Protein AF-0000000085070454 (afdb_homodimer)

pLDDT: mean 81.14, std 19.79, range [32.0, 98.88]

InterPro domains:
  IPR002641 Patatin-like phospholipase domain [PF01734] (12-169)
  IPR002641 Patatin-like phospholipase domain [PS51635] (12-172)
  IPR016035 Acyl transferase/acyl hydrolase/lysophospholipase [SSF52151] (8-316)
  IPR050301 Neuropathy target esterase [PTHR14226] (10-316)

Radius of gyration: 25.44 Å; Cα contacts (8 Å, |Δi|>4): 1443; chains: 2; bounding box: 74×76×53 Å

Sequence (650 aa):
MSTNKKSVRIGLALGSGAAKGWAHIGVLNGLAKMGIYPDKIAGCSIGALVGAAYANDHLEELESWVRSFSSWDVLGLMDLSWGRGGLIGGERVFDVLQQRIGDLQIEDLKKPFAAVATDLYSGQEIWFKEGDLRHAVRASCSMPGILPPVKVGERWLVDGAVVNPVPVSVSRAMGVDLVIAVDLHGLRRGRMQVLPVNMKSNKPTPEEVHEAEKHKDKGFTDLLARGRGYITGLTDKFSLGGKSNAPHNPNPGMLAVMHQSMEILEGRHKRARLMGDPPDICIVPDIGNIGTMEFHRAEEAIAAGEAAVEKVAHLIEAALIQHEVMSTNKKSVRIGLALGSGAAKGWAHIGVLNGLAKMGIYPDKIAGCSIGALVGAAYANDHLEELESWVRSFSSWDVLGLMDLSWGRGGLIGGERVFDVLQQRIGDLQIEDLKKPFAAVATDLYSGQEIWFKEGDLRHAVRASCSMPGILPPVKVGERWLVDGAVVNPVPVSVSRAMGVDLVIAVDLHGLRRGRMQVLPVNMKSNKPTPEEVHEAEKHKDKGFTDLLARGRGYITGLTDKFSLGGKSNAPHNPNPGMLAVMHQSMEILEGRHKRARLMGDPPDICIVPDIGNIGTMEFHRAEEAIAAGEAAVEKVAHLIEAALIQHEV

Solvent-accessible surface area (backbone atoms only — not comparable to full-atom values): 31618 Å² total; per-residue (Å²): 129,83,76,77,70,63,79,75,41,31,13,30,10,26,15,29,44,51,30,45,26,38,16,54,59,12,31,52,52,33,34,44,76,72,70,45,74,67,51,32,34,15,10,6,18,36,13,16,49,54,39,50,30,47,29,56,75,37,42,68,59,50,49,56,53,43,60,63,37,41,64,61,50,48,46,50,38,44,51,69,20,34,46,92,64,54,33,30,18,57,55,49,64,50,44,51,48,32,70,71,66,45,98,38,42,32,72,70,38,82,25,57,44,35,27,26,20,16,32,58,85,59,52,24,34,34,35,28,51,35,34,29,36,64,52,33,34,50,22,6,46,8,37,66,74,51,28,56,66,34,70,53,91,93,39,46,22,22,21,4,43,60,68,40,29,55,26,37,66,57,20,51,72,69,70,43,77,39,39,39,28,37,38,53,72,47,77,57,81,76,57,61,46,82,59,68,39,82,42,70,26,60,73,69,47,74,65,50,51,52,50,51,59,62,34,42,44,74,24,50,36,64,69,42,28,74,50,63,68,55,32,48,49,47,44,38,48,64,43,46,64,38,64,94,60,32,14,76,35,50,44,54,12,41,55,23,46,34,51,42,47,41,50,44,23,38,52,54,37,43,51,55,47,41,69,74,51,58,54,79,37,76,39,50,33,79,46,83,86,55,30,57,69,44,50,42,50,25,61,62,24,21,51,25,10,27,51,27,37,63,75,42,42,68,58,52,51,51,55,51,55,62,56,61,101,128,83,75,77,69,64,78,74,40,32,13,31,9,26,15,29,45,52,31,43,27,40,15,54,58,13,32,54,50,33,34,44,77,71,72,46,74,68,51,32,34,16,10,6,18,36,13,17,49,54,40,50,30,47,30,55,75,37,43,68,60,51,49,57,54,43,58,63,37,42,64,63,52,47,45,50,38,42,51,69,20,33,47,92,66,56,31,29,21,58,55,51,63,51,45,51,48,31,70,70,66,45,98,38,43,31,73,70,37,80,25,58,44,32,27,26,21,17,32,59,86,60,53,23,35,33,36,29,51,32,34,29,36,63,55,34,34,49,22,7,46,8,36,66,75,51,29,58,66,33,72,52,92,92,39,45,21,21,20,4,42,59,66,39,28,56,26,38,67,58,20,50,72,69,71,43,77,39,39,40,28,35,39,55,72,47,77,59,79,76,57,62,46,80,59,66,39,82,41,70,26,58,72,68,48,73,66,51,50,51,50,50,57,60,35,39,43,73,22,51,39,64,70,42,30,73,51,63,69,56,31,49,50,46,44,39,50,63,44,46,64,39,63,96,60,33,15,74,36,50,43,53,13,41,55,24,47,35,50,43,47,41,48,45,24,38,52,53,37,42,50,55,48,42,70,75,49,58,53,78,37,77,39,50,34,81,43,85,84,54,32,54,70,46,49,42,50,25,61,62,24,20,51,25,10,27,52,27,36,62,75,42,42,69,58,52,53,52,54,52,54,62,55,61,100

Foldseek 3Di:
DPPPLPAFAEEEWQFDFALLSLLVLLQQVLCVVVVHDHQEYEYFASRLVCRQCSLQVNSVVVLVVLLPDDLVNLLVCQQVPCADPHAGNVVVVLVVVCVVVPFDWQCRGNGFYWYWKAFPPPRDIDIDRTDGSSLRNCLQNQAPPRHAFDDDPNTTIHHRLLRARGPQVVRVVVPGRFYETEDADPPPVPPPPVDDDDDDDDDDDPVRVVVVVVLQQLHQLCLAPVDPVSSCSVCCSQQVSDDPPDDGRPRSNVSNVVVNVSVVVSVVNNVVVCVVPPGQHYFYFPDVPGGNSNNNCSVVSSNSSSVSCVVCVVSVVVSSVVSSD/DPPPLPAFAEEEWQFDFALLSLLVLLQQVLCVVVVHDHQEYEYFASRLVCRQCSQQVNSVVVLVVLLPDDLVNLLVCQQVPCADVHFGNVVVVLVVVCVVVPFDWQCRGNGFYWYWKAFPVPRDIDIDRTDGSSLRNCLQNQAPPHHAWDDDPNTTIHHRLLRARGPQVVRVVVPGRFYETEDAPPPPVPPCPVDDDDDDDDDDDPVRVVVVVVLQQLHLLCLAPVDPVSSCSVVCSQQVSDDPPDDGRPRSNVSNVVVNVSVVVSVVNNVVVCVVPPGQHYFYFPDVPGGNSNNNCSVVSSNSSSVSCVVCVVSVVVSSVVSSD

Secondary structure (DSSP, 8-state):
-----PPPPEEEEEPP-GGGGGHHHHHHHHHHHTT---SEEEEETHHHHHHHHHHTT-HHHHHHHHHT--HHHHHHHHHTT-STT---STHHHHHHHHHHH-S-BGGGSSS-EEEEEEETTT--EEEEEEEBHHHHHHHHT--TTTS--EEETTEEEEEGGGT-SS-HHHHHHTT-SEEEEE-TT---TTT---S-EEEEE-PPPHHHHHHHHHHHHHTTGGGT-S-HHHHHHHHHHHHHTS-TTS-----HHHHHHHHHHHHHHHHHHHHHHHHHS--SEEE----TTS-TT-TT-HHHHHHHHHHHHHHTHHHHHHHHHHHH-/------PPPEEEEEPP-GGGGGHHHHHHHHHHHTT---SEEEEETHHHHHHHHHHTT-HHHHHHHHHT--HHHHHHHHHGGGSTT---STHHHHHHHHHHH-S-BGGGSSS-EEEEEEETTT--EEEEEEEBHHHHHHHHT--TTTS--EEETTEEEEEGGGT-SS-HHHHHHTT-SEEEEE-TT---TTT---S-EEEEE-PPPHHHHHHHHHHHHHTTGGGT-S-HHHHHHHHHHHHHTS-TTS-----HHHHHHHHHHHHHHHHHHHHHHHHHS--SEEE----TTS-TT-TT-HHHHHHHHHHHHHHTHHHHHHHHHHHH-

Organism: Shewanella halifaxensis (strain HAW-EB4) (NCBI:txid458817)

Structure (mmCIF, N/CA/C/O backbone):
data_AF-0000000085070454-model_v1
#
loop_
_entity.id
_entity.type
_entity.pdbx_description
1 polymer Patatin
#
loop_
_atom_site.group_PDB
_atom_site.id
_atom_site.type_symbol
_atom_site.label_atom_id
_atom_site.label_alt_id
_atom_site.label_comp_id
_atom_site.label_asym_id
_atom_site.label_entity_id
_atom_site.label_seq_id
_atom_site.pdbx_PDB_ins_code
_atom_site.Cartn_x
_atom_site.Cartn_y
_atom_site.Cartn_z
_atom_site.occupancy
_atom_site.B_iso_or_equiv
_atom_site.auth_seq_id
_atom_site.auth_comp_id
_atom_site.auth_asym_id
_atom_site.auth_atom_id
_atom_site.pdbx_PDB_model_num
ATOM 1 N N . MET A 1 1 ? 34.188 42.969 9.93 1 32.97 1 MET A N 1
ATOM 2 C CA . MET A 1 1 ? 33.375 42.312 8.906 1 32.97 1 MET A CA 1
ATOM 3 C C . MET A 1 1 ? 32.281 41.469 9.547 1 32.97 1 MET A C 1
ATOM 5 O O . MET A 1 1 ? 32.531 40.531 10.297 1 32.97 1 MET A O 1
ATOM 9 N N . SER A 1 2 ? 31.219 42.062 10.086 1 37.66 2 SER A N 1
ATOM 10 C CA . SER A 1 2 ? 30.047 41.469 10.75 1 37.66 2 SER A CA 1
ATOM 11 C C . SER A 1 2 ? 29.531 40.25 10 1 37.66 2 SER A C 1
ATOM 13 O O . SER A 1 2 ? 29.125 40.344 8.844 1 37.66 2 SER A O 1
ATOM 15 N N . THR A 1 3 ? 30.281 39.156 9.992 1 44.69 3 THR A N 1
ATOM 16 C CA . THR A 1 3 ? 29.953 37.875 9.328 1 44.69 3 THR A CA 1
ATOM 17 C C . THR A 1 3 ? 28.453 37.625 9.367 1 44.69 3 THR A C 1
ATOM 19 O O . THR A 1 3 ? 27.844 37.594 10.438 1 44.69 3 THR A O 1
ATOM 22 N N . ASN A 1 4 ? 27.625 38.219 8.594 1 46.53 4 ASN A N 1
ATOM 23 C CA . ASN A 1 4 ? 26.188 38.062 8.344 1 46.53 4 ASN A CA 1
ATOM 24 C C . ASN A 1 4 ? 25.719 36.625 8.539 1 46.53 4 ASN A C 1
ATOM 26 O O . ASN A 1 4 ? 25.875 35.812 7.656 1 46.53 4 ASN A O 1
ATOM 30 N N . LYS A 1 5 ? 25.781 36.094 9.688 1 52.47 5 LYS A N 1
ATOM 31 C CA . LYS A 1 5 ? 25.391 34.75 10.078 1 52.47 5 LYS A CA 1
ATOM 32 C C . LYS A 1 5 ? 23.984 34.438 9.562 1 52.47 5 LYS A C 1
ATOM 34 O O . LYS A 1 5 ? 23 35 10.031 1 52.47 5 LYS A O 1
ATOM 39 N N . LYS A 1 6 ? 23.891 33.938 8.297 1 61.84 6 LYS A N 1
ATOM 40 C CA . LYS A 1 6 ? 22.609 33.625 7.688 1 61.84 6 LYS A CA 1
ATOM 41 C C . LYS A 1 6 ? 21.844 32.594 8.523 1 61.84 6 LYS A C 1
ATOM 43 O O . LYS A 1 6 ? 22.406 31.578 8.922 1 61.84 6 LYS A O 1
ATOM 48 N N . SER A 1 7 ? 20.656 32.969 9.094 1 84.88 7 SER A N 1
ATOM 49 C CA . SER A 1 7 ? 19.812 32.094 9.898 1 84.88 7 SER A CA 1
ATOM 50 C C . SER A 1 7 ? 19.422 30.844 9.141 1 84.88 7 SER A C 1
ATOM 52 O O . SER A 1 7 ? 19.156 30.891 7.934 1 84.88 7 SER A O 1
ATOM 54 N N . VAL A 1 8 ? 19.719 29.672 9.656 1 93.31 8 VAL A N 1
ATOM 55 C CA . VAL A 1 8 ? 19.406 28.359 9.094 1 93.31 8 VAL A CA 1
ATOM 56 C C . VAL A 1 8 ? 17.906 28.266 8.82 1 93.31 8 VAL A C 1
ATOM 58 O O . VAL A 1 8 ? 17.078 28.516 9.703 1 93.31 8 VAL A O 1
ATOM 61 N N . ARG A 1 9 ? 17.516 28.047 7.531 1 96.62 9 ARG A N 1
ATOM 62 C CA . ARG A 1 9 ? 16.109 27.828 7.195 1 96.62 9 ARG A CA 1
ATOM 63 C C . ARG A 1 9 ? 15.711 26.391 7.469 1 96.62 9 ARG A C 1
ATOM 65 O O . ARG A 1 9 ? 16.266 25.453 6.891 1 96.62 9 ARG A O 1
ATOM 72 N N . ILE A 1 10 ? 14.75 26.234 8.32 1 97.88 10 ILE A N 1
ATOM 73 C CA . ILE A 1 10 ? 14.344 24.906 8.766 1 97.88 10 ILE A CA 1
ATOM 74 C C . ILE A 1 10 ? 13.016 24.531 8.117 1 97.88 10 ILE A C 1
ATOM 76 O O . ILE A 1 10 ? 12.039 25.266 8.203 1 97.88 10 ILE A O 1
ATOM 80 N N . GLY A 1 11 ? 13.031 23.406 7.352 1 98.62 11 GLY A N 1
ATOM 81 C CA . GLY A 1 11 ? 11.797 22.797 6.871 1 98.62 11 GLY A CA 1
ATOM 82 C C . GLY A 1 11 ? 11.289 21.688 7.773 1 98.62 11 GLY A C 1
ATOM 83 O O . GLY A 1 11 ? 12.07 20.906 8.305 1 98.62 11 GLY A O 1
ATOM 84 N N . LEU A 1 12 ? 10.023 21.672 7.965 1 98.81 12 LEU A N 1
ATOM 85 C CA . LEU A 1 12 ? 9.383 20.625 8.758 1 98.81 12 LEU A CA 1
ATOM 86 C C . LEU A 1 12 ? 8.477 19.766 7.895 1 98.81 12 LEU A C 1
ATOM 88 O O . LEU A 1 12 ? 7.586 20.281 7.207 1 98.81 12 LEU A O 1
ATOM 92 N N . ALA A 1 13 ? 8.75 18.484 7.824 1 98.88 13 ALA A N 1
ATOM 93 C CA . ALA A 1 13 ? 7.926 17.516 7.121 1 98.88 13 ALA A CA 1
ATOM 94 C C . ALA A 1 13 ? 7.07 16.703 8.102 1 98.88 13 ALA A C 1
ATOM 96 O O . ALA A 1 13 ? 7.586 15.859 8.828 1 98.88 13 ALA A O 1
ATOM 97 N N . LEU A 1 14 ? 5.801 16.969 8.086 1 98.75 14 LEU A N 1
ATOM 98 C CA . LEU A 1 14 ? 4.875 16.328 9.008 1 98.75 14 LEU A CA 1
ATOM 99 C C . LEU A 1 14 ? 4.176 15.148 8.344 1 98.75 14 LEU A C 1
ATOM 101 O O . LEU A 1 14 ? 3.4 15.328 7.402 1 98.75 14 LEU A O 1
ATOM 105 N N . GLY A 1 15 ? 4.379 14 8.883 1 98.31 15 GLY A N 1
ATOM 106 C CA . GLY A 1 15 ? 3.934 12.766 8.258 1 98.31 15 GLY A CA 1
ATOM 107 C C . GLY A 1 15 ? 2.473 12.453 8.523 1 98.31 15 GLY A C 1
ATOM 108 O O . GLY A 1 15 ? 1.851 13.07 9.391 1 98.31 15 GLY A O 1
ATOM 109 N N . SER A 1 16 ? 1.968 11.469 7.75 1 97.19 16 SER A N 1
ATOM 110 C CA . SER A 1 16 ? 0.616 10.945 7.91 1 97.19 16 SER A CA 1
ATOM 111 C C . SER A 1 16 ? 0.527 10 9.102 1 97.19 16 SER A C 1
ATOM 113 O O . SER A 1 16 ? 1.544 9.477 9.562 1 97.19 16 SER A O 1
ATOM 115 N N . GLY A 1 17 ? -0.753 9.898 9.625 1 93.12 17 GLY A N 1
ATOM 116 C CA . GLY A 1 17 ? -0.827 8.992 10.758 1 93.12 17 GLY A CA 1
ATOM 117 C C . GLY A 1 17 ? -2.164 9.031 11.469 1 93.12 17 GLY A C 1
ATOM 118 O O . GLY A 1 17 ? -2.299 8.516 12.578 1 93.12 17 GLY A O 1
ATOM 119 N N . ALA A 1 18 ? -3.164 9.625 10.891 1 89.44 18 ALA A N 1
ATOM 120 C CA . ALA A 1 18 ? -4.504 9.711 11.461 1 89.44 18 ALA A CA 1
ATOM 121 C C . ALA A 1 18 ? -4.453 10.227 12.898 1 89.44 18 ALA A C 1
ATOM 123 O O . ALA A 1 18 ? -3.854 11.273 13.164 1 89.44 18 ALA A O 1
ATOM 124 N N . ALA A 1 19 ? -5.062 9.492 13.859 1 86.62 19 ALA A N 1
ATOM 125 C CA . ALA A 1 19 ? -5.172 9.953 15.242 1 86.62 19 ALA A CA 1
ATOM 126 C C . ALA A 1 19 ? -3.791 10.164 15.859 1 86.62 19 ALA A C 1
ATOM 128 O O . ALA A 1 19 ? -3.617 11.016 16.734 1 86.62 19 ALA A O 1
ATOM 129 N N . LYS A 1 20 ? -2.82 9.406 15.445 1 93.06 20 LYS A N 1
ATOM 130 C CA . LYS A 1 20 ? -1.461 9.555 15.953 1 93.06 20 LYS A CA 1
ATOM 131 C C . LYS A 1 20 ? -0.904 10.938 15.641 1 93.06 20 LYS A C 1
ATOM 133 O O . LYS A 1 20 ? 0.074 11.375 16.25 1 93.06 20 LYS A O 1
ATOM 138 N N . GLY A 1 21 ? -1.536 11.617 14.727 1 94.75 21 GLY A N 1
ATOM 139 C CA . GLY A 1 21 ? -1.048 12.883 14.188 1 94.75 21 GLY A CA 1
ATOM 140 C C . GLY A 1 21 ? -1.101 14.016 15.195 1 94.75 21 GLY A C 1
ATOM 141 O O . GLY A 1 21 ? -0.454 15.047 15 1 94.75 21 GLY A O 1
ATOM 142 N N . TRP A 1 22 ? -1.862 13.875 16.281 1 94.12 22 TRP A N 1
ATOM 143 C CA . TRP A 1 22 ? -1.855 14.906 17.312 1 94.12 22 TRP A CA 1
ATOM 144 C C . TRP A 1 22 ? -0.47 15.047 17.922 1 94.12 22 TRP A C 1
ATOM 146 O O . TRP A 1 22 ? -0.162 16.078 18.547 1 94.12 22 TRP A O 1
ATOM 156 N N . ALA A 1 23 ? 0.38 14.047 17.75 1 98 23 ALA A N 1
ATOM 157 C CA . ALA A 1 23 ? 1.762 14.117 18.219 1 98 23 ALA A CA 1
ATOM 158 C C . ALA A 1 23 ? 2.512 15.258 17.531 1 98 23 ALA A C 1
ATOM 160 O O . ALA A 1 23 ? 3.49 15.781 18.078 1 98 23 ALA A O 1
ATOM 161 N N . HIS A 1 24 ? 2.07 15.602 16.328 1 98.38 24 HIS A N 1
ATOM 162 C CA . HIS A 1 24 ? 2.689 16.734 15.641 1 98.38 24 HIS A CA 1
ATOM 163 C C . HIS A 1 24 ? 2.607 18 16.484 1 98.38 24 HIS A C 1
ATOM 165 O O . HIS A 1 24 ? 3.535 18.812 16.469 1 98.38 24 HIS A O 1
ATOM 171 N N . ILE A 1 25 ? 1.477 18.234 17.188 1 97.5 25 ILE A N 1
ATOM 172 C CA . ILE A 1 25 ? 1.323 19.375 18.078 1 97.5 25 ILE A CA 1
ATOM 173 C C . ILE A 1 25 ? 2.404 19.344 19.156 1 97.5 25 ILE A C 1
ATOM 175 O O . ILE A 1 25 ? 3.061 20.359 19.406 1 97.5 25 ILE A O 1
ATOM 179 N N . GLY A 1 26 ? 2.615 18.172 19.719 1 98.75 26 GLY A N 1
ATOM 180 C CA . GLY A 1 26 ? 3.654 18 20.719 1 98.75 26 GLY A CA 1
ATOM 181 C C . GLY A 1 26 ? 5.051 18.266 20.188 1 98.75 26 GLY A C 1
ATOM 182 O O . GLY A 1 26 ? 5.875 18.891 20.859 1 98.75 26 GLY A O 1
ATOM 183 N N . VAL A 1 27 ? 5.316 17.797 19.016 1 98.88 27 VAL A N 1
ATOM 184 C CA . VAL A 1 27 ? 6.617 18.016 18.391 1 98.88 27 VAL A CA 1
ATOM 185 C C . VAL A 1 27 ? 6.848 19.516 18.203 1 98.88 27 VAL A C 1
ATOM 187 O O . VAL A 1 27 ? 7.918 20.031 18.531 1 98.88 27 VAL A O 1
ATOM 190 N N . LEU A 1 28 ? 5.883 20.188 17.688 1 98.75 28 LEU A N 1
ATOM 191 C CA . LEU A 1 28 ? 6 21.625 17.453 1 98.75 28 LEU A CA 1
ATOM 192 C C . LEU A 1 28 ? 6.176 22.375 18.766 1 98.75 28 LEU A C 1
ATOM 194 O O . LEU A 1 28 ? 6.98 23.312 18.859 1 98.75 28 LEU A O 1
ATOM 198 N N . ASN A 1 29 ? 5.445 21.984 19.797 1 98.44 29 ASN A N 1
ATOM 199 C CA . ASN A 1 29 ? 5.625 22.547 21.125 1 98.44 29 ASN A CA 1
ATOM 200 C C . ASN A 1 29 ? 7.039 22.312 21.656 1 98.44 29 ASN A C 1
ATOM 202 O O . ASN A 1 29 ? 7.656 23.234 22.219 1 98.44 29 ASN A O 1
ATOM 206 N N . GLY A 1 30 ? 7.488 21.078 21.531 1 98.56 30 GLY A N 1
ATOM 207 C CA . GLY A 1 30 ? 8.836 20.75 21.953 1 98.56 30 GLY A CA 1
ATOM 208 C C . GLY A 1 30 ? 9.906 21.547 21.234 1 98.56 30 GLY A C 1
ATOM 209 O O . GLY A 1 30 ? 10.852 22.031 21.859 1 98.56 30 GLY A O 1
ATOM 210 N N . LEU A 1 31 ? 9.805 21.672 19.953 1 98.5 31 LEU A N 1
ATOM 211 C CA . LEU A 1 31 ? 10.742 22.484 19.188 1 98.5 31 LEU A CA 1
ATOM 212 C C . LEU A 1 31 ? 10.703 23.938 19.656 1 98.5 31 LEU A C 1
ATOM 214 O O . LEU A 1 31 ? 11.75 24.562 19.812 1 98.5 31 LEU A O 1
ATOM 218 N N . ALA A 1 32 ? 9.531 24.453 19.906 1 98.06 32 ALA A N 1
ATOM 219 C CA . ALA A 1 32 ? 9.383 25.828 20.375 1 98.06 32 ALA A CA 1
ATOM 220 C C . ALA A 1 32 ? 10.102 26.031 21.703 1 98.06 32 ALA A C 1
ATOM 222 O O . ALA A 1 32 ? 10.703 27.078 21.938 1 98.06 32 ALA A O 1
ATOM 223 N N . LYS A 1 33 ? 9.992 25.078 22.562 1 97.31 33 LYS A N 1
ATOM 224 C CA . LYS A 1 33 ? 10.664 25.156 23.859 1 97.31 33 LYS A CA 1
ATOM 225 C C . LYS A 1 33 ? 12.172 25.266 23.688 1 97.31 33 LYS A C 1
ATOM 227 O O . LYS A 1 33 ? 12.859 25.844 24.531 1 97.31 33 LYS A O 1
ATOM 232 N N . MET A 1 34 ? 12.625 24.734 22.594 1 96.5 34 MET A N 1
ATOM 233 C CA . MET A 1 34 ? 14.055 24.797 22.297 1 96.5 34 MET A CA 1
ATOM 234 C C . MET A 1 34 ? 14.391 26.078 21.531 1 96.5 34 MET A C 1
ATOM 236 O O . MET A 1 34 ? 15.547 26.297 21.156 1 96.5 34 MET A O 1
ATOM 240 N N . GLY A 1 35 ? 13.414 26.875 21.266 1 96.12 35 GLY A N 1
ATOM 241 C CA . GLY A 1 35 ? 13.625 28.078 20.484 1 96.12 35 GLY A CA 1
ATOM 242 C C . GLY A 1 35 ? 13.711 27.844 19 1 96.12 35 GLY A C 1
ATOM 243 O O . GLY A 1 35 ? 14.266 28.656 18.266 1 96.12 35 GLY A O 1
ATOM 244 N N . ILE A 1 36 ? 13.258 26.734 18.562 1 96.88 36 ILE A N 1
ATOM 245 C CA . ILE A 1 36 ? 13.312 26.375 17.141 1 96.88 36 ILE A CA 1
ATOM 246 C C . ILE A 1 36 ? 11.93 26.547 16.516 1 96.88 36 ILE A C 1
ATOM 248 O O . ILE A 1 36 ? 10.961 25.922 16.969 1 96.88 36 ILE A O 1
ATOM 252 N N . TYR A 1 37 ? 11.859 27.344 15.484 1 97.44 37 TYR A N 1
ATOM 253 C CA . TYR A 1 37 ? 10.609 27.594 14.773 1 97.44 37 TYR A CA 1
ATOM 254 C C . TYR A 1 37 ? 10.766 27.328 13.281 1 97.44 37 TYR A C 1
ATOM 256 O O . TYR A 1 37 ? 11.305 28.156 12.547 1 97.44 37 TYR A O 1
ATOM 264 N N . PRO A 1 38 ? 10.297 26.172 12.836 1 97.88 38 PRO A N 1
ATOM 265 C CA . PRO A 1 38 ? 10.422 25.828 11.414 1 97.88 38 PRO A CA 1
ATOM 266 C C . PRO A 1 38 ? 9.906 26.938 10.492 1 97.88 38 PRO A C 1
ATOM 268 O O . PRO A 1 38 ? 8.891 27.562 10.789 1 97.88 38 PRO A O 1
ATOM 271 N N . ASP A 1 39 ? 10.547 27.125 9.383 1 98 39 ASP A N 1
ATOM 272 C CA . ASP A 1 39 ? 10.266 28.234 8.469 1 98 39 ASP A CA 1
ATOM 273 C C . ASP A 1 39 ? 9.25 27.828 7.41 1 98 39 ASP A C 1
ATOM 275 O O . ASP A 1 39 ? 8.469 28.656 6.938 1 98 39 ASP A O 1
ATOM 279 N N . LYS A 1 40 ? 9.344 26.641 6.957 1 98.56 40 LYS A N 1
ATOM 280 C CA . LYS A 1 40 ? 8.469 26.109 5.914 1 98.56 40 LYS A CA 1
ATOM 281 C C . LYS A 1 40 ? 7.922 24.734 6.312 1 98.56 40 LYS A C 1
ATOM 283 O O . LYS A 1 40 ? 8.609 23.953 6.965 1 98.56 40 LYS A O 1
ATOM 288 N N . ILE A 1 41 ? 6.66 24.484 5.953 1 98.69 41 ILE A N 1
ATOM 289 C CA . ILE A 1 41 ? 5.996 23.266 6.414 1 98.69 41 ILE A CA 1
ATOM 290 C C . ILE A 1 41 ? 5.488 22.469 5.215 1 98.69 41 ILE A C 1
ATOM 292 O O . ILE A 1 41 ? 4.84 23.016 4.324 1 98.69 41 ILE A O 1
ATOM 296 N N . ALA A 1 42 ? 5.84 21.25 5.094 1 98.75 42 ALA A N 1
ATOM 297 C CA . ALA A 1 42 ? 5.223 20.25 4.219 1 98.75 42 ALA A CA 1
ATOM 298 C C . ALA A 1 42 ? 4.449 19.219 5.023 1 98.75 42 ALA A C 1
ATOM 300 O O . ALA A 1 42 ? 4.988 18.609 5.953 1 98.75 42 ALA A O 1
ATOM 301 N N . GLY A 1 43 ? 3.193 19.062 4.719 1 98.5 43 GLY A N 1
ATOM 302 C CA . GLY A 1 43 ? 2.369 18.141 5.496 1 98.5 43 GLY A CA 1
ATOM 303 C C . GLY A 1 43 ? 1.629 17.141 4.641 1 98.5 43 GLY A C 1
ATOM 304 O O . GLY A 1 43 ? 1.243 17.438 3.51 1 98.5 43 GLY A O 1
ATOM 305 N N . CYS A 1 44 ? 1.409 15.992 5.16 1 98.19 44 CYS A N 1
ATOM 306 C CA . CYS A 1 44 ? 0.617 14.93 4.539 1 98.19 44 CYS A CA 1
ATOM 307 C C . CYS A 1 44 ? -0.464 14.43 5.488 1 98.19 44 CYS A C 1
ATOM 309 O O . CYS A 1 44 ? -0.168 14.031 6.613 1 98.19 44 CYS A O 1
ATOM 311 N N . SER A 1 45 ? -1.752 14.375 5.012 1 95.88 45 SER A N 1
ATOM 312 C CA . SER A 1 45 ? -2.873 13.914 5.824 1 95.88 45 SER A CA 1
ATOM 313 C C . SER A 1 45 ? -2.99 14.727 7.113 1 95.88 45 SER A C 1
ATOM 315 O O . SER A 1 45 ? -3.039 15.953 7.078 1 95.88 45 SER A O 1
ATOM 317 N N . ILE A 1 46 ? -2.975 14.156 8.25 1 93.5 46 ILE A N 1
ATOM 318 C CA . ILE A 1 46 ? -3.057 14.844 9.531 1 93.5 46 ILE A CA 1
ATOM 319 C C . ILE A 1 46 ? -1.888 15.82 9.664 1 93.5 46 ILE A C 1
ATOM 321 O O . ILE A 1 46 ? -2.012 16.859 10.312 1 93.5 46 ILE A O 1
ATOM 325 N N . GLY A 1 47 ? -0.783 15.461 9.07 1 96.69 47 GLY A N 1
ATOM 326 C CA . GLY A 1 47 ? 0.335 16.391 9.039 1 96.69 47 GLY A CA 1
ATOM 327 C C . GLY A 1 47 ? 0.02 17.672 8.297 1 96.69 47 GLY A C 1
ATOM 328 O O . GLY A 1 47 ? 0.49 18.75 8.672 1 96.69 47 GLY A O 1
ATOM 329 N N . ALA A 1 48 ? -0.72 17.516 7.223 1 96.19 48 ALA A N 1
ATOM 330 C CA . ALA A 1 48 ? -1.16 18.703 6.5 1 96.19 48 ALA A CA 1
ATOM 331 C C . ALA A 1 48 ? -2.1 19.547 7.359 1 96.19 48 ALA A C 1
ATOM 333 O O . ALA A 1 48 ? -2.01 20.781 7.363 1 96.19 48 ALA A O 1
ATOM 334 N N . LEU A 1 49 ? -2.963 18.906 8.078 1 91.69 49 LEU A N 1
ATOM 335 C CA . LEU A 1 49 ? -3.908 19.625 8.938 1 91.69 49 LEU A CA 1
ATOM 336 C C . LEU A 1 49 ? -3.176 20.391 10.031 1 91.69 49 LEU A C 1
ATOM 338 O O . LEU A 1 49 ? -3.354 21.594 10.172 1 91.69 49 LEU A O 1
ATOM 342 N N . VAL A 1 50 ? -2.33 19.734 10.789 1 94.19 50 VAL A N 1
ATOM 343 C CA . VAL A 1 50 ? -1.586 20.359 11.875 1 94.19 50 VAL A CA 1
ATOM 344 C C . VAL A 1 50 ? -0.608 21.391 11.312 1 94.19 50 VAL A C 1
ATOM 346 O O . VAL A 1 50 ? -0.456 22.484 11.867 1 94.19 50 VAL A O 1
ATOM 349 N N . GLY A 1 51 ? 0.018 21 10.219 1 96.38 51 GLY A N 1
ATOM 350 C CA . GLY A 1 51 ? 0.937 21.906 9.562 1 96.38 51 GLY A CA 1
ATOM 351 C C . GLY A 1 51 ? 0.276 23.203 9.125 1 96.38 51 GLY A C 1
ATOM 352 O O . GLY A 1 51 ? 0.863 24.281 9.25 1 96.38 51 GLY A O 1
ATOM 353 N N . ALA A 1 52 ? -0.917 23.094 8.602 1 93.5 52 ALA A N 1
ATOM 354 C CA . ALA A 1 52 ? -1.664 24.281 8.188 1 93.5 52 ALA A CA 1
ATOM 355 C C . ALA A 1 52 ? -1.971 25.188 9.383 1 93.5 52 ALA A C 1
ATOM 357 O O . ALA A 1 52 ? -1.854 26.406 9.297 1 93.5 52 ALA A O 1
ATOM 358 N N . ALA A 1 53 ? -2.375 24.594 10.453 1 91.25 53 ALA A N 1
ATOM 359 C CA . ALA A 1 53 ? -2.646 25.359 11.672 1 91.25 53 ALA A CA 1
ATOM 360 C C . ALA A 1 53 ? -1.395 26.094 12.156 1 91.25 53 ALA A C 1
ATOM 362 O O . ALA A 1 53 ? -1.451 27.266 12.508 1 91.25 53 ALA A O 1
ATOM 363 N N . TYR A 1 54 ? -0.272 25.422 12.18 1 95.12 54 TYR A N 1
ATOM 364 C CA . TYR A 1 54 ? 0.994 26.016 12.586 1 95.12 54 TYR A CA 1
ATOM 365 C C . TYR A 1 54 ? 1.383 27.156 11.656 1 95.12 54 TYR A C 1
ATOM 367 O O . TYR A 1 54 ? 1.807 28.219 12.109 1 95.12 54 TYR A O 1
ATOM 375 N N . ALA A 1 55 ? 1.251 26.875 10.352 1 95.38 55 ALA A N 1
ATOM 376 C CA . ALA A 1 55 ? 1.674 27.844 9.352 1 95.38 55 ALA A CA 1
ATOM 377 C C . ALA A 1 55 ? 0.859 29.125 9.461 1 95.38 55 ALA A C 1
ATOM 379 O O . ALA A 1 55 ? 1.273 30.172 8.961 1 95.38 55 ALA A O 1
ATOM 380 N N . ASN A 1 56 ? -0.258 29.062 10.102 1 92 56 ASN A N 1
ATOM 381 C CA . ASN A 1 56 ? -1.111 30.234 10.266 1 92 56 ASN A CA 1
ATOM 382 C C . ASN A 1 56 ? -1.181 30.688 11.719 1 92 56 ASN A C 1
ATOM 384 O O . ASN A 1 56 ? -2.117 31.375 12.109 1 92 56 ASN A O 1
ATOM 388 N N . ASP A 1 57 ? -0.359 30.234 12.594 1 92.06 57 ASP A N 1
ATOM 389 C CA . ASP A 1 57 ? -0.23 30.609 13.992 1 92.06 57 ASP A CA 1
ATOM 390 C C . ASP A 1 57 ? -1.491 30.266 14.781 1 92.06 57 ASP A C 1
ATOM 392 O O . ASP A 1 57 ? -1.958 31.047 15.602 1 92.06 57 ASP A O 1
ATOM 396 N N . HIS A 1 58 ? -2.094 29.141 14.469 1 89.25 58 HIS A N 1
ATOM 397 C CA . HIS A 1 58 ? -3.295 28.703 15.164 1 89.25 58 HIS A CA 1
ATOM 398 C C . HIS A 1 58 ? -3.082 27.344 15.82 1 89.25 58 HIS A C 1
ATOM 400 O O . HIS A 1 58 ? -4.031 26.578 15.984 1 89.25 58 HIS A O 1
ATOM 406 N N . LEU A 1 59 ? -1.868 27.031 16.078 1 93.19 59 LEU A N 1
ATOM 407 C CA . LEU A 1 59 ? -1.563 25.734 16.672 1 93.19 59 LEU A CA 1
ATOM 408 C C . LEU A 1 59 ? -2.184 25.609 18.047 1 93.19 59 LEU A C 1
ATOM 410 O O . LEU A 1 59 ? -2.73 24.562 18.406 1 93.19 59 LEU A O 1
ATOM 414 N N . GLU A 1 60 ? -2.098 26.672 18.828 1 92.94 60 GLU A N 1
ATOM 415 C CA . GLU A 1 60 ? -2.623 26.672 20.203 1 92.94 60 GLU A CA 1
ATOM 416 C C . GLU A 1 60 ? -4.129 26.422 20.203 1 92.94 60 GLU A C 1
ATOM 418 O O . GLU A 1 60 ? -4.641 25.703 21.062 1 92.94 60 GLU A O 1
ATOM 423 N N . GLU A 1 61 ? -4.801 27.047 19.344 1 87.44 61 GLU A N 1
ATOM 424 C CA . GLU A 1 61 ? -6.242 26.859 19.234 1 87.44 61 GLU A CA 1
ATOM 425 C C . GLU A 1 61 ? -6.586 25.422 18.859 1 87.44 61 GLU A C 1
ATOM 427 O O . GLU A 1 61 ? -7.52 24.844 19.406 1 87.44 61 GLU A O 1
ATOM 432 N N . LEU A 1 62 ? -5.852 24.922 17.859 1 87.94 62 LEU A N 1
ATOM 433 C CA . LEU A 1 62 ? -6.066 23.531 17.469 1 87.94 62 LEU A CA 1
ATOM 434 C C . LEU A 1 62 ? -5.828 22.594 18.656 1 87.94 62 LEU A C 1
ATOM 436 O O . LEU A 1 62 ? -6.609 21.672 18.891 1 87.94 62 LEU A O 1
ATOM 440 N N . GLU A 1 63 ? -4.781 22.844 19.359 1 92 63 GLU A N 1
ATOM 441 C CA . GLU A 1 63 ? -4.453 22.016 20.516 1 92 63 GLU A CA 1
ATOM 442 C C . GLU A 1 63 ? -5.59 22.016 21.531 1 92 63 GLU A C 1
ATOM 444 O O . GLU A 1 63 ? -5.992 20.953 22.031 1 92 63 GLU A O 1
ATOM 449 N N . SER A 1 64 ? -6.027 23.172 21.906 1 88.62 64 SER A N 1
ATOM 450 C CA . SER A 1 64 ? -7.117 23.297 22.859 1 88.62 64 SER A CA 1
ATOM 451 C C . SER A 1 64 ? -8.352 22.531 22.391 1 88.62 64 SER A C 1
ATOM 453 O O . SER A 1 64 ? -9.008 21.844 23.188 1 88.62 64 SER A O 1
ATOM 455 N N . TRP A 1 65 ? -8.633 22.641 21.156 1 82.25 65 TRP A N 1
ATOM 456 C CA . TRP A 1 65 ? -9.797 22 20.562 1 82.25 65 TRP A CA 1
ATOM 457 C C . TRP A 1 65 ? -9.68 20.484 20.641 1 82.25 65 TRP A C 1
ATOM 459 O O . TRP A 1 65 ? -10.617 19.797 21.062 1 82.25 65 TRP A O 1
ATOM 469 N N . VAL A 1 66 ? -8.547 19.938 20.219 1 85.69 66 VAL A N 1
ATOM 470 C CA . VAL A 1 66 ? -8.406 18.5 20.125 1 85.69 66 VAL A CA 1
ATOM 471 C C . VAL A 1 66 ? -8.359 17.906 21.531 1 85.69 66 VAL A C 1
ATOM 473 O O . VAL A 1 66 ? -8.789 16.766 21.75 1 85.69 66 VAL A O 1
ATOM 476 N N . ARG A 1 67 ? -7.816 18.578 22.438 1 88.12 67 ARG A N 1
ATOM 477 C CA . ARG A 1 67 ? -7.762 18.109 23.812 1 88.12 67 ARG A CA 1
ATOM 478 C C . ARG A 1 67 ? -9.156 18.016 24.422 1 88.12 67 ARG A C 1
ATOM 480 O O . ARG A 1 67 ? -9.359 17.328 25.422 1 88.12 67 ARG A O 1
ATOM 487 N N . SER A 1 68 ? -10.047 18.734 23.828 1 78.38 68 SER A N 1
ATOM 488 C CA . SER A 1 68 ? -11.406 18.766 24.359 1 78.38 68 SER A CA 1
ATOM 489 C C . SER A 1 68 ? -12.227 17.594 23.844 1 78.38 68 SER A C 1
ATOM 491 O O . SER A 1 68 ? -13.344 17.344 24.312 1 78.38 68 SER A O 1
ATOM 493 N N . PHE A 1 69 ? -11.672 16.859 22.844 1 74.56 69 PHE A N 1
ATOM 494 C CA . PHE A 1 69 ? -12.422 15.781 22.219 1 74.56 69 PHE A CA 1
ATOM 495 C C . PHE A 1 69 ? -12.656 14.648 23.219 1 74.56 69 PHE A C 1
ATOM 497 O O . PHE A 1 69 ? -11.727 14.219 23.906 1 74.56 69 PHE A O 1
ATOM 504 N N . SER A 1 70 ? -13.969 14.305 23.422 1 64.88 70 SER A N 1
ATOM 505 C CA . SER A 1 70 ? -14.305 13.016 24.016 1 64.88 70 SER A CA 1
ATOM 506 C C . SER A 1 70 ? -14.461 11.938 22.953 1 64.88 70 SER A C 1
ATOM 508 O O . SER A 1 70 ? -14.516 12.242 21.75 1 64.88 70 SER A O 1
ATOM 510 N N . SER A 1 71 ? -14.383 10.648 23.359 1 61.75 71 SER A N 1
ATOM 511 C CA . SER A 1 71 ? -14.656 9.547 22.438 1 61.75 71 SER A CA 1
ATOM 512 C C . SER A 1 71 ? -15.969 9.766 21.688 1 61.75 71 SER A C 1
ATOM 514 O O . SER A 1 71 ? -16.078 9.453 20.5 1 61.75 71 SER A O 1
ATOM 516 N N . TRP A 1 72 ? -16.781 10.344 22.312 1 54.09 72 TRP A N 1
ATOM 517 C CA . TRP A 1 72 ? -18.109 10.586 21.75 1 54.09 72 TRP A CA 1
ATOM 518 C C . TRP A 1 72 ? -18.062 11.672 20.672 1 54.09 72 TRP A C 1
ATOM 520 O O . TRP A 1 72 ? -18.781 11.602 19.672 1 54.09 72 TRP A O 1
ATOM 530 N N . ASP A 1 73 ? -17.281 12.594 20.891 1 58.5 73 ASP A N 1
ATOM 531 C CA . ASP A 1 73 ? -17.125 13.672 19.922 1 58.5 73 ASP A CA 1
ATOM 532 C C . ASP A 1 73 ? -16.531 13.156 18.609 1 58.5 73 ASP A C 1
ATOM 534 O O . ASP A 1 73 ? -17 13.531 17.531 1 58.5 73 ASP A O 1
ATOM 538 N N . VAL A 1 74 ? -15.695 12.273 18.828 1 58.59 74 VAL A N 1
ATOM 539 C CA . VAL A 1 74 ? -15.023 11.703 17.656 1 58.59 74 VAL A CA 1
ATOM 540 C C . VAL A 1 74 ? -16 10.867 16.844 1 58.59 74 VAL A C 1
ATOM 542 O O . VAL A 1 74 ? -16.062 10.977 15.625 1 58.59 74 VAL A O 1
ATOM 545 N N . LEU A 1 75 ? -16.688 10.07 17.578 1 55.19 75 LEU A N 1
ATOM 546 C CA . LEU A 1 75 ? -17.703 9.25 16.922 1 55.19 75 LEU A CA 1
ATOM 547 C C . LEU A 1 75 ? -18.719 10.125 16.188 1 55.19 75 LEU A C 1
ATOM 549 O O . LEU A 1 75 ? -19.203 9.766 15.117 1 55.19 75 LEU A O 1
ATOM 553 N N . GLY A 1 76 ? -19.078 11.094 16.891 1 53.19 76 GLY A N 1
ATOM 554 C CA . GLY A 1 76 ? -20 12.031 16.281 1 53.19 76 GLY A CA 1
ATOM 555 C C . GLY A 1 76 ? -19.453 12.664 15.008 1 53.19 76 GLY A C 1
ATOM 556 O O . GLY A 1 76 ? -20.188 12.875 14.047 1 53.19 76 GLY A O 1
ATOM 557 N N . LEU A 1 77 ? -18.234 12.945 15.102 1 53.16 77 LEU A N 1
ATOM 558 C CA . LEU A 1 77 ? -17.578 13.555 13.945 1 53.16 77 LEU A CA 1
ATOM 559 C C . LEU A 1 77 ? -17.469 12.555 12.797 1 53.16 77 LEU A C 1
ATOM 561 O O . LEU A 1 77 ? -17.547 12.938 11.625 1 53.16 77 LEU A O 1
ATOM 565 N N . MET A 1 78 ? -17.328 11.25 13.203 1 51.56 78 MET A N 1
ATOM 566 C CA . MET A 1 78 ? -17.25 10.203 12.195 1 51.56 78 MET A CA 1
ATOM 567 C C . MET A 1 78 ? -18.641 9.828 11.695 1 51.56 78 MET A C 1
ATOM 569 O O . MET A 1 78 ? -18.812 9.422 10.539 1 51.56 78 MET A O 1
ATOM 573 N N . ASP A 1 79 ? -19.75 9.609 12.664 1 45.03 79 ASP A N 1
ATOM 574 C CA . ASP A 1 79 ? -21.141 9.219 12.391 1 45.03 79 ASP A CA 1
ATOM 575 C C . ASP A 1 79 ? -21.75 10.094 11.305 1 45.03 79 ASP A C 1
ATOM 577 O O . ASP A 1 79 ? -22.547 9.625 10.492 1 45.03 79 ASP A O 1
ATOM 581 N N . LEU A 1 80 ? -21.766 11.336 11.578 1 41 80 LEU A N 1
ATOM 582 C CA . LEU A 1 80 ? -22.703 12.125 10.781 1 41 80 LEU A CA 1
ATOM 583 C C . LEU A 1 80 ? -22.531 11.82 9.289 1 41 80 LEU A C 1
ATOM 585 O O . LEU A 1 80 ? -23.406 12.148 8.484 1 41 80 LEU A O 1
ATOM 589 N N . SER A 1 81 ? -21.453 11.406 8.852 1 39.22 81 SER A N 1
ATOM 590 C CA . SER A 1 81 ? -21.25 11.367 7.406 1 39.22 81 SER A CA 1
ATOM 591 C C . SER A 1 81 ? -21.719 10.039 6.812 1 39.22 81 SER A C 1
ATOM 593 O O . SER A 1 81 ? -21.75 9.875 5.594 1 39.22 81 SER A O 1
ATOM 595 N N . TRP A 1 82 ? -21.703 8.992 7.602 1 38 82 TRP A N 1
ATOM 596 C CA . TRP A 1 82 ? -21.984 7.727 6.938 1 38 82 TRP A CA 1
ATOM 597 C C . TRP A 1 82 ? -23.438 7.676 6.48 1 38 82 TRP A C 1
ATOM 599 O O . TRP A 1 82 ? -23.984 6.602 6.199 1 38 82 TRP A O 1
ATOM 609 N N . GLY A 1 83 ? -24.234 8.586 6.676 1 36.03 83 GLY A N 1
ATOM 610 C CA . GLY A 1 83 ? -25.469 8.445 5.938 1 36.03 83 GLY A CA 1
ATOM 611 C C . GLY A 1 83 ? -25.281 7.902 4.535 1 36.03 83 GLY A C 1
ATOM 612 O O . GLY A 1 83 ? -24.203 7.418 4.195 1 36.03 83 GLY A O 1
ATOM 613 N N . ARG A 1 84 ? -26.172 8.242 3.525 1 37.41 84 ARG A N 1
ATOM 614 C CA . ARG A 1 84 ? -26.312 7.551 2.246 1 37.41 84 ARG A CA 1
ATOM 615 C C . ARG A 1 84 ? -24.953 7.25 1.629 1 37.41 84 ARG A C 1
ATOM 617 O O . ARG A 1 84 ? -24.734 6.172 1.064 1 37.41 84 ARG A O 1
ATOM 624 N N . GLY A 1 85 ? -24.234 7.984 0.951 1 35.31 85 GLY A N 1
ATOM 625 C CA . GLY A 1 85 ? -23.125 7.73 0.048 1 35.31 85 GLY A CA 1
ATOM 626 C C . GLY A 1 85 ? -21.812 7.492 0.771 1 35.31 85 GLY A C 1
ATOM 627 O O . GLY A 1 85 ? -20.734 7.52 0.154 1 35.31 85 GLY A O 1
ATOM 628 N N . GLY A 1 86 ? -21.922 6.777 2.102 1 36.19 86 GLY A N 1
ATOM 629 C CA . GLY A 1 86 ? -20.797 6.242 2.865 1 36.19 86 GLY A CA 1
ATOM 630 C C . GLY A 1 86 ? -19.828 7.309 3.324 1 36.19 86 GLY A C 1
ATOM 631 O O . GLY A 1 86 ? -18.75 6.996 3.816 1 36.19 86 GLY A O 1
ATOM 632 N N . LEU A 1 87 ? -19.734 8.312 2.527 1 35.25 87 LEU A N 1
ATOM 633 C CA . LEU A 1 87 ? -18.641 9.258 2.75 1 35.25 87 LEU A CA 1
ATOM 634 C C . LEU A 1 87 ? -18.625 9.742 4.195 1 35.25 87 LEU A C 1
ATOM 636 O O . LEU A 1 87 ? -19.672 10.125 4.734 1 35.25 87 LEU A O 1
ATOM 640 N N . ILE A 1 88 ? -17.984 9.18 5.117 1 38.97 88 ILE A N 1
ATOM 641 C CA . ILE A 1 88 ? -17.672 9.609 6.477 1 38.97 88 ILE A CA 1
ATOM 642 C C . ILE A 1 88 ? -17.781 11.133 6.574 1 38.97 88 ILE A C 1
ATOM 644 O O . ILE A 1 88 ? -17.312 11.852 5.691 1 38.97 88 ILE A O 1
ATOM 648 N N . GLY A 1 89 ? -18.625 11.711 7.492 1 41.88 89 GLY A N 1
ATOM 649 C CA . GLY A 1 89 ? -18.719 12.992 8.18 1 41.88 89 GLY A CA 1
ATOM 650 C C . GLY A 1 89 ? -17.375 13.633 8.43 1 41.88 89 GLY A C 1
ATOM 651 O O . GLY A 1 89 ? -17.266 14.609 9.172 1 41.88 89 GLY A O 1
ATOM 652 N N . GLY A 1 90 ? -16.266 13.039 8.039 1 49.91 90 GLY A N 1
ATOM 653 C CA . GLY A 1 90 ? -14.969 13.68 8.133 1 49.91 90 GLY A CA 1
ATOM 654 C C . GLY A 1 90 ? -14.992 15.141 7.719 1 49.91 90 GLY A C 1
ATOM 655 O O . GLY A 1 90 ? -14.102 15.914 8.086 1 49.91 90 GLY A O 1
ATOM 656 N N . GLU A 1 91 ? -16.062 15.5 7.156 1 55.84 91 GLU A N 1
ATOM 657 C CA . GLU A 1 91 ? -16.094 16.875 6.664 1 55.84 91 GLU A CA 1
ATOM 658 C C . GLU A 1 91 ? -16.188 17.875 7.816 1 55.84 91 GLU A C 1
ATOM 660 O O . GLU A 1 91 ? -15.75 19.016 7.688 1 55.84 91 GLU A O 1
ATOM 665 N N . ARG A 1 92 ? -16.719 17.375 8.922 1 59.78 92 ARG A N 1
ATOM 666 C CA . ARG A 1 92 ? -16.922 18.312 10.016 1 59.78 92 ARG A CA 1
ATOM 667 C C . ARG A 1 92 ? -15.594 18.781 10.602 1 59.78 92 ARG A C 1
ATOM 669 O O . ARG A 1 92 ? -15.461 19.922 11.039 1 59.78 92 ARG A O 1
ATOM 676 N N . VAL A 1 93 ? -14.648 17.766 10.617 1 61.59 93 VAL A N 1
ATOM 677 C CA . VAL A 1 93 ? -13.328 18.156 11.102 1 61.59 93 VAL A CA 1
ATOM 678 C C . VAL A 1 93 ? -12.773 19.281 10.242 1 61.59 93 VAL A C 1
ATOM 680 O O . VAL A 1 93 ? -12.164 20.219 10.766 1 61.59 93 VAL A O 1
ATOM 683 N N . PHE A 1 94 ? -13.102 19.172 9.008 1 63.12 94 PHE A N 1
ATOM 684 C CA . PHE A 1 94 ? -12.586 20.172 8.086 1 63.12 94 PHE A CA 1
ATOM 685 C C . PHE A 1 94 ? -13.43 21.438 8.141 1 63.12 94 PHE A C 1
ATOM 687 O O . PHE A 1 94 ? -12.93 22.531 7.875 1 63.12 94 PHE A O 1
ATOM 694 N N . ASP A 1 95 ? -14.648 21.266 8.555 1 65.19 95 ASP A N 1
ATOM 695 C CA . ASP A 1 95 ? -15.492 22.438 8.773 1 65.19 95 ASP A CA 1
ATOM 696 C C . ASP A 1 95 ? -15.016 23.234 9.984 1 65.19 95 ASP A C 1
ATOM 698 O O . ASP A 1 95 ? -15.039 24.469 9.969 1 65.19 95 ASP A O 1
ATOM 702 N N . VAL A 1 96 ? -14.633 22.516 10.922 1 61.88 96 VAL A N 1
ATOM 703 C CA . VAL A 1 96 ? -14.133 23.188 12.117 1 61.88 96 VAL A CA 1
ATOM 704 C C . VAL A 1 96 ? -12.852 23.938 11.789 1 61.88 96 VAL A C 1
ATOM 706 O O . VAL A 1 96 ? -12.664 25.078 12.227 1 61.88 96 VAL A O 1
ATOM 709 N N . LEU A 1 97 ? -12.016 23.281 11.023 1 63.75 97 LEU A N 1
ATOM 710 C CA . LEU A 1 97 ? -10.82 23.969 10.57 1 63.75 97 LEU A CA 1
ATOM 711 C C . LEU A 1 97 ? -11.18 25.25 9.82 1 63.75 97 LEU A C 1
ATOM 713 O O . LEU A 1 97 ? -10.578 26.297 10.039 1 63.75 97 LEU A O 1
ATOM 717 N N . GLN A 1 98 ? -12.117 25.047 8.953 1 66.12 98 GLN A N 1
ATOM 718 C CA . GLN A 1 98 ? -12.547 26.188 8.148 1 66.12 98 GLN A CA 1
ATOM 719 C C . GLN A 1 98 ? -13.125 27.297 9.023 1 66.12 98 GLN A C 1
ATOM 721 O O . GLN A 1 98 ? -12.875 28.484 8.773 1 66.12 98 GLN A O 1
ATOM 726 N N . GLN A 1 99 ? -13.906 26.922 9.859 1 64.62 99 GLN A N 1
ATOM 727 C CA . GLN A 1 99 ? -14.531 27.906 10.734 1 64.62 99 GLN A CA 1
ATOM 728 C C . GLN A 1 99 ? -13.484 28.641 11.57 1 64.62 99 GLN A C 1
ATOM 730 O O . GLN A 1 99 ? -13.633 29.828 11.852 1 64.62 99 GLN A O 1
ATOM 735 N N . ARG A 1 100 ? -12.5 27.938 11.797 1 62.34 100 ARG A N 1
ATOM 736 C CA . ARG A 1 100 ? -11.492 28.5 12.688 1 62.34 100 ARG A CA 1
ATOM 737 C C . ARG A 1 100 ? -10.438 29.266 11.906 1 62.34 100 ARG A C 1
ATOM 739 O O . ARG A 1 100 ? -9.906 30.266 12.391 1 62.34 100 ARG A O 1
ATOM 746 N N . ILE A 1 101 ? -10.188 28.797 10.805 1 62.19 101 ILE A N 1
ATOM 747 C CA . ILE A 1 101 ? -9.086 29.406 10.07 1 62.19 101 ILE A CA 1
ATOM 748 C C . ILE A 1 101 ? -9.641 30.281 8.945 1 62.19 101 ILE A C 1
ATOM 750 O O . ILE A 1 101 ? -8.945 31.156 8.43 1 62.19 101 ILE A O 1
ATOM 754 N N . GLY A 1 102 ? -11.008 30.312 8.688 1 61.69 102 GLY A N 1
ATOM 755 C CA . GLY A 1 102 ? -11.625 31.047 7.59 1 61.69 102 GLY A CA 1
ATOM 756 C C . GLY A 1 102 ? -11.281 30.484 6.227 1 61.69 102 GLY A C 1
ATOM 757 O O . GLY A 1 102 ? -10.789 29.359 6.129 1 61.69 102 GLY A O 1
ATOM 758 N N . ASP A 1 103 ? -11.836 31.203 5.156 1 76.31 103 ASP A N 1
ATOM 759 C CA . ASP A 1 103 ? -11.5 30.875 3.77 1 76.31 103 ASP A CA 1
ATOM 760 C C . ASP A 1 103 ? -10.102 31.375 3.41 1 76.31 103 ASP A C 1
ATOM 762 O O . ASP A 1 103 ? -9.938 32.5 2.957 1 76.31 103 ASP A O 1
ATOM 766 N N . LEU A 1 104 ? -9.117 30.562 3.656 1 86.56 104 LEU A N 1
ATOM 767 C CA . LEU A 1 104 ? -7.73 30.984 3.48 1 86.56 104 LEU A CA 1
ATOM 768 C C . LEU A 1 104 ? -7.113 30.312 2.256 1 86.56 104 LEU A C 1
ATOM 770 O O 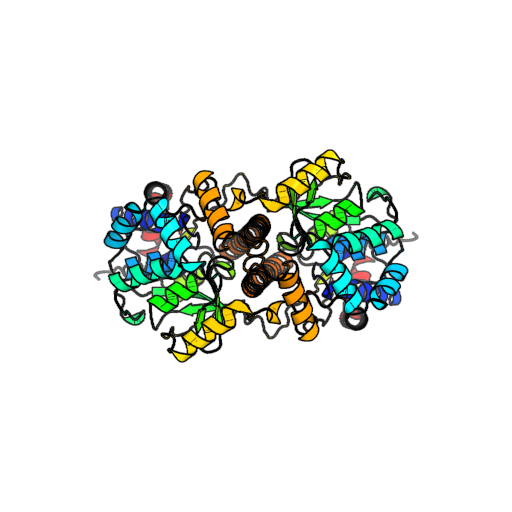. LEU A 1 104 ? -7.453 29.188 1.927 1 86.56 104 LEU A O 1
ATOM 774 N N . GLN A 1 105 ? -6.359 31.172 1.627 1 93.88 105 GLN A N 1
ATOM 775 C CA . GLN A 1 105 ? -5.488 30.641 0.584 1 93.88 105 GLN A CA 1
ATOM 776 C C . GLN A 1 105 ? -4.133 30.234 1.155 1 93.88 105 GLN A C 1
ATOM 778 O O . GLN A 1 105 ? -3.629 30.859 2.084 1 93.88 105 GLN A O 1
ATOM 783 N N . ILE A 1 106 ? -3.562 29.188 0.603 1 95.81 106 ILE A N 1
ATOM 784 C CA . ILE A 1 106 ? -2.293 28.656 1.09 1 95.81 106 ILE A CA 1
ATOM 785 C C . ILE A 1 106 ? -1.227 29.75 1.035 1 95.81 106 ILE A C 1
ATOM 787 O O . ILE A 1 106 ? -0.455 29.922 1.982 1 95.81 106 ILE A O 1
ATOM 791 N N . GLU A 1 107 ? -1.208 30.516 -0.092 1 95.19 107 GLU A N 1
ATOM 792 C CA . GLU A 1 107 ? -0.188 31.547 -0.291 1 95.19 107 GLU A CA 1
ATOM 793 C C . GLU A 1 107 ? -0.362 32.688 0.695 1 95.19 107 GLU A C 1
ATOM 795 O O . GLU A 1 107 ? 0.524 33.531 0.834 1 95.19 107 GLU A O 1
ATOM 800 N N . ASP A 1 108 ? -1.526 32.781 1.411 1 93.44 108 ASP A N 1
ATOM 801 C CA . ASP A 1 108 ? -1.797 33.844 2.373 1 93.44 108 ASP A CA 1
ATOM 802 C C . ASP A 1 108 ? -1.374 33.406 3.781 1 93.44 108 ASP A C 1
ATOM 804 O O . ASP A 1 108 ? -1.427 34.219 4.711 1 93.44 108 ASP A O 1
ATOM 808 N N . LEU A 1 109 ? -0.905 32.25 3.994 1 94.62 109 LEU A N 1
ATOM 809 C CA . LEU A 1 109 ? -0.447 31.781 5.301 1 94.62 109 LEU A CA 1
ATOM 810 C C . LEU A 1 109 ? 0.796 32.562 5.742 1 94.62 109 LEU A C 1
ATOM 812 O O . LEU A 1 109 ? 1.515 33.125 4.906 1 94.62 109 LEU A O 1
ATOM 816 N N . LYS A 1 110 ? 1.054 32.594 7.02 1 95.5 110 LYS A N 1
ATOM 817 C CA . LYS A 1 110 ? 2.178 33.344 7.582 1 95.5 110 LYS A CA 1
ATOM 818 C C . LYS A 1 110 ? 3.504 32.656 7.25 1 95.5 110 LYS A C 1
ATOM 820 O O . LYS A 1 110 ? 4.547 33.312 7.184 1 95.5 110 LYS A O 1
ATOM 825 N N . LYS A 1 111 ? 3.455 31.375 7.07 1 97.31 111 LYS A N 1
ATOM 826 C CA . LYS A 1 111 ? 4.613 30.594 6.652 1 97.31 111 LYS A CA 1
ATOM 827 C C . LYS A 1 111 ? 4.309 29.781 5.391 1 97.31 111 LYS A C 1
ATOM 829 O O . LYS A 1 111 ? 3.184 29.312 5.203 1 97.31 111 LYS A O 1
ATOM 834 N N . PRO A 1 112 ? 5.348 29.594 4.52 1 98.19 112 PRO A N 1
ATOM 835 C CA . PRO A 1 112 ? 5.129 28.734 3.357 1 98.19 112 PRO A CA 1
ATOM 836 C C . PRO A 1 112 ? 4.688 27.328 3.746 1 98.19 112 PRO A C 1
ATOM 838 O O . PRO A 1 112 ? 5.207 26.75 4.707 1 98.19 112 PRO A O 1
ATOM 841 N N . PHE A 1 113 ? 3.711 26.891 3.012 1 97.69 113 PHE A N 1
ATOM 842 C CA . PHE A 1 113 ? 3.064 25.625 3.346 1 97.69 113 PHE A CA 1
ATOM 843 C C . PHE A 1 113 ? 2.773 24.812 2.088 1 97.69 113 PHE A C 1
ATOM 845 O O . PHE A 1 113 ? 2.451 25.391 1.04 1 97.69 113 PHE A O 1
ATOM 852 N N . ALA A 1 114 ? 2.975 23.484 2.172 1 98.5 114 ALA A N 1
ATOM 853 C CA . ALA A 1 114 ? 2.6 22.562 1.105 1 98.5 114 ALA A CA 1
ATOM 854 C C . ALA A 1 114 ? 1.854 21.359 1.667 1 98.5 114 ALA A C 1
ATOM 856 O O . ALA A 1 114 ? 2.244 20.797 2.697 1 98.5 114 ALA A O 1
ATOM 857 N N . ALA A 1 115 ? 0.77 20.953 1.053 1 97.94 115 ALA A N 1
ATOM 858 C CA . ALA A 1 115 ? 0.025 19.75 1.374 1 97.94 115 ALA A CA 1
ATOM 859 C C . ALA A 1 115 ? 0.184 18.703 0.275 1 97.94 115 ALA A C 1
ATOM 861 O O . ALA A 1 115 ? 0.172 19.031 -0.913 1 97.94 115 ALA A O 1
ATOM 862 N N . VAL A 1 116 ? 0.321 17.469 0.634 1 98.5 116 VAL A N 1
ATOM 863 C CA . VAL A 1 116 ? 0.561 16.391 -0.321 1 98.5 116 VAL A CA 1
ATOM 864 C C . VAL A 1 116 ? -0.703 15.539 -0.475 1 98.5 116 VAL A C 1
ATOM 866 O O . VAL A 1 116 ? -1.362 15.211 0.515 1 98.5 116 VAL A O 1
ATOM 869 N N . ALA A 1 117 ? -1.086 15.234 -1.64 1 98.06 117 ALA A N 1
ATOM 870 C CA . ALA A 1 117 ? -2.184 14.328 -1.976 1 98.06 117 ALA A CA 1
ATOM 871 C C . ALA A 1 117 ? -1.771 13.352 -3.074 1 98.06 117 ALA A C 1
ATOM 873 O O . ALA A 1 117 ? -0.625 13.367 -3.527 1 98.06 117 ALA A O 1
ATOM 874 N N . THR A 1 118 ? -2.672 12.406 -3.373 1 97.56 118 THR A N 1
ATOM 875 C CA . THR A 1 118 ? -2.4 11.391 -4.387 1 97.56 118 THR A CA 1
ATOM 876 C C . THR A 1 118 ? -3.48 11.398 -5.465 1 97.56 118 THR A C 1
ATOM 878 O O . THR A 1 118 ? -4.676 11.391 -5.156 1 97.56 118 THR A O 1
ATOM 881 N N . ASP A 1 119 ? -3.055 11.492 -6.688 1 96.12 119 ASP A N 1
ATOM 882 C CA . ASP A 1 119 ? -3.998 11.266 -7.777 1 96.12 119 ASP A CA 1
ATOM 883 C C . ASP A 1 119 ? -4.426 9.797 -7.832 1 96.12 119 ASP A C 1
ATOM 885 O O . ASP A 1 119 ? -3.588 8.906 -7.98 1 96.12 119 ASP A O 1
ATOM 889 N N . LEU A 1 120 ? -5.703 9.531 -7.77 1 93 120 LEU A N 1
ATOM 890 C CA . LEU A 1 120 ? -6.242 8.18 -7.613 1 93 120 LEU A CA 1
ATOM 891 C C . LEU A 1 120 ? -6.02 7.355 -8.875 1 93 120 LEU A C 1
ATOM 893 O O . LEU A 1 120 ? -5.824 6.141 -8.805 1 93 120 LEU A O 1
ATOM 897 N N . TYR A 1 121 ? -6.035 7.895 -10.023 1 89.62 121 TYR A N 1
ATOM 898 C CA . TYR A 1 121 ? -5.973 7.148 -11.273 1 89.62 121 TYR A CA 1
ATOM 899 C C . TYR A 1 121 ? -4.531 6.98 -11.742 1 89.62 121 TYR A C 1
ATOM 901 O O . TYR A 1 121 ? -4.105 5.875 -12.078 1 89.62 121 TYR A O 1
ATOM 909 N N . SER A 1 122 ? -3.762 8.031 -11.68 1 89.25 122 SER A N 1
ATOM 910 C CA . SER A 1 122 ? -2.395 7.973 -12.188 1 89.25 122 SER A CA 1
ATOM 911 C C . SER A 1 122 ? -1.418 7.539 -11.102 1 89.25 122 SER A C 1
ATOM 913 O O . SER A 1 122 ? -0.306 7.098 -11.398 1 89.25 122 SER A O 1
ATOM 915 N N . GLY A 1 123 ? -1.787 7.762 -9.867 1 93.06 123 GLY A N 1
ATOM 916 C CA . GLY A 1 123 ? -0.861 7.5 -8.781 1 93.06 123 GLY A CA 1
ATOM 917 C C . GLY A 1 123 ? 0.173 8.594 -8.594 1 93.06 123 GLY A C 1
ATOM 918 O O . GLY A 1 123 ? 1.139 8.422 -7.852 1 93.06 123 GLY A O 1
ATOM 919 N N . GLN A 1 124 ? -0.033 9.688 -9.195 1 94.81 124 GLN A N 1
ATOM 920 C CA . GLN A 1 124 ? 0.927 10.789 -9.109 1 94.81 124 GLN A CA 1
ATOM 921 C C . GLN A 1 124 ? 0.831 11.5 -7.766 1 94.81 124 GLN A C 1
ATOM 923 O O . GLN A 1 124 ? -0.26 11.648 -7.211 1 94.81 124 GLN A O 1
ATOM 928 N N . GLU A 1 125 ? 1.984 11.891 -7.309 1 96.5 125 GLU A N 1
ATOM 929 C CA . GLU A 1 125 ? 2.062 12.734 -6.121 1 96.5 125 GLU A CA 1
ATOM 930 C C . GLU A 1 125 ? 1.693 14.18 -6.445 1 96.5 125 GLU A C 1
ATOM 932 O O . GLU A 1 125 ? 2.252 14.781 -7.367 1 96.5 125 GLU A O 1
ATOM 937 N N . ILE A 1 126 ? 0.763 14.742 -5.684 1 97.44 126 ILE A N 1
ATOM 938 C CA . ILE A 1 126 ? 0.276 16.109 -5.91 1 97.44 126 ILE A CA 1
ATOM 939 C C . ILE A 1 126 ? 0.702 17 -4.75 1 97.44 126 ILE A C 1
ATOM 941 O O . ILE A 1 126 ? 0.506 16.656 -3.582 1 97.44 126 ILE A O 1
ATOM 945 N N . TRP A 1 127 ? 1.329 18.109 -5.098 1 97.81 127 TRP A N 1
ATOM 946 C CA . TRP A 1 127 ? 1.713 19.125 -4.117 1 97.81 127 TRP A CA 1
ATOM 947 C C . TRP A 1 127 ? 0.83 20.359 -4.234 1 97.81 127 TRP A C 1
ATOM 949 O O . TRP A 1 127 ? 0.791 21 -5.285 1 97.81 127 TRP A O 1
ATOM 959 N N . PHE A 1 128 ? 0.123 20.672 -3.186 1 97.44 128 PHE A N 1
ATOM 960 C CA . PHE A 1 128 ? -0.605 21.938 -3.115 1 97.44 128 PHE A CA 1
ATOM 961 C C . PHE A 1 128 ? 0.224 23 -2.408 1 97.44 128 PHE A C 1
ATOM 963 O O . PHE A 1 128 ? 0.433 22.938 -1.196 1 97.44 128 PHE A O 1
ATOM 970 N N . LYS A 1 129 ? 0.671 24.016 -3.133 1 96.88 129 LYS A N 1
ATOM 971 C CA . LYS A 1 129 ? 1.401 25.125 -2.543 1 96.88 129 LYS A CA 1
ATOM 972 C C . LYS A 1 129 ? 0.615 26.438 -2.676 1 96.88 129 LYS A C 1
ATOM 974 O O . LYS A 1 129 ? 0.999 27.453 -2.105 1 96.88 129 LYS A O 1
ATOM 979 N N . GLU A 1 130 ? -0.446 26.344 -3.42 1 96.62 130 GLU A N 1
ATOM 980 C CA . GLU A 1 130 ? -1.327 27.484 -3.633 1 96.62 130 GLU A CA 1
ATOM 981 C C . GLU A 1 130 ? -2.787 27.047 -3.725 1 96.62 130 GLU A C 1
ATOM 983 O O . GLU A 1 130 ? -3.074 25.875 -3.971 1 96.62 130 GLU A O 1
ATOM 988 N N . GLY A 1 131 ? -3.631 28.062 -3.473 1 94.81 131 GLY A N 1
ATOM 989 C CA . GLY A 1 131 ? -5.055 27.812 -3.613 1 94.81 131 GLY A CA 1
ATOM 990 C C . GLY A 1 131 ? -5.766 27.656 -2.283 1 94.81 131 GLY A C 1
ATOM 991 O O . GLY A 1 131 ? -5.277 28.109 -1.251 1 94.81 131 GLY A O 1
ATOM 992 N N . ASP A 1 132 ? -6.996 27.094 -2.398 1 92.06 132 ASP A N 1
ATOM 993 C CA . ASP A 1 132 ? -7.855 26.984 -1.225 1 92.06 132 ASP A CA 1
ATOM 994 C C . ASP A 1 132 ? -7.266 26.016 -0.198 1 92.06 132 ASP A C 1
ATOM 996 O O . ASP A 1 132 ? -7.07 24.828 -0.489 1 92.06 132 ASP A O 1
ATOM 1000 N N . LEU A 1 133 ? -7.004 26.547 0.981 1 92 133 LEU A N 1
ATOM 1001 C CA . LEU A 1 133 ? -6.348 25.781 2.031 1 92 133 LEU A CA 1
ATOM 1002 C C . LEU A 1 133 ? -7.211 24.594 2.467 1 92 133 LEU A C 1
ATOM 1004 O O . LEU A 1 133 ? -6.727 23.469 2.555 1 92 133 LEU A O 1
ATOM 1008 N N . ARG A 1 134 ? -8.469 24.844 2.729 1 87.56 134 ARG A N 1
ATOM 1009 C CA . ARG A 1 134 ? -9.383 23.828 3.232 1 87.56 134 ARG A CA 1
ATOM 1010 C C . ARG A 1 134 ? -9.469 22.656 2.271 1 87.56 134 ARG A C 1
ATOM 1012 O O . ARG A 1 134 ? -9.398 21.5 2.691 1 87.56 134 ARG A O 1
ATOM 1019 N N . HIS A 1 135 ? -9.57 22.953 1.026 1 88.69 135 HIS A N 1
ATOM 1020 C CA . HIS A 1 135 ? -9.734 21.906 0.024 1 88.69 135 HIS A CA 1
ATOM 1021 C C . HIS A 1 135 ? -8.445 21.125 -0.156 1 88.69 135 HIS A C 1
ATOM 1023 O O . HIS A 1 135 ? -8.484 19.906 -0.371 1 88.69 135 HIS A O 1
ATOM 1029 N N . ALA A 1 136 ? -7.328 21.812 -0.098 1 93.25 136 ALA A N 1
ATOM 1030 C CA . ALA A 1 136 ? -6.035 21.141 -0.184 1 93.25 136 ALA A CA 1
ATOM 1031 C C . ALA A 1 136 ? -5.844 20.156 0.972 1 93.25 136 ALA A C 1
ATOM 1033 O O . ALA A 1 136 ? -5.461 19 0.762 1 93.25 136 ALA A O 1
ATOM 1034 N N . VAL A 1 137 ? -6.133 20.625 2.156 1 92.69 137 VAL A N 1
ATOM 1035 C CA . VAL A 1 137 ? -5.969 19.781 3.344 1 92.69 137 VAL A CA 1
ATOM 1036 C C . VAL A 1 137 ? -6.973 18.641 3.311 1 92.69 137 VAL A C 1
ATOM 1038 O O . VAL A 1 137 ? -6.633 17.5 3.652 1 92.69 137 VAL A O 1
ATOM 1041 N N . ARG A 1 138 ? -8.203 18.922 2.873 1 89 138 ARG A N 1
ATOM 1042 C CA . ARG A 1 138 ? -9.219 17.875 2.742 1 89 138 ARG A CA 1
ATOM 1043 C C . ARG A 1 138 ? -8.766 16.797 1.767 1 89 138 ARG A C 1
ATOM 1045 O O . ARG A 1 138 ? -8.969 15.602 2.02 1 89 138 ARG A O 1
ATOM 1052 N N . ALA A 1 139 ? -8.203 17.188 0.655 1 92.12 139 ALA A N 1
ATOM 1053 C CA . ALA A 1 139 ? -7.695 16.234 -0.325 1 92.12 139 ALA A CA 1
ATOM 1054 C C . ALA A 1 139 ? -6.559 15.406 0.261 1 92.12 139 ALA A C 1
ATOM 1056 O O . ALA A 1 139 ? -6.543 14.18 0.114 1 92.12 139 ALA A O 1
ATOM 1057 N N . SER A 1 140 ? -5.691 16.078 0.958 1 95.75 140 SER A N 1
ATOM 1058 C CA . SER A 1 140 ? -4.547 15.414 1.577 1 95.75 140 SER A CA 1
ATOM 1059 C C . SER A 1 140 ? -4.988 14.398 2.625 1 95.75 140 SER A C 1
ATOM 1061 O O . SER A 1 140 ? -4.305 13.398 2.852 1 95.75 140 SER A O 1
ATOM 1063 N N . CYS A 1 141 ? -6.16 14.594 3.191 1 92.38 141 CYS A N 1
ATOM 1064 C CA . CYS A 1 141 ? -6.637 13.773 4.293 1 92.38 141 CYS A CA 1
ATOM 1065 C C . CYS A 1 141 ? -7.664 12.75 3.811 1 92.38 141 CYS A C 1
ATOM 1067 O O . CYS A 1 141 ? -8.32 12.094 4.621 1 92.38 141 CYS A O 1
ATOM 1069 N N . SER A 1 142 ? -7.863 12.641 2.549 1 90.88 142 SER A N 1
ATOM 1070 C CA . SER A 1 142 ? -8.875 11.734 2.018 1 90.88 142 SER A CA 1
ATOM 1071 C C . SER A 1 142 ? -8.406 10.281 2.088 1 90.88 142 SER A C 1
ATOM 1073 O O . SER A 1 142 ? -8.156 9.656 1.057 1 90.88 142 SER A O 1
ATOM 1075 N N . MET A 1 143 ? -8.414 9.781 3.281 1 89.81 143 MET A N 1
ATOM 1076 C CA . MET A 1 143 ? -7.977 8.406 3.512 1 89.81 143 MET A CA 1
ATOM 1077 C C . MET A 1 143 ? -8.906 7.414 2.816 1 89.81 143 MET A C 1
ATOM 1079 O O . MET A 1 143 ? -10.109 7.391 3.084 1 89.81 143 MET A O 1
ATOM 1083 N N . PRO A 1 144 ? -8.344 6.594 1.928 1 90.75 144 PRO A N 1
ATOM 1084 C CA . PRO A 1 144 ? -9.195 5.594 1.269 1 90.75 144 PRO A CA 1
ATOM 1085 C C . PRO A 1 144 ? -9.938 4.707 2.262 1 90.75 144 PRO A C 1
ATOM 1087 O O . PRO A 1 144 ? -9.352 4.238 3.238 1 90.75 144 PRO A O 1
ATOM 1090 N N . GLY A 1 145 ? -11.234 4.484 2.014 1 79.62 145 GLY A N 1
ATOM 1091 C CA . GLY A 1 145 ? -12.047 3.65 2.883 1 79.62 145 GLY A CA 1
ATOM 1092 C C . GLY A 1 145 ? -12.68 4.418 4.027 1 79.62 145 GLY A C 1
ATOM 1093 O O . GLY A 1 145 ? -13.609 3.93 4.672 1 79.62 145 GLY A O 1
ATOM 1094 N N . ILE A 1 146 ? -12.195 5.57 4.289 1 78.38 146 ILE A N 1
ATOM 1095 C CA . ILE A 1 146 ? -12.711 6.359 5.402 1 78.38 146 ILE A CA 1
ATOM 1096 C C . ILE A 1 146 ? -13.383 7.621 4.871 1 78.38 146 ILE A C 1
ATOM 1098 O O . ILE A 1 146 ? -14.516 7.938 5.246 1 78.38 146 ILE A O 1
ATOM 1102 N N . LEU A 1 147 ? -12.672 8.328 3.998 1 80.31 147 LEU A N 1
ATOM 1103 C CA . LEU A 1 147 ? -13.211 9.523 3.365 1 80.31 147 LEU A CA 1
ATOM 1104 C C . LEU A 1 147 ? -13.25 9.375 1.85 1 80.31 147 LEU A C 1
ATOM 1106 O O . LEU A 1 147 ? -12.352 8.766 1.262 1 80.31 147 LEU A O 1
ATOM 1110 N N . PRO A 1 148 ? -14.281 9.969 1.238 1 80.88 148 PRO A N 1
ATOM 1111 C CA . PRO A 1 148 ? -14.344 9.883 -0.223 1 80.88 148 PRO A CA 1
ATOM 1112 C C . PRO A 1 148 ? -13.242 10.695 -0.905 1 80.88 148 PRO A C 1
ATOM 1114 O O . PRO A 1 148 ? -12.75 11.68 -0.344 1 80.88 148 PRO A O 1
ATOM 1117 N N . PRO A 1 149 ? -12.914 10.289 -2.125 1 88.94 149 PRO A N 1
ATOM 1118 C CA . PRO A 1 149 ? -11.969 11.102 -2.906 1 88.94 149 PRO A CA 1
ATOM 1119 C C . PRO A 1 149 ? -12.477 12.516 -3.162 1 88.94 149 PRO A C 1
ATOM 1121 O O . PRO A 1 149 ? -13.688 12.75 -3.156 1 88.94 149 PRO A O 1
ATOM 1124 N N . VAL A 1 150 ? -11.57 13.406 -3.324 1 86.31 150 VAL A N 1
ATOM 1125 C CA . VAL A 1 150 ? -11.883 14.797 -3.621 1 86.31 150 VAL A CA 1
ATOM 1126 C C . VAL A 1 150 ? -11.57 15.102 -5.086 1 86.31 150 VAL A C 1
ATOM 1128 O O . VAL A 1 150 ? -10.5 14.734 -5.586 1 86.31 150 VAL A O 1
ATOM 1131 N N . LYS A 1 151 ? -12.562 15.703 -5.672 1 86.88 151 LYS A N 1
ATOM 1132 C CA . LYS A 1 151 ? -12.336 16.094 -7.059 1 86.88 151 LYS A CA 1
ATOM 1133 C C . LYS A 1 151 ? -11.664 17.469 -7.133 1 86.88 151 LYS A C 1
ATOM 1135 O O . LYS A 1 151 ? -12.117 18.422 -6.504 1 86.88 151 LYS A O 1
ATOM 1140 N N . VAL A 1 152 ? -10.578 17.578 -7.797 1 87.5 152 VAL A N 1
ATOM 1141 C CA . VAL A 1 152 ? -9.891 18.828 -8.102 1 87.5 152 VAL A CA 1
ATOM 1142 C C . VAL A 1 152 ? -9.586 18.891 -9.602 1 87.5 152 VAL A C 1
ATOM 1144 O O . VAL A 1 152 ? -8.711 18.188 -10.102 1 87.5 152 VAL A O 1
ATOM 1147 N N . GLY A 1 153 ? -10.289 19.844 -10.297 1 84.25 153 GLY A N 1
ATOM 1148 C CA . GLY A 1 153 ? -10.219 19.797 -11.742 1 84.25 153 GLY A CA 1
ATOM 1149 C C . GLY A 1 153 ? -10.711 18.484 -12.32 1 84.25 153 GLY A C 1
ATOM 1150 O O . GLY A 1 153 ? -11.836 18.062 -12.031 1 84.25 153 GLY A O 1
ATOM 1151 N N . GLU A 1 154 ? -9.844 17.828 -13 1 85.69 154 GLU A N 1
ATOM 1152 C CA . GLU A 1 154 ? -10.227 16.562 -13.617 1 85.69 154 GLU A CA 1
ATOM 1153 C C . GLU A 1 154 ? -9.664 15.375 -12.844 1 85.69 154 GLU A C 1
ATOM 1155 O O . GLU A 1 154 ? -9.805 14.219 -13.266 1 85.69 154 GLU A O 1
ATOM 1160 N N . ARG A 1 155 ? -9.125 15.727 -11.766 1 89.75 155 ARG A N 1
ATOM 1161 C CA . ARG A 1 155 ? -8.469 14.672 -11 1 89.75 155 ARG A CA 1
ATOM 1162 C C . ARG A 1 155 ? -9.289 14.289 -9.773 1 89.75 155 ARG A C 1
ATOM 1164 O O . ARG A 1 155 ? -9.984 15.133 -9.203 1 89.75 155 ARG A O 1
ATOM 1171 N N . TRP A 1 156 ? -9.227 13.055 -9.492 1 91.06 156 TRP A N 1
ATOM 1172 C CA . TRP A 1 156 ? -9.719 12.539 -8.219 1 91.06 156 TRP A CA 1
ATOM 1173 C C . TRP A 1 156 ? -8.562 12.242 -7.273 1 91.06 156 TRP A C 1
ATOM 1175 O O . TRP A 1 156 ? -7.684 11.438 -7.59 1 91.06 156 TRP A O 1
ATOM 1185 N N . LEU A 1 157 ? -8.625 12.93 -6.137 1 93.88 157 LEU A N 1
ATOM 1186 C CA . LEU A 1 157 ? -7.484 12.852 -5.23 1 93.88 157 LEU A CA 1
ATOM 1187 C C . LEU A 1 157 ? -7.855 12.109 -3.951 1 93.88 157 LEU A C 1
ATOM 1189 O O . LEU A 1 157 ? -8.992 12.203 -3.482 1 93.88 157 LEU A O 1
ATOM 1193 N N . VAL A 1 158 ? -6.891 11.336 -3.447 1 95.25 158 VAL A N 1
ATOM 1194 C CA . VAL A 1 158 ? -6.996 10.68 -2.145 1 95.25 158 VAL A CA 1
ATOM 1195 C C . VAL A 1 158 ? -5.809 11.078 -1.271 1 95.25 158 VAL A C 1
ATOM 1197 O O . VAL A 1 158 ? -5.008 11.938 -1.651 1 95.25 158 VAL A O 1
ATOM 1200 N N . ASP A 1 159 ? -5.723 10.508 -0.11 1 96.56 159 ASP A N 1
ATOM 1201 C CA . ASP A 1 159 ? -4.73 10.812 0.916 1 96.56 159 ASP A CA 1
ATOM 1202 C C . ASP A 1 159 ? -3.312 10.727 0.352 1 96.56 159 ASP A C 1
ATOM 1204 O O . ASP A 1 159 ? -2.984 9.781 -0.369 1 96.56 159 ASP A O 1
ATOM 1208 N N . GLY A 1 160 ? -2.457 11.664 0.729 1 97.88 160 GLY A N 1
ATOM 1209 C CA . GLY A 1 160 ? -1.081 11.711 0.263 1 97.88 160 GLY A CA 1
ATOM 1210 C C . GLY A 1 160 ? -0.251 10.531 0.748 1 97.88 160 GLY A C 1
ATOM 1211 O O . GLY A 1 160 ? 0.806 10.242 0.186 1 97.88 160 GLY A O 1
ATOM 1212 N N . ALA A 1 161 ? -0.683 9.867 1.814 1 97.31 161 ALA A N 1
ATOM 1213 C CA . ALA A 1 161 ? 0.066 8.766 2.42 1 97.31 161 ALA A CA 1
ATOM 1214 C C . ALA A 1 161 ? 0.266 7.629 1.428 1 97.31 161 ALA A C 1
ATOM 1216 O O . ALA A 1 161 ? 1.175 6.809 1.588 1 97.31 161 ALA A O 1
ATOM 1217 N N . VAL A 1 162 ? -0.527 7.609 0.399 1 96.62 162 VAL A N 1
ATOM 1218 C CA . VAL A 1 162 ? -0.46 6.559 -0.61 1 96.62 162 VAL A CA 1
ATOM 1219 C C . VAL A 1 162 ? 0.818 6.711 -1.432 1 96.62 162 VAL A C 1
ATOM 1221 O O . VAL A 1 162 ? 1.342 5.73 -1.965 1 96.62 162 VAL A O 1
ATOM 1224 N N . VAL A 1 163 ? 1.398 7.938 -1.464 1 96.31 163 VAL A N 1
ATOM 1225 C CA . VAL A 1 163 ? 2.561 8.133 -2.326 1 96.31 163 VAL A CA 1
ATOM 1226 C C . VAL A 1 163 ? 3.719 8.703 -1.511 1 96.31 163 VAL A C 1
ATOM 1228 O O . VAL A 1 163 ? 4.887 8.469 -1.836 1 96.31 163 VAL A O 1
ATOM 1231 N N . ASN A 1 164 ? 3.383 9.516 -0.554 1 96.69 164 ASN A N 1
ATOM 1232 C CA . ASN A 1 164 ? 4.422 10.188 0.219 1 96.69 164 ASN A CA 1
ATOM 1233 C C . ASN A 1 164 ? 3.975 10.438 1.655 1 96.69 164 ASN A C 1
ATOM 1235 O O . ASN A 1 164 ? 3.676 11.578 2.023 1 96.69 164 ASN A O 1
ATOM 1239 N N . PRO A 1 165 ? 4.109 9.406 2.504 1 97 165 PRO A N 1
ATOM 1240 C CA . PRO A 1 165 ? 3.555 9.5 3.855 1 97 165 PRO A CA 1
ATOM 1241 C C . PRO A 1 165 ? 4.316 10.484 4.738 1 97 165 PRO A C 1
ATOM 1243 O O . PRO A 1 165 ? 3.744 11.047 5.68 1 97 165 PRO A O 1
ATOM 1246 N N . VAL A 1 166 ? 5.605 10.648 4.539 1 98.06 166 VAL A N 1
ATOM 1247 C CA . VAL A 1 166 ? 6.438 11.656 5.191 1 98.06 166 VAL A CA 1
ATOM 1248 C C . VAL A 1 166 ? 7.113 12.531 4.141 1 98.06 166 VAL A C 1
ATOM 1250 O O . VAL A 1 166 ? 8.117 12.133 3.541 1 98.06 166 VAL A O 1
ATOM 1253 N N . PRO A 1 167 ? 6.613 13.727 3.934 1 98.12 167 PRO A N 1
ATOM 1254 C CA . PRO A 1 167 ? 6.969 14.5 2.74 1 98.12 167 PRO A CA 1
ATOM 1255 C C . PRO A 1 167 ? 8.305 15.227 2.887 1 98.12 167 PRO A C 1
ATOM 1257 O O . PRO A 1 167 ? 8.367 16.453 2.697 1 98.12 167 PRO A O 1
ATOM 1260 N N . VAL A 1 168 ? 9.383 14.516 3.064 1 98.25 168 VAL A N 1
ATOM 1261 C CA . VAL A 1 168 ? 10.734 15.047 3.188 1 98.25 168 VAL A CA 1
ATOM 1262 C C . VAL A 1 168 ? 11.148 15.719 1.879 1 98.25 168 VAL A C 1
ATOM 1264 O O . VAL A 1 168 ? 11.664 16.844 1.884 1 98.25 168 VAL A O 1
ATOM 1267 N N . SER A 1 169 ? 10.867 15.055 0.779 1 96.56 169 SER A N 1
ATOM 1268 C CA . SER A 1 169 ? 11.242 15.57 -0.532 1 96.56 169 SER A CA 1
ATOM 1269 C C . SER A 1 169 ? 10.539 16.891 -0.825 1 96.56 169 SER A C 1
ATOM 1271 O O . SER A 1 169 ? 11.125 17.797 -1.435 1 96.56 169 SER A O 1
ATOM 1273 N N . VAL A 1 170 ? 9.312 17 -0.399 1 97.25 170 VAL A N 1
ATOM 1274 C CA . VAL A 1 170 ? 8.555 18.234 -0.596 1 97.25 170 VAL A CA 1
ATOM 1275 C C . VAL A 1 170 ? 9.18 19.359 0.222 1 97.25 170 VAL A C 1
ATOM 1277 O O . VAL A 1 170 ? 9.367 20.469 -0.28 1 97.25 170 VAL A O 1
ATOM 1280 N N . SER A 1 171 ? 9.492 19.062 1.463 1 97.81 171 SER A N 1
ATOM 1281 C CA . SER A 1 171 ? 10.133 20.062 2.324 1 97.81 171 SER A CA 1
ATOM 1282 C C . SER A 1 171 ? 11.461 20.516 1.732 1 97.81 171 SER A C 1
ATOM 1284 O O . SER A 1 171 ? 11.742 21.719 1.698 1 97.81 171 SER A O 1
ATOM 1286 N N . ARG A 1 172 ? 12.211 19.594 1.273 1 97 172 ARG A N 1
ATOM 1287 C CA . ARG A 1 172 ? 13.484 19.938 0.654 1 97 172 ARG A CA 1
ATOM 1288 C C . ARG A 1 172 ? 13.289 20.797 -0.582 1 97 172 ARG A C 1
ATOM 1290 O O . ARG A 1 172 ? 14.031 21.75 -0.803 1 97 172 ARG A O 1
ATOM 1297 N N . ALA A 1 173 ? 12.383 20.453 -1.35 1 96 173 ALA A N 1
ATOM 1298 C CA . ALA A 1 173 ? 12.102 21.188 -2.586 1 96 173 ALA A CA 1
ATOM 1299 C C . ALA A 1 173 ? 11.648 22.609 -2.295 1 96 173 ALA A C 1
ATOM 1301 O O . ALA A 1 173 ? 11.688 23.469 -3.178 1 96 173 ALA A O 1
ATOM 1302 N N . MET A 1 174 ? 11.266 22.875 -1.048 1 96.75 174 MET A N 1
ATOM 1303 C CA . MET A 1 174 ? 10.82 24.219 -0.669 1 96.75 174 MET A CA 1
ATOM 1304 C C . MET A 1 174 ? 12.016 25.125 -0.378 1 96.75 174 MET A C 1
ATOM 1306 O O . MET A 1 174 ? 11.836 26.297 -0.07 1 96.75 174 MET A O 1
ATOM 1310 N N . GLY A 1 175 ? 13.211 24.609 -0.469 1 95.81 175 GLY A N 1
ATOM 1311 C CA . GLY A 1 175 ? 14.406 25.438 -0.39 1 95.81 175 GLY A CA 1
ATOM 1312 C C . GLY A 1 175 ? 14.836 25.719 1.035 1 95.81 175 GLY A C 1
ATOM 1313 O O . GLY A 1 175 ? 15.07 26.875 1.394 1 95.81 175 GLY A O 1
ATOM 1314 N N . VAL A 1 176 ? 15.008 24.703 1.811 1 96.94 176 VAL A N 1
ATOM 1315 C CA . VAL A 1 176 ? 15.453 24.859 3.189 1 96.94 176 VAL A CA 1
ATOM 1316 C C . VAL A 1 176 ? 16.859 24.297 3.348 1 96.94 176 VAL A C 1
ATOM 1318 O O . VAL A 1 176 ? 17.344 23.562 2.479 1 96.94 176 VAL A O 1
ATOM 1321 N N . ASP A 1 177 ? 17.516 24.672 4.449 1 96.25 177 ASP A N 1
ATOM 1322 C CA . ASP A 1 177 ? 18.875 24.203 4.734 1 96.25 177 ASP A CA 1
ATOM 1323 C C . ASP A 1 177 ? 18.844 22.906 5.531 1 96.25 177 ASP A C 1
ATOM 1325 O O . ASP A 1 177 ? 19.781 22.094 5.434 1 96.25 177 ASP A O 1
ATOM 1329 N N . LEU A 1 178 ? 17.844 22.766 6.316 1 97 178 LEU A N 1
ATOM 1330 C CA . LEU A 1 178 ? 17.688 21.641 7.223 1 97 178 LEU A CA 1
ATOM 1331 C C . LEU A 1 178 ? 16.25 21.125 7.23 1 97 178 LEU A C 1
ATOM 1333 O O . LEU A 1 178 ? 15.312 21.906 7.371 1 97 178 LEU A O 1
ATOM 1337 N N . VAL A 1 179 ? 16.141 19.797 6.977 1 98.25 179 VAL A N 1
ATOM 1338 C CA . VAL A 1 179 ? 14.797 19.219 7.008 1 98.25 179 VAL A CA 1
ATOM 1339 C C . VAL A 1 179 ? 14.633 18.375 8.273 1 98.25 179 VAL A C 1
ATOM 1341 O O . VAL A 1 179 ? 15.391 17.422 8.5 1 98.25 179 VAL A O 1
ATOM 1344 N N . ILE A 1 180 ? 13.695 18.734 9.109 1 98.62 180 ILE A N 1
ATOM 1345 C CA . ILE A 1 180 ? 13.25 17.906 10.227 1 98.62 180 ILE A CA 1
ATOM 1346 C C . ILE A 1 180 ? 11.961 17.188 9.859 1 98.62 180 ILE A C 1
ATOM 1348 O O . ILE A 1 180 ? 10.984 17.812 9.461 1 98.62 180 ILE A O 1
ATOM 1352 N N . ALA A 1 181 ? 11.984 15.859 9.953 1 98.69 181 ALA A N 1
ATOM 1353 C CA . ALA A 1 181 ? 10.797 15.07 9.633 1 98.69 181 ALA A CA 1
ATOM 1354 C C . ALA A 1 181 ? 10.203 14.453 10.898 1 98.69 181 ALA A C 1
ATOM 1356 O O . ALA A 1 181 ? 10.93 14.125 11.836 1 98.69 181 ALA A O 1
ATOM 1357 N N . VAL A 1 182 ? 8.906 14.352 10.93 1 98.69 182 VAL A N 1
ATOM 1358 C CA . VAL A 1 182 ? 8.195 13.648 11.992 1 98.69 182 VAL A CA 1
ATOM 1359 C C . VAL A 1 182 ? 7.488 12.422 11.422 1 98.69 182 VAL A C 1
ATOM 1361 O O . VAL A 1 182 ? 6.574 12.547 10.602 1 98.69 182 VAL A O 1
ATOM 1364 N N . ASP A 1 183 ? 7.91 11.297 11.805 1 97.19 183 ASP A N 1
ATOM 1365 C CA . ASP A 1 183 ? 7.336 10.016 11.391 1 97.19 183 ASP A CA 1
ATOM 1366 C C . ASP A 1 183 ? 6.496 9.406 12.508 1 97.19 183 ASP A C 1
ATOM 1368 O O . ASP A 1 183 ? 7.031 9.008 13.547 1 97.19 183 ASP A O 1
ATOM 1372 N N . LEU A 1 184 ? 5.25 9.227 12.258 1 96.44 184 LEU A N 1
ATOM 1373 C CA . LEU A 1 184 ? 4.328 8.789 13.305 1 96.44 184 LEU A CA 1
ATOM 1374 C C . LEU A 1 184 ? 4.293 7.266 13.391 1 96.44 184 LEU A C 1
ATOM 1376 O O . LEU A 1 184 ? 3.611 6.707 14.258 1 96.44 184 LEU A O 1
ATOM 1380 N N . HIS A 1 185 ? 4.926 6.594 12.445 1 87.19 185 HIS A N 1
ATOM 1381 C CA . HIS A 1 185 ? 4.93 5.133 12.406 1 87.19 185 HIS A CA 1
ATOM 1382 C C . HIS A 1 185 ? 6.348 4.586 12.531 1 87.19 185 HIS A C 1
ATOM 1384 O O . HIS A 1 185 ? 6.68 3.57 11.914 1 87.19 185 HIS A O 1
ATOM 1390 N N . GLY A 1 186 ? 7.121 5.238 13.328 1 70 186 GLY A N 1
ATOM 1391 C CA . GLY A 1 186 ? 8.508 4.82 13.461 1 70 186 GLY A CA 1
ATOM 1392 C C . GLY A 1 186 ? 8.672 3.32 13.625 1 70 186 GLY A C 1
ATOM 1393 O O . GLY A 1 186 ? 7.699 2.615 13.906 1 70 186 GLY A O 1
ATOM 1394 N N . LEU A 1 187 ? 9.75 2.871 13.07 1 55.75 187 LEU A N 1
ATOM 1395 C CA . LEU A 1 187 ? 10.117 1.46 13.109 1 55.75 187 LEU A CA 1
ATOM 1396 C C . LEU A 1 187 ? 10.055 0.919 14.531 1 55.75 187 LEU A C 1
ATOM 1398 O O . LEU A 1 187 ? 10.711 1.455 15.43 1 55.75 187 LEU A O 1
ATOM 1402 N N . ARG A 1 188 ? 8.875 0.667 15.117 1 46.69 188 ARG A N 1
ATOM 1403 C CA . ARG A 1 188 ? 9.172 -0.118 16.312 1 46.69 188 ARG A CA 1
ATOM 1404 C C . ARG A 1 188 ? 10.242 -1.165 16.031 1 46.69 188 ARG A C 1
ATOM 1406 O O . ARG A 1 188 ? 10.141 -1.923 15.062 1 46.69 188 ARG A O 1
ATOM 1413 N N . ARG A 1 189 ? 11.453 -0.897 16.312 1 40.88 189 ARG A N 1
ATOM 1414 C CA . ARG A 1 189 ? 12.547 -1.85 16.188 1 40.88 189 ARG A CA 1
ATOM 1415 C C . ARG A 1 189 ? 12.031 -3.285 16.172 1 40.88 189 ARG A C 1
ATOM 1417 O O . ARG A 1 189 ? 12.594 -4.141 15.484 1 40.88 189 ARG A O 1
ATOM 1424 N N . GLY A 1 190 ? 11.203 -3.607 17.094 1 39.25 190 GLY A N 1
ATOM 1425 C CA . GLY A 1 190 ? 10.984 -5.012 17.391 1 39.25 190 GLY A CA 1
ATOM 1426 C C . GLY A 1 190 ? 10.133 -5.723 16.359 1 39.25 190 GLY A C 1
ATOM 1427 O O . GLY A 1 190 ? 10.109 -6.953 16.312 1 39.25 190 GLY A O 1
ATOM 1428 N N . ARG A 1 191 ? 9.039 -5.16 15.977 1 42.72 191 ARG A N 1
ATOM 1429 C CA . ARG A 1 191 ? 8 -6.004 15.398 1 42.72 191 ARG A CA 1
ATOM 1430 C C . ARG A 1 191 ? 8.266 -6.254 13.914 1 42.72 191 ARG A C 1
ATOM 1432 O O . ARG A 1 191 ? 7.734 -7.207 13.336 1 42.72 191 ARG A O 1
ATOM 1439 N N . MET A 1 192 ? 8.453 -5.16 13.094 1 47.88 192 MET A N 1
ATOM 1440 C CA . MET A 1 192 ? 8.477 -5.582 11.695 1 47.88 192 MET A CA 1
ATOM 1441 C C . MET A 1 192 ? 9.602 -6.586 11.453 1 47.88 192 MET A C 1
ATOM 1443 O O . MET A 1 192 ? 10.781 -6.219 11.445 1 47.88 192 MET A O 1
ATOM 1447 N N . GLN A 1 193 ? 9.5 -7.605 12.047 1 48.72 193 GLN A N 1
ATOM 1448 C CA . GLN A 1 193 ? 10.383 -8.703 11.68 1 48.72 193 GLN A CA 1
ATOM 1449 C C . GLN A 1 193 ? 10.445 -8.875 10.164 1 48.72 193 GLN A C 1
ATOM 1451 O O . GLN A 1 193 ? 9.469 -9.281 9.539 1 48.72 193 GLN A O 1
ATOM 1456 N N . VAL A 1 194 ? 11.352 -8.062 9.523 1 62.97 194 VAL A N 1
ATOM 1457 C CA . VAL A 1 194 ? 11.602 -7.883 8.094 1 62.97 194 VAL A CA 1
ATOM 1458 C C . VAL A 1 194 ? 12.062 -9.203 7.477 1 62.97 194 VAL A C 1
ATOM 1460 O O . VAL A 1 194 ? 12.008 -9.367 6.258 1 62.97 194 VAL A O 1
ATOM 1463 N N . LEU A 1 195 ? 12.289 -10.188 8.391 1 76.38 195 LEU A N 1
ATOM 1464 C CA . LEU A 1 195 ? 12.82 -11.375 7.727 1 76.38 195 LEU A CA 1
ATOM 1465 C C . LEU A 1 195 ? 11.695 -12.312 7.32 1 76.38 195 LEU A C 1
ATOM 1467 O O . LEU A 1 195 ? 10.75 -12.539 8.086 1 76.38 195 LEU A O 1
ATOM 1471 N N . PRO A 1 196 ? 11.703 -12.734 6.172 1 83.81 196 PRO A N 1
ATOM 1472 C CA . PRO A 1 196 ? 10.711 -13.734 5.758 1 83.81 196 PRO A CA 1
ATOM 1473 C C . PRO A 1 196 ? 10.711 -14.969 6.656 1 83.81 196 PRO A C 1
ATOM 1475 O O . PRO A 1 196 ? 11.727 -15.289 7.277 1 83.81 196 PRO A O 1
ATOM 1478 N N . VAL A 1 197 ? 9.602 -15.547 6.832 1 85.56 197 VAL A N 1
ATOM 1479 C CA . VAL A 1 197 ? 9.445 -16.734 7.664 1 85.56 197 VAL A CA 1
ATOM 1480 C C . VAL A 1 197 ? 9.031 -17.922 6.797 1 85.56 197 VAL A C 1
ATOM 1482 O O . VAL A 1 197 ? 8.094 -17.828 6.004 1 85.56 197 VAL A O 1
ATOM 1485 N N . ASN A 1 198 ? 9.789 -18.984 6.938 1 90.19 198 ASN A N 1
ATOM 1486 C CA . ASN A 1 198 ? 9.344 -20.25 6.344 1 90.19 198 ASN A CA 1
ATOM 1487 C C . ASN A 1 198 ? 8.258 -20.906 7.184 1 90.19 198 ASN A C 1
ATOM 1489 O O . ASN A 1 198 ? 8.406 -21.047 8.398 1 90.19 198 ASN A O 1
ATOM 1493 N N . MET A 1 199 ? 7.16 -21.234 6.543 1 89.56 199 MET A N 1
ATOM 1494 C CA . MET A 1 199 ? 6.07 -21.875 7.277 1 89.56 199 MET A CA 1
ATOM 1495 C C . MET A 1 199 ? 5.555 -23.094 6.523 1 89.56 199 MET A C 1
ATOM 1497 O O . MET A 1 199 ? 5.566 -23.125 5.293 1 89.56 199 MET A O 1
ATOM 1501 N N . LYS A 1 200 ? 5.199 -24.094 7.281 1 91.81 200 LYS A N 1
ATOM 1502 C CA . LYS A 1 200 ? 4.5 -25.234 6.703 1 91.81 200 LYS A CA 1
ATOM 1503 C C . LYS A 1 200 ? 2.998 -24.969 6.613 1 91.81 200 LYS A C 1
ATOM 1505 O O . LYS A 1 200 ? 2.377 -24.547 7.586 1 91.81 200 LYS A O 1
ATOM 1510 N N . SER A 1 201 ? 2.506 -25.172 5.445 1 90.69 201 SER A N 1
ATOM 1511 C CA . SER A 1 201 ? 1.07 -25 5.262 1 90.69 201 SER A CA 1
ATOM 1512 C C . SER A 1 201 ? 0.291 -26.219 5.715 1 90.69 201 SER A C 1
ATOM 1514 O O . SER A 1 201 ? 0.498 -27.328 5.195 1 90.69 201 SER A O 1
ATOM 1516 N N . ASN A 1 202 ? -0.515 -26.078 6.695 1 84.62 202 ASN A N 1
ATOM 1517 C CA . ASN A 1 202 ? -1.342 -27.188 7.156 1 84.62 202 ASN A CA 1
ATOM 1518 C C . ASN A 1 202 ? -2.812 -26.969 6.816 1 84.62 202 ASN A C 1
ATOM 1520 O O . ASN A 1 202 ? -3.309 -25.844 6.879 1 84.62 202 ASN A O 1
ATOM 1524 N N . LYS A 1 203 ? -3.412 -28.094 6.383 1 79.38 203 LYS A N 1
ATOM 1525 C CA . LYS A 1 203 ? -4.855 -28.016 6.18 1 79.38 203 LYS A CA 1
ATOM 1526 C C . LYS A 1 203 ? -5.57 -27.594 7.461 1 79.38 203 LYS A C 1
ATOM 1528 O O . LYS A 1 203 ? -5.234 -28.062 8.547 1 79.38 203 LYS A O 1
ATOM 1533 N N . PRO A 1 204 ? -6.453 -26.672 7.223 1 76.5 204 PRO A N 1
ATOM 1534 C CA . PRO A 1 204 ? -7.152 -26.25 8.438 1 76.5 204 PRO A CA 1
ATOM 1535 C C . PRO A 1 204 ? -8.016 -27.344 9.039 1 76.5 204 PRO A C 1
ATOM 1537 O O . PRO A 1 204 ? -8.617 -28.141 8.305 1 76.5 204 PRO A O 1
ATOM 1540 N N . THR A 1 205 ? -7.941 -27.484 10.336 1 79.62 205 THR A N 1
ATOM 1541 C CA . THR A 1 205 ? -8.844 -28.375 11.055 1 79.62 205 THR A CA 1
ATOM 1542 C C . THR A 1 205 ? -10.273 -27.859 11 1 79.62 205 THR A C 1
ATOM 1544 O O . THR A 1 205 ? -10.508 -26.672 10.727 1 79.62 205 THR A O 1
ATOM 1547 N N . PRO A 1 206 ? -11.211 -28.75 11.047 1 78.5 206 PRO A N 1
ATOM 1548 C CA . PRO A 1 206 ? -12.602 -28.297 11.078 1 78.5 206 PRO A CA 1
ATOM 1549 C C . PRO A 1 206 ? -12.836 -27.188 12.102 1 78.5 206 PRO A C 1
ATOM 1551 O O . PRO A 1 206 ? -13.633 -26.281 11.859 1 78.5 206 PRO A O 1
ATOM 1554 N N . GLU A 1 207 ? -12.18 -27.281 13.195 1 77.44 207 GLU A N 1
ATOM 1555 C CA . GLU A 1 207 ? -12.297 -26.25 14.219 1 77.44 207 GLU A CA 1
ATOM 1556 C C . GLU A 1 207 ? -11.766 -24.906 13.711 1 77.44 207 GLU A C 1
ATOM 1558 O O . GLU A 1 207 ? -12.367 -23.859 13.969 1 77.44 207 GLU A O 1
ATOM 1563 N N . GLU A 1 208 ? -10.664 -25 13.008 1 74.75 208 GLU A N 1
ATOM 1564 C CA . GLU A 1 208 ? -10.062 -23.781 12.477 1 74.75 208 GLU A CA 1
ATOM 1565 C C . GLU A 1 208 ? -10.953 -23.141 11.414 1 74.75 208 GLU A C 1
ATOM 1567 O O . GLU A 1 208 ? -11.031 -21.906 11.312 1 74.75 208 GLU A O 1
ATOM 1572 N N . VAL A 1 209 ? -11.555 -24 10.664 1 73.81 209 VAL A N 1
ATOM 1573 C CA . VAL A 1 209 ? -12.469 -23.516 9.633 1 73.81 209 VAL A CA 1
ATOM 1574 C C . VAL A 1 209 ? -13.641 -22.781 10.289 1 73.81 209 VAL A C 1
ATOM 1576 O O . VAL A 1 209 ? -14.055 -21.719 9.828 1 73.81 209 VAL A O 1
ATOM 1579 N N . HIS A 1 210 ? -14.109 -23.359 11.344 1 73.75 210 HIS A N 1
ATOM 1580 C CA . HIS A 1 210 ? -15.219 -22.75 12.062 1 73.75 210 HIS A CA 1
ATOM 1581 C C . HIS A 1 210 ? -14.812 -21.422 12.703 1 73.75 210 HIS A C 1
ATOM 1583 O O . HIS A 1 210 ? -15.57 -20.453 12.656 1 73.75 210 HIS A O 1
ATOM 1589 N N . GLU A 1 211 ? -13.641 -21.438 13.227 1 72.19 211 GLU A N 1
ATOM 1590 C CA . GLU A 1 211 ? -13.133 -20.203 13.828 1 72.19 211 GLU A CA 1
ATOM 1591 C C . GLU A 1 211 ? -12.945 -19.109 12.781 1 72.19 211 GLU A C 1
ATOM 1593 O O . GLU A 1 211 ? -13.25 -17.938 13.031 1 72.19 211 GLU A O 1
ATOM 1598 N N . ALA A 1 212 ? -12.453 -19.516 11.664 1 72.06 212 ALA A N 1
ATOM 1599 C CA . ALA A 1 212 ? -12.234 -18.562 10.586 1 72.06 212 ALA A CA 1
ATOM 1600 C C . ALA A 1 212 ? -13.555 -17.969 10.102 1 72.06 212 ALA A C 1
ATOM 1602 O O . ALA A 1 212 ? -13.633 -16.781 9.805 1 72.06 212 ALA A O 1
ATOM 1603 N N . GLU A 1 213 ? -14.531 -18.719 10.094 1 69.38 213 GLU A N 1
ATOM 1604 C CA . GLU A 1 213 ? -15.844 -18.266 9.664 1 69.38 213 GLU A CA 1
ATOM 1605 C C . GLU A 1 213 ? -16.438 -17.266 10.648 1 69.38 213 GLU A C 1
ATOM 1607 O O . GLU A 1 213 ? -17.047 -16.266 10.242 1 69.38 213 GLU A O 1
ATOM 1612 N N . LYS A 1 214 ? -16.219 -17.516 11.867 1 66.62 214 LYS A N 1
ATOM 1613 C CA . LYS A 1 214 ? -16.734 -16.625 12.898 1 66.62 214 LYS A CA 1
ATOM 1614 C C . LYS A 1 214 ? -15.992 -15.297 12.891 1 66.62 214 LYS A C 1
ATOM 1616 O O . LYS A 1 214 ? -16.578 -14.25 13.188 1 66.62 214 LYS A O 1
ATOM 1621 N N . HIS A 1 215 ? -14.773 -15.445 12.539 1 70.06 215 HIS A N 1
ATOM 1622 C CA . HIS A 1 215 ? -13.914 -14.258 12.594 1 70.06 215 HIS A CA 1
ATOM 1623 C C . HIS A 1 215 ? -14.156 -13.352 11.398 1 70.06 215 HIS A C 1
ATOM 1625 O O . HIS A 1 215 ? -13.883 -12.148 11.461 1 70.06 215 HIS A O 1
ATOM 1631 N N . LYS A 1 216 ? -14.68 -13.891 10.367 1 63.81 216 LYS A N 1
ATOM 1632 C CA . LYS A 1 216 ? -14.852 -13.148 9.125 1 63.81 216 LYS A CA 1
ATOM 1633 C C . LYS A 1 216 ? -15.812 -11.977 9.312 1 63.81 216 LYS A C 1
ATOM 1635 O O . LYS A 1 216 ? -15.68 -10.945 8.648 1 63.81 216 LYS A O 1
ATOM 1640 N N . ASP A 1 217 ? -16.875 -12.008 10.07 1 56.72 217 ASP A N 1
ATOM 1641 C CA . ASP A 1 217 ? -17.906 -10.984 10.188 1 56.72 217 ASP A CA 1
ATOM 1642 C C . ASP A 1 217 ? -17.422 -9.812 11.039 1 56.72 217 ASP A C 1
ATOM 1644 O O . ASP A 1 217 ? -17.5 -8.656 10.617 1 56.72 217 ASP A O 1
ATOM 1648 N N . LYS A 1 218 ? -17.156 -10.062 12.227 1 58.94 218 LYS A N 1
ATOM 1649 C CA . LYS A 1 218 ? -16.812 -8.992 13.156 1 58.94 218 LYS A CA 1
ATOM 1650 C C . LYS A 1 218 ? -15.344 -9.086 13.578 1 58.94 218 LYS A C 1
ATOM 1652 O O . LYS A 1 218 ? -14.867 -8.266 14.359 1 58.94 218 LYS A O 1
ATOM 1657 N N . GLY A 1 219 ? -14.805 -10.039 12.75 1 67.44 219 GLY A N 1
ATOM 1658 C CA . GLY A 1 219 ? -13.398 -10.242 13.078 1 67.44 219 GLY A CA 1
ATOM 1659 C C . GLY A 1 219 ? -12.484 -9.234 12.406 1 67.44 219 GLY A C 1
ATOM 1660 O O . GLY A 1 219 ? -12.922 -8.453 11.562 1 67.44 219 GLY A O 1
ATOM 1661 N N . PHE A 1 220 ? -11.484 -8.727 13.016 1 75.5 220 PHE A N 1
ATOM 1662 C CA . PHE A 1 220 ? -10.336 -7.953 12.555 1 75.5 220 PHE A CA 1
ATOM 1663 C C . PHE A 1 220 ? -10.539 -6.469 12.82 1 75.5 220 PHE A C 1
ATOM 1665 O O . PHE A 1 220 ? -9.688 -5.648 12.461 1 75.5 220 PHE A O 1
ATOM 1672 N N . THR A 1 221 ? -11.734 -6.098 13.367 1 72.31 221 THR A N 1
ATOM 1673 C CA . THR A 1 221 ? -11.953 -4.691 13.68 1 72.31 221 THR A CA 1
ATOM 1674 C C . THR A 1 221 ? -10.945 -4.203 14.719 1 72.31 221 THR A C 1
ATOM 1676 O O . THR A 1 221 ? -10.766 -3 14.898 1 72.31 221 THR A O 1
ATOM 1679 N N . ASP A 1 222 ? -10.344 -5.195 15.391 1 74.19 222 ASP A N 1
ATOM 1680 C CA . ASP A 1 222 ? -9.266 -4.867 16.312 1 74.19 222 ASP A CA 1
ATOM 1681 C C . ASP A 1 222 ? -8.094 -4.215 15.594 1 74.19 222 ASP A C 1
ATOM 1683 O O . ASP A 1 222 ? -7.25 -3.572 16.219 1 74.19 222 ASP A O 1
ATOM 1687 N N . LEU A 1 223 ? -8.117 -4.379 14.312 1 71.56 223 LEU A N 1
ATOM 1688 C CA . LEU A 1 223 ? -7.059 -3.791 13.5 1 71.56 223 LEU A CA 1
ATOM 1689 C C . LEU A 1 223 ? -7.242 -2.283 13.375 1 71.56 223 LEU A C 1
ATOM 1691 O O . LEU A 1 223 ? -6.289 -1.559 13.078 1 71.56 223 LEU A O 1
ATOM 1695 N N . LEU A 1 224 ? -8.438 -1.804 13.578 1 67.38 224 LEU A N 1
ATOM 1696 C CA . LEU A 1 224 ? -8.742 -0.388 13.406 1 67.38 224 LEU A CA 1
ATOM 1697 C C . LEU A 1 224 ? -8.703 0.339 14.75 1 67.38 224 LEU A C 1
ATOM 1699 O O . LEU A 1 224 ? -8.336 1.516 14.812 1 67.38 224 LEU A O 1
ATOM 1703 N N . ALA A 1 225 ? -9.242 -0.281 15.719 1 65.62 225 ALA A N 1
ATOM 1704 C CA . ALA A 1 225 ? -9.359 0.324 17.047 1 65.62 225 ALA A CA 1
ATOM 1705 C C . ALA A 1 225 ? -9.18 -0.72 18.141 1 65.62 225 ALA A C 1
ATOM 1707 O O . ALA A 1 225 ? -9.602 -1.87 17.984 1 65.62 225 ALA A O 1
ATOM 1708 N N . ARG A 1 226 ? -8.5 -0.371 19.062 1 59.62 226 ARG A N 1
ATOM 1709 C CA . ARG A 1 226 ? -8.281 -1.294 20.172 1 59.62 226 ARG A CA 1
ATOM 1710 C C . ARG A 1 226 ? -9.398 -1.182 21.203 1 59.62 226 ARG A C 1
ATOM 1712 O O . ARG A 1 226 ? -9.703 -2.15 21.906 1 59.62 226 ARG A O 1
ATOM 1719 N N . GLY A 1 227 ? -9.969 -0.113 21.359 1 51.88 227 GLY A N 1
ATOM 1720 C CA . GLY A 1 227 ? -10.977 0.031 22.406 1 51.88 227 GLY A CA 1
ATOM 1721 C C . GLY A 1 227 ? -12.32 -0.569 22.016 1 51.88 227 GLY A C 1
ATOM 1722 O O . GLY A 1 227 ? -12.852 -0.277 20.953 1 51.88 227 GLY A O 1
ATOM 1723 N N . ARG A 1 228 ? -12.797 -1.577 22.734 1 49.91 228 ARG A N 1
ATOM 1724 C CA . ARG A 1 228 ? -14.023 -2.33 22.484 1 49.91 228 ARG A CA 1
ATOM 1725 C C . ARG A 1 228 ? -15.195 -1.395 22.219 1 49.91 228 ARG A C 1
ATOM 1727 O O . ARG A 1 228 ? -16 -1.644 21.312 1 49.91 228 ARG A O 1
ATOM 1734 N N . GLY A 1 229 ? -15.32 -0.531 23.109 1 47.41 229 GLY A N 1
ATOM 1735 C CA . GLY A 1 229 ? -16.453 0.376 22.953 1 47.41 229 GLY A CA 1
ATOM 1736 C C . GLY A 1 229 ? -16.391 1.174 21.672 1 47.41 229 GLY A C 1
ATOM 1737 O O . GLY A 1 229 ? -17.406 1.35 21 1 47.41 229 GLY A O 1
ATOM 1738 N N . TYR A 1 230 ? -15.227 1.549 21.406 1 48.81 230 TYR A N 1
ATOM 1739 C CA . TYR A 1 230 ? -15.023 2.35 20.203 1 48.81 230 TYR A CA 1
ATOM 1740 C C . TYR A 1 230 ? -15.203 1.504 18.953 1 48.81 230 TYR A C 1
ATOM 1742 O O . TYR A 1 230 ? -15.781 1.962 17.953 1 48.81 230 TYR A O 1
ATOM 1750 N N . ILE A 1 231 ? -14.859 0.324 19.125 1 51.47 231 ILE A N 1
ATOM 1751 C CA . ILE A 1 231 ? -14.992 -0.612 18 1 51.47 231 ILE A CA 1
ATOM 1752 C C . ILE A 1 231 ? -16.469 -0.87 17.719 1 51.47 231 ILE A C 1
ATOM 1754 O O . ILE A 1 231 ? -16.891 -0.913 16.562 1 51.47 231 ILE A O 1
ATOM 1758 N N . THR A 1 232 ? -17.078 -1.123 18.844 1 50.03 232 THR A N 1
ATOM 1759 C CA . THR A 1 232 ? -18.516 -1.346 18.703 1 50.03 232 THR A CA 1
ATOM 1760 C C . THR A 1 232 ? -19.188 -0.137 18.047 1 50.03 232 THR A C 1
ATOM 1762 O O . THR A 1 232 ? -20.078 -0.29 17.203 1 50.03 232 THR A O 1
ATOM 1765 N N . GLY A 1 233 ? -18.781 0.939 18.547 1 50.34 233 GLY A N 1
ATOM 1766 C CA . GLY A 1 233 ? -19.344 2.152 17.969 1 50.34 233 GLY A CA 1
ATOM 1767 C C . GLY A 1 233 ? -18.984 2.336 16.5 1 50.34 233 GLY A C 1
ATOM 1768 O O . GLY A 1 233 ? -19.828 2.682 15.688 1 50.34 233 GLY A O 1
ATOM 1769 N N . LEU A 1 234 ? -17.812 1.996 16.219 1 52.03 234 LEU A N 1
ATOM 1770 C CA . LEU A 1 234 ? -17.344 2.098 14.852 1 52.03 234 LEU A CA 1
ATOM 1771 C C . LEU A 1 234 ? -18.031 1.065 13.961 1 52.03 234 LEU A C 1
ATOM 1773 O O . LEU A 1 234 ? -18.422 1.375 12.836 1 52.03 234 LEU A O 1
ATOM 1777 N N . THR A 1 235 ? -18.047 -0.145 14.586 1 52.59 235 THR A N 1
ATOM 1778 C CA . THR A 1 235 ? -18.703 -1.235 13.867 1 52.59 235 THR A CA 1
ATOM 1779 C C . THR A 1 235 ? -20.172 -0.912 13.609 1 52.59 235 THR A C 1
ATOM 1781 O O . THR A 1 235 ? -20.688 -1.201 12.531 1 52.59 235 THR A O 1
ATOM 1784 N N . ASP A 1 236 ? -20.766 -0.545 14.742 1 51.69 236 ASP A N 1
ATOM 1785 C CA . ASP A 1 236 ? -22.172 -0.194 14.609 1 51.69 236 ASP A CA 1
ATOM 1786 C C . ASP A 1 236 ? -22.375 0.91 13.578 1 51.69 236 ASP A C 1
ATOM 1788 O O . ASP A 1 236 ? -23.344 0.885 12.812 1 51.69 236 ASP A O 1
ATOM 1792 N N . LYS A 1 237 ? -21.547 1.718 13.727 1 48.03 237 LYS A N 1
ATOM 1793 C CA . LYS A 1 237 ? -21.672 2.869 12.844 1 48.03 237 LYS A CA 1
ATOM 1794 C C . LYS A 1 237 ? -21.344 2.49 11.398 1 48.03 237 LYS A C 1
ATOM 1796 O O . LYS A 1 237 ? -22 2.945 10.461 1 48.03 237 LYS A O 1
ATOM 1801 N N . PHE A 1 238 ? -20.266 1.778 11.422 1 48.56 238 PHE A N 1
ATOM 1802 C CA . PHE A 1 238 ? -19.984 1.242 10.094 1 48.56 238 PHE A CA 1
ATOM 1803 C C . PHE A 1 238 ? -21.109 0.33 9.625 1 48.56 238 PHE A C 1
ATOM 1805 O O . PHE A 1 238 ? -21.375 0.232 8.422 1 48.56 238 PHE A O 1
ATOM 1812 N N . SER A 1 239 ? -21.672 -0.363 10.688 1 42.62 239 SER A N 1
ATOM 1813 C CA . SER A 1 239 ? -22.812 -1.244 10.453 1 42.62 239 SER A CA 1
ATOM 1814 C C . SER A 1 239 ? -24.125 -0.456 10.375 1 42.62 239 SER A C 1
ATOM 1816 O O . SER A 1 239 ? -25.047 -0.861 9.68 1 42.62 239 SER A O 1
ATOM 1818 N N . LEU A 1 240 ? -24.406 0.46 11.406 1 38.25 240 LEU A N 1
ATOM 1819 C CA . LEU A 1 240 ? -25.688 1.104 11.695 1 38.25 240 LEU A CA 1
ATOM 1820 C C . LEU A 1 240 ? -26.094 2.037 10.562 1 38.25 240 LEU A C 1
ATOM 1822 O O . LEU A 1 240 ? -27.188 2.619 10.594 1 38.25 240 LEU A O 1
ATOM 1826 N N . GLY A 1 241 ? -25.359 2.645 9.758 1 35.44 241 GLY A N 1
ATOM 1827 C CA . GLY A 1 241 ? -26.25 3.383 8.875 1 35.44 241 GLY A CA 1
ATOM 1828 C C . GLY A 1 241 ? -27.469 2.586 8.445 1 35.44 241 GLY A C 1
ATOM 1829 O O . GLY A 1 241 ? -28.25 3.037 7.602 1 35.44 241 GLY A O 1
ATOM 1830 N N . GLY A 1 242 ? -27.547 1.273 8.414 1 32.84 242 GLY A N 1
ATOM 1831 C CA . GLY A 1 242 ? -28.75 0.601 7.98 1 32.84 242 GLY A CA 1
ATOM 1832 C C . GLY A 1 242 ? -29.828 0.551 9.062 1 32.84 242 GLY A C 1
ATOM 1833 O O . GLY A 1 242 ? -29.531 0.272 10.219 1 32.84 242 GLY A O 1
ATOM 1834 N N . LYS A 1 243 ? -30.922 1.333 9.07 1 32.94 243 LYS A N 1
ATOM 1835 C CA . LYS A 1 243 ? -32.219 0.894 9.617 1 32.94 243 LYS A CA 1
ATOM 1836 C C . LYS A 1 243 ? -32.344 -0.625 9.555 1 32.94 243 LYS A C 1
ATOM 1838 O O . LYS A 1 243 ? -31.703 -1.274 8.719 1 32.94 243 LYS A O 1
ATOM 1843 N N . SER A 1 244 ? -33.219 -1.313 10.5 1 32.53 244 SER A N 1
ATOM 1844 C CA . SER A 1 244 ? -33.656 -2.678 10.766 1 32.53 244 SER A CA 1
ATOM 1845 C C . SER A 1 244 ? -33.594 -3.537 9.508 1 32.53 244 SER A C 1
ATOM 1847 O O . SER A 1 244 ? -33.312 -4.73 9.578 1 32.53 244 SER A O 1
ATOM 1849 N N . ASN A 1 245 ? -34.438 -3.195 8.445 1 32 245 ASN A N 1
ATOM 1850 C CA . ASN A 1 245 ? -34.75 -4.035 7.297 1 32 245 ASN A CA 1
ATOM 1851 C C . ASN A 1 245 ? -33.594 -4.066 6.285 1 32 245 ASN A C 1
ATOM 1853 O O . ASN A 1 245 ? -33.812 -4.461 5.133 1 32 245 ASN A O 1
ATOM 1857 N N . ALA A 1 246 ? -32.719 -3.104 6.293 1 33.25 246 ALA A N 1
ATOM 1858 C CA . ALA A 1 246 ? -31.828 -2.898 5.145 1 33.25 246 ALA A CA 1
ATOM 1859 C C . ALA A 1 246 ? -30.719 -3.938 5.113 1 33.25 246 ALA A C 1
ATOM 1861 O O . ALA A 1 246 ? -30.234 -4.375 6.164 1 33.25 246 ALA A O 1
ATOM 1862 N N . PRO A 1 247 ? -30.359 -4.457 3.902 1 33.28 247 PRO A N 1
ATOM 1863 C CA . PRO A 1 247 ? -29.422 -5.52 3.52 1 33.28 247 PRO A CA 1
ATOM 1864 C C . PRO A 1 247 ? -28.031 -5.336 4.129 1 33.28 247 PRO A C 1
ATOM 1866 O O . PRO A 1 247 ? -27.672 -4.227 4.531 1 33.28 247 PRO A O 1
ATOM 1869 N N . HIS A 1 248 ? -27.156 -6.43 4.484 1 34.59 248 HIS A N 1
ATOM 1870 C CA . HIS A 1 248 ? -25.891 -6.73 5.16 1 34.59 248 HIS A CA 1
ATOM 1871 C C . HIS A 1 248 ? -24.797 -5.762 4.73 1 34.59 248 HIS A C 1
ATOM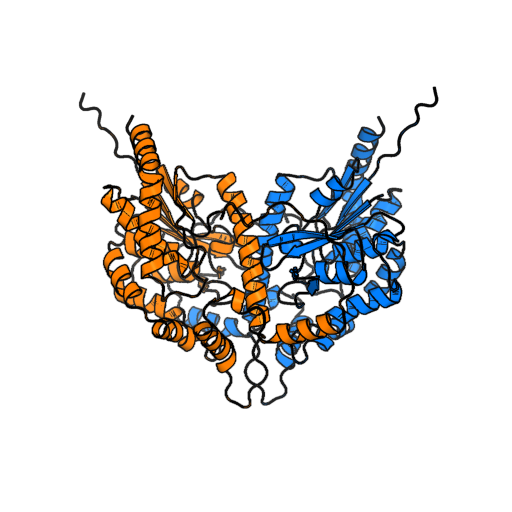 1873 O O . HIS A 1 248 ? -24.594 -5.531 3.535 1 34.59 248 HIS A O 1
ATOM 1879 N N . ASN A 1 249 ? -24.375 -4.676 5.383 1 42.12 249 ASN A N 1
ATOM 1880 C CA . ASN A 1 249 ? -23.297 -3.711 5.484 1 42.12 249 ASN A CA 1
ATOM 1881 C C . ASN A 1 249 ? -21.953 -4.348 5.148 1 42.12 249 ASN A C 1
ATOM 1883 O O . ASN A 1 249 ? -21.781 -5.562 5.285 1 42.12 249 ASN A O 1
ATOM 1887 N N . PRO A 1 250 ? -21.188 -3.625 4.234 1 47.91 250 PRO A N 1
ATOM 1888 C CA . PRO A 1 250 ? -19.875 -4.262 4.094 1 47.91 250 PRO A CA 1
ATOM 1889 C C . PRO A 1 250 ? -19.328 -4.781 5.422 1 47.91 250 PRO A C 1
ATOM 1891 O O . PRO A 1 250 ? -19.609 -4.215 6.477 1 47.91 250 PRO A O 1
ATOM 1894 N N . ASN A 1 251 ? -18.812 -6.051 5.383 1 60.31 251 ASN A N 1
ATOM 1895 C CA . ASN A 1 251 ? -18.25 -6.75 6.527 1 60.31 251 ASN A CA 1
ATOM 1896 C C . ASN A 1 251 ? -17.109 -5.953 7.16 1 60.31 251 ASN A C 1
ATOM 1898 O O . ASN A 1 251 ? -16.094 -5.68 6.508 1 60.31 251 ASN A O 1
ATOM 1902 N N . PRO A 1 252 ? -17.344 -5.078 8.188 1 65.44 252 PRO A N 1
ATOM 1903 C CA . PRO A 1 252 ? -16.312 -4.34 8.906 1 65.44 252 PRO A CA 1
ATOM 1904 C C . PRO A 1 252 ? -14.984 -5.09 8.953 1 65.44 252 PRO A C 1
ATOM 1906 O O . PRO A 1 252 ? -13.914 -4.469 8.945 1 65.44 252 PRO A O 1
ATOM 1909 N N . GLY A 1 253 ? -15.086 -6.281 8.922 1 75.25 253 GLY A N 1
ATOM 1910 C CA . GLY A 1 253 ? -13.875 -7.09 8.922 1 75.25 253 GLY A CA 1
ATOM 1911 C C . GLY A 1 253 ? -13.07 -6.957 7.645 1 75.25 253 GLY A C 1
ATOM 1912 O O . GLY A 1 253 ? -11.844 -6.84 7.688 1 75.25 253 GLY A O 1
ATOM 1913 N N . MET A 1 254 ? -13.766 -6.902 6.543 1 79.81 254 MET A N 1
ATOM 1914 C CA . MET A 1 254 ? -13.094 -6.777 5.25 1 79.81 254 MET A CA 1
ATOM 1915 C C . MET A 1 254 ? -12.406 -5.422 5.121 1 79.81 254 MET A C 1
ATOM 1917 O O . MET A 1 254 ? -11.273 -5.344 4.652 1 79.81 254 MET A O 1
ATOM 1921 N N . LEU A 1 255 ? -13.07 -4.398 5.551 1 80.5 255 LEU A N 1
ATOM 1922 C CA . LEU A 1 255 ? -12.492 -3.059 5.512 1 80.5 255 LEU A CA 1
ATOM 1923 C C . LEU A 1 255 ? -11.258 -2.975 6.402 1 80.5 255 LEU A C 1
ATOM 1925 O O . LEU A 1 255 ? -10.258 -2.35 6.031 1 80.5 255 LEU A O 1
ATOM 1929 N N . ALA A 1 256 ? -11.414 -3.574 7.531 1 84.19 256 ALA A N 1
ATOM 1930 C CA . ALA A 1 256 ? -10.281 -3.586 8.461 1 84.19 256 ALA A CA 1
ATOM 1931 C C . ALA A 1 256 ? -9.078 -4.301 7.852 1 84.19 256 ALA A C 1
ATOM 1933 O O . ALA A 1 256 ? -7.941 -3.846 7.996 1 84.19 256 ALA A O 1
ATOM 1934 N N . VAL A 1 257 ? -9.352 -5.398 7.191 1 88.75 257 VAL A N 1
ATOM 1935 C CA . VAL A 1 257 ? -8.297 -6.176 6.551 1 88.75 257 VAL A CA 1
ATOM 1936 C C . VAL A 1 257 ? -7.645 -5.348 5.445 1 88.75 257 VAL A C 1
ATOM 1938 O O . VAL A 1 257 ? -6.414 -5.312 5.328 1 88.75 257 VAL A O 1
ATOM 1941 N N . MET A 1 258 ? -8.422 -4.668 4.641 1 90.19 258 MET A N 1
ATOM 1942 C CA . MET A 1 258 ? -7.883 -3.826 3.576 1 90.19 258 MET A CA 1
ATOM 1943 C C . MET A 1 258 ? -7.059 -2.68 4.148 1 90.19 258 MET A C 1
ATOM 1945 O O . MET A 1 258 ? -5.977 -2.373 3.646 1 90.19 258 MET A O 1
ATOM 1949 N N . HIS A 1 259 ? -7.617 -2.074 5.168 1 88.5 259 HIS A N 1
ATOM 1950 C CA . HIS A 1 259 ? -6.898 -0.97 5.797 1 88.5 259 HIS A CA 1
ATOM 1951 C C . HIS A 1 259 ? -5.547 -1.425 6.332 1 88.5 259 HIS A C 1
ATOM 1953 O O . HIS A 1 259 ? -4.531 -0.759 6.113 1 88.5 259 HIS A O 1
ATOM 1959 N N . GLN A 1 260 ? -5.562 -2.508 7.043 1 91 260 GLN A N 1
ATOM 1960 C CA . GLN A 1 260 ? -4.32 -3.039 7.59 1 91 260 GLN A CA 1
ATOM 1961 C C . GLN A 1 260 ? -3.328 -3.375 6.477 1 91 260 GLN A C 1
ATOM 1963 O O . GLN A 1 260 ? -2.127 -3.139 6.617 1 91 260 GLN A O 1
ATOM 1968 N N . SER A 1 261 ? -3.77 -3.998 5.422 1 94.88 261 SER A N 1
ATOM 1969 C CA . SER A 1 261 ? -2.906 -4.301 4.285 1 94.88 261 SER A CA 1
ATOM 1970 C C . SER A 1 261 ? -2.314 -3.031 3.686 1 94.88 261 SER A C 1
ATOM 1972 O O . SER A 1 261 ? -1.134 -2.994 3.334 1 94.88 261 SER A O 1
ATOM 1974 N N . MET A 1 262 ? -3.1 -2.012 3.572 1 93.56 262 MET A N 1
ATOM 1975 C CA . MET A 1 262 ? -2.609 -0.726 3.084 1 93.56 262 MET A CA 1
ATOM 1976 C C . MET A 1 262 ? -1.547 -0.158 4.02 1 93.56 262 MET A C 1
ATOM 1978 O O . MET A 1 262 ? -0.553 0.411 3.564 1 93.56 262 MET A O 1
ATOM 1982 N N . GLU A 1 263 ? -1.809 -0.292 5.305 1 91.69 263 GLU A N 1
ATOM 1983 C CA . GLU A 1 263 ? -0.84 0.2 6.281 1 91.69 263 GLU A CA 1
ATOM 1984 C C . GLU A 1 263 ? 0.508 -0.497 6.121 1 91.69 263 GLU A C 1
ATOM 1986 O O . GLU A 1 263 ? 1.559 0.137 6.242 1 91.69 263 GLU A O 1
ATOM 1991 N N . ILE A 1 264 ? 0.488 -1.805 5.93 1 93.38 264 ILE A N 1
ATOM 1992 C CA . ILE A 1 264 ? 1.711 -2.57 5.711 1 93.38 264 ILE A CA 1
ATOM 1993 C C . ILE A 1 264 ? 2.441 -2.035 4.48 1 93.38 264 ILE A C 1
ATOM 1995 O O . ILE A 1 264 ? 3.641 -1.755 4.539 1 93.38 264 ILE A O 1
ATOM 1999 N N . LEU A 1 265 ? 1.737 -1.873 3.422 1 95.5 265 LEU A N 1
ATOM 2000 C CA . LEU A 1 265 ? 2.307 -1.375 2.174 1 95.5 265 LEU A CA 1
ATOM 2001 C C . LEU A 1 265 ? 2.875 0.029 2.359 1 95.5 265 LEU A C 1
ATOM 2003 O O . LEU A 1 265 ? 3.98 0.321 1.898 1 95.5 265 LEU A O 1
ATOM 2007 N N . GLU A 1 266 ? 2.057 0.89 2.979 1 94.38 266 GLU A N 1
ATOM 2008 C CA . GLU A 1 266 ? 2.49 2.26 3.236 1 94.38 266 GLU A CA 1
ATOM 2009 C C . GLU A 1 266 ? 3.781 2.285 4.051 1 94.38 266 GLU A C 1
ATOM 2011 O O . GLU A 1 266 ? 4.688 3.074 3.766 1 94.38 266 GLU A O 1
ATOM 2016 N N . GLY A 1 267 ? 3.82 1.492 5.09 1 92.81 267 GLY A N 1
ATOM 2017 C CA . GLY A 1 267 ? 5.016 1.424 5.918 1 92.81 267 GLY A CA 1
ATOM 2018 C C . GLY A 1 267 ? 6.254 1.015 5.145 1 92.81 267 GLY A C 1
ATOM 2019 O O . GLY A 1 267 ? 7.324 1.601 5.324 1 92.81 267 GLY A O 1
ATOM 2020 N N . ARG A 1 268 ? 6.141 0.066 4.336 1 91.38 268 ARG A N 1
ATOM 2021 C CA . ARG A 1 268 ? 7.266 -0.399 3.529 1 91.38 268 ARG A CA 1
ATOM 2022 C C . ARG A 1 268 ? 7.684 0.657 2.512 1 91.38 268 ARG A C 1
ATOM 2024 O O . ARG A 1 268 ? 8.875 0.886 2.303 1 91.38 268 ARG A O 1
ATOM 2031 N N . HIS A 1 269 ? 6.734 1.209 1.898 1 91.38 269 HIS A N 1
ATOM 2032 C CA . HIS A 1 269 ? 7.008 2.285 0.952 1 91.38 269 HIS A CA 1
ATOM 2033 C C . HIS A 1 269 ? 7.711 3.453 1.634 1 91.38 269 HIS A C 1
ATOM 2035 O O . HIS A 1 269 ? 8.688 3.99 1.103 1 91.38 269 HIS A O 1
ATOM 2041 N N . LYS A 1 270 ? 7.195 3.846 2.732 1 93.31 270 LYS A N 1
ATOM 2042 C CA . LYS A 1 270 ? 7.777 4.934 3.512 1 93.31 270 LYS A CA 1
ATOM 2043 C C . LYS A 1 270 ? 9.234 4.648 3.85 1 93.31 270 LYS A C 1
ATOM 2045 O O . LYS A 1 270 ? 10.094 5.527 3.713 1 93.31 270 LYS A O 1
ATOM 2050 N N . ARG A 1 271 ? 9.492 3.471 4.285 1 90.69 271 ARG A N 1
ATOM 2051 C CA . ARG A 1 271 ? 10.859 3.096 4.641 1 90.69 271 ARG A CA 1
ATOM 2052 C C . ARG A 1 271 ? 11.789 3.211 3.441 1 90.69 271 ARG A C 1
ATOM 2054 O O . ARG A 1 271 ? 12.891 3.752 3.555 1 90.69 271 ARG A O 1
ATOM 2061 N N . ALA A 1 272 ? 11.336 2.707 2.395 1 89.06 272 ALA A N 1
ATOM 2062 C CA . ALA A 1 272 ? 12.148 2.789 1.181 1 89.06 272 ALA A CA 1
ATOM 2063 C C . ALA A 1 272 ? 12.406 4.242 0.79 1 89.06 272 ALA A C 1
ATOM 2065 O O . ALA A 1 272 ? 13.523 4.605 0.428 1 89.06 272 ALA A O 1
ATOM 2066 N N . ARG A 1 273 ? 11.422 5.047 0.889 1 91.12 273 ARG A N 1
ATOM 2067 C CA . ARG A 1 273 ? 11.531 6.449 0.513 1 91.12 273 ARG A CA 1
ATOM 2068 C C . ARG A 1 273 ? 12.484 7.191 1.447 1 91.12 273 ARG A C 1
ATOM 2070 O O . ARG A 1 273 ? 13.312 7.98 0.997 1 91.12 273 ARG A O 1
ATOM 2077 N N . LEU A 1 274 ? 12.336 6.98 2.734 1 91.81 274 LEU A N 1
ATOM 2078 C CA . LEU A 1 274 ? 13.164 7.676 3.715 1 91.81 274 LEU A CA 1
ATOM 2079 C C . LEU A 1 274 ? 14.617 7.227 3.621 1 91.81 274 LEU A C 1
ATOM 2081 O O . LEU A 1 274 ? 15.531 7.992 3.926 1 91.81 274 LEU A O 1
ATOM 2085 N N . MET A 1 275 ? 14.773 5.973 3.209 1 88.94 275 MET A N 1
ATOM 2086 C CA . MET A 1 275 ? 16.141 5.488 2.984 1 88.94 275 MET A CA 1
ATOM 2087 C C . MET A 1 275 ? 16.766 6.176 1.778 1 88.94 275 MET A C 1
ATOM 2089 O O . MET A 1 275 ? 17.953 6.484 1.786 1 88.94 275 MET A O 1
ATOM 2093 N N . GLY A 1 276 ? 15.984 6.426 0.775 1 88.44 276 GLY A N 1
ATOM 2094 C CA . GLY A 1 276 ? 16.469 7.074 -0.432 1 88.44 276 GLY A CA 1
ATOM 2095 C C . GLY A 1 276 ? 16.672 8.57 -0.27 1 88.44 276 GLY A C 1
ATOM 2096 O O . GLY A 1 276 ? 17.547 9.164 -0.905 1 88.44 276 GLY A O 1
ATOM 2097 N N . ASP A 1 277 ? 15.805 9.164 0.51 1 92.81 277 ASP A N 1
ATOM 2098 C CA . ASP A 1 277 ? 15.836 10.602 0.787 1 92.81 277 ASP A CA 1
ATOM 2099 C C . ASP A 1 277 ? 15.609 10.875 2.271 1 92.81 277 ASP A C 1
ATOM 2101 O O . ASP A 1 277 ? 14.562 11.398 2.658 1 92.81 277 ASP A O 1
ATOM 2105 N N . PRO A 1 278 ? 16.641 10.656 3.008 1 95.62 278 PRO A N 1
ATOM 2106 C CA . PRO A 1 278 ? 16.484 10.812 4.453 1 95.62 278 PRO A CA 1
ATOM 2107 C C . PRO A 1 278 ? 16.438 12.281 4.883 1 95.62 278 PRO A C 1
ATOM 2109 O O . PRO A 1 278 ? 17.062 13.133 4.262 1 95.62 278 PRO A O 1
ATOM 2112 N N . PRO A 1 279 ? 15.656 12.578 5.895 1 97.38 279 PRO A N 1
ATOM 2113 C CA . PRO A 1 279 ? 15.75 13.914 6.488 1 97.38 279 PRO A CA 1
ATOM 2114 C C . PRO A 1 279 ? 17.047 14.117 7.281 1 97.38 279 PRO A C 1
ATOM 2116 O O . PRO A 1 279 ? 17.766 13.156 7.535 1 97.38 279 PRO A O 1
ATOM 2119 N N . ASP A 1 280 ? 17.328 15.359 7.555 1 96.88 280 ASP A N 1
ATOM 2120 C CA . ASP A 1 280 ? 18.484 15.633 8.414 1 96.88 280 ASP A CA 1
ATOM 2121 C C . ASP A 1 280 ? 18.234 15.141 9.836 1 96.88 280 ASP A C 1
ATOM 2123 O O . ASP A 1 280 ? 19.141 14.641 10.5 1 96.88 280 ASP A O 1
ATOM 2127 N N . ILE A 1 281 ? 17.047 15.312 10.273 1 97.44 281 ILE A N 1
ATOM 2128 C CA . ILE A 1 281 ? 16.609 14.828 11.578 1 97.44 281 ILE A CA 1
ATOM 2129 C C . ILE A 1 281 ? 15.227 14.18 11.453 1 97.44 281 ILE A C 1
ATOM 2131 O O . ILE A 1 281 ? 14.328 14.734 10.805 1 97.44 281 ILE A O 1
ATOM 2135 N N . CYS A 1 282 ? 15.109 13.016 12.023 1 97.31 282 CYS A N 1
ATOM 2136 C CA . CYS A 1 282 ? 13.82 12.336 12.055 1 97.31 282 CYS A CA 1
ATOM 2137 C C . CYS A 1 282 ? 13.32 12.18 13.484 1 97.31 282 CYS A C 1
ATOM 2139 O O . CYS A 1 282 ? 13.992 11.562 14.312 1 97.31 282 CYS A O 1
ATOM 2141 N N . ILE A 1 283 ? 12.242 12.766 13.781 1 98.12 283 ILE A N 1
ATOM 2142 C CA . ILE A 1 283 ? 11.609 12.641 15.086 1 98.12 283 ILE A CA 1
ATOM 2143 C C . ILE A 1 283 ? 10.523 11.57 15.039 1 98.12 283 ILE A C 1
ATOM 2145 O O . ILE A 1 283 ? 9.625 11.625 14.195 1 98.12 283 ILE A O 1
ATOM 2149 N N . VAL A 1 284 ? 10.602 10.609 15.93 1 97.38 284 VAL A N 1
ATOM 2150 C CA . VAL A 1 284 ? 9.656 9.5 15.953 1 97.38 284 VAL A CA 1
ATOM 2151 C C . VAL A 1 284 ? 9 9.406 17.328 1 97.38 284 VAL A C 1
ATOM 2153 O O . VAL A 1 284 ? 9.547 8.781 18.234 1 97.38 284 VAL A O 1
ATOM 2156 N N . PRO A 1 285 ? 7.816 9.945 17.484 1 97.62 285 PRO A N 1
ATOM 2157 C CA . PRO A 1 285 ? 7.113 9.82 18.766 1 97.62 285 PRO A CA 1
ATOM 2158 C C . PRO A 1 285 ? 6.734 8.383 19.094 1 97.62 285 PRO A C 1
ATOM 2160 O O . PRO A 1 285 ? 6.418 7.602 18.188 1 97.62 285 PRO A O 1
ATOM 2163 N N . ASP A 1 286 ? 6.742 8.016 20.344 1 94.75 286 ASP A N 1
ATOM 2164 C CA . ASP A 1 286 ? 6.328 6.695 20.812 1 94.75 286 ASP A CA 1
ATOM 2165 C C . ASP A 1 286 ? 4.812 6.617 20.969 1 94.75 286 ASP A C 1
ATOM 2167 O O . ASP A 1 286 ? 4.289 6.773 22.078 1 94.75 286 ASP A O 1
ATOM 2171 N N . ILE A 1 287 ? 4.16 6.332 19.891 1 93.62 287 ILE A N 1
ATOM 2172 C CA . ILE A 1 287 ? 2.701 6.355 19.906 1 93.62 287 ILE A CA 1
ATOM 2173 C C . ILE A 1 287 ? 2.162 5.086 19.25 1 93.62 287 ILE A C 1
ATOM 2175 O O . ILE A 1 287 ? 1.083 5.094 18.656 1 93.62 287 ILE A O 1
ATOM 2179 N N . GLY A 1 288 ? 2.867 3.998 19.297 1 86.88 288 GLY A N 1
ATOM 2180 C CA . GLY A 1 288 ? 2.488 2.734 18.688 1 86.88 288 GLY A CA 1
ATOM 2181 C C . GLY A 1 288 ? 1.202 2.16 19.25 1 86.88 288 GLY A C 1
ATOM 2182 O O . GLY A 1 288 ? 0.496 1.414 18.578 1 86.88 288 GLY A O 1
ATOM 2183 N N . ASN A 1 289 ? 0.869 2.557 20.406 1 86.5 289 ASN A N 1
ATOM 2184 C CA . ASN A 1 289 ? -0.283 1.978 21.094 1 86.5 289 ASN A CA 1
ATOM 2185 C C . ASN A 1 289 ? -1.567 2.732 20.766 1 86.5 289 ASN A C 1
ATOM 2187 O O . ASN A 1 289 ? -2.656 2.314 21.156 1 86.5 289 ASN A O 1
ATOM 2191 N N . ILE A 1 290 ? -1.498 3.816 20.094 1 87.56 290 ILE A N 1
ATOM 2192 C CA . ILE A 1 290 ? -2.684 4.574 19.703 1 87.56 290 ILE A CA 1
ATOM 2193 C C . ILE A 1 290 ? -3.229 4.055 18.375 1 87.56 290 ILE A C 1
ATOM 2195 O O . ILE A 1 290 ? -2.498 3.977 17.391 1 87.56 290 ILE A O 1
ATOM 2199 N N . GLY A 1 291 ? -4.434 3.719 18.375 1 82.38 291 GLY A N 1
ATOM 2200 C CA . GLY A 1 291 ? -5.07 3.219 17.172 1 82.38 291 GLY A CA 1
ATOM 2201 C C . GLY A 1 291 ? -5.359 4.305 16.156 1 82.38 291 GLY A C 1
ATOM 2202 O O . GLY A 1 291 ? -5.363 5.492 16.484 1 82.38 291 GLY A O 1
ATOM 2203 N N . THR A 1 292 ? -5.57 3.887 14.945 1 82.06 292 THR A N 1
ATOM 2204 C CA . THR A 1 292 ? -5.766 4.773 13.805 1 82.06 292 THR A CA 1
ATOM 2205 C C . THR A 1 292 ? -6.938 5.719 14.055 1 82.06 292 THR A C 1
ATOM 2207 O O . THR A 1 292 ? -6.902 6.879 13.625 1 82.06 292 THR A O 1
ATOM 2210 N N . MET A 1 293 ? -7.945 5.289 14.781 1 79 293 MET A N 1
ATOM 2211 C CA . MET A 1 293 ? -9.172 6.07 14.891 1 79 293 MET A CA 1
ATOM 2212 C C . MET A 1 293 ? -9.367 6.586 16.312 1 79 293 MET A C 1
ATOM 2214 O O . MET A 1 293 ? -10.445 7.055 16.672 1 79 293 MET A O 1
ATOM 2218 N N . GLU A 1 294 ? -8.414 6.488 17.125 1 82.44 294 GLU A N 1
ATOM 2219 C CA . GLU A 1 294 ? -8.531 6.898 18.531 1 82.44 294 GLU A CA 1
ATOM 2220 C C . GLU A 1 294 ? -8.148 8.367 18.703 1 82.44 294 GLU A C 1
ATOM 2222 O O . GLU A 1 294 ? -7.262 8.695 19.484 1 82.44 294 GLU A O 1
ATOM 2227 N N . PHE A 1 295 ? -8.922 9.234 18.109 1 82.88 295 PHE A N 1
ATOM 2228 C CA . PHE A 1 295 ? -8.656 10.672 18.062 1 82.88 295 PHE A CA 1
ATOM 2229 C C . PHE A 1 295 ? -8.859 11.297 19.438 1 82.88 295 PHE A C 1
ATOM 2231 O O . PHE A 1 295 ? -8.391 12.406 19.688 1 82.88 295 PHE A O 1
ATOM 2238 N N . HIS A 1 296 ? -9.555 10.617 20.328 1 81.5 296 HIS A N 1
ATOM 2239 C CA . HIS A 1 296 ? -9.812 11.141 21.656 1 81.5 296 HIS A CA 1
ATOM 2240 C C . HIS A 1 296 ? -8.57 11.07 22.531 1 81.5 296 HIS A C 1
ATOM 2242 O O . HIS A 1 296 ? -8.516 11.68 23.609 1 81.5 296 HIS A O 1
ATOM 2248 N N . ARG A 1 297 ? -7.578 10.367 22.109 1 89.56 297 ARG A N 1
ATOM 2249 C CA . ARG A 1 297 ? -6.352 10.203 22.891 1 89.56 297 ARG A CA 1
ATOM 2250 C C . ARG A 1 297 ? -5.332 11.281 22.531 1 89.56 297 ARG A C 1
ATOM 2252 O O . ARG A 1 297 ? -4.133 11 22.438 1 89.56 297 ARG A O 1
ATOM 2259 N N . ALA A 1 298 ? -5.801 12.523 22.391 1 91.75 298 ALA A N 1
ATOM 2260 C CA . ALA A 1 298 ? -4.984 13.664 21.984 1 91.75 298 ALA A CA 1
ATOM 2261 C C . ALA A 1 298 ? -3.92 13.984 23.016 1 91.75 298 ALA A C 1
ATOM 2263 O O . ALA A 1 298 ? -2.766 14.258 22.688 1 91.75 298 ALA A O 1
ATOM 2264 N N . GLU A 1 299 ? -4.301 13.953 24.25 1 94.62 299 GLU A N 1
ATOM 2265 C CA . GLU A 1 299 ? -3.365 14.289 25.328 1 94.62 299 GLU A CA 1
ATOM 2266 C C . GLU A 1 299 ? -2.143 13.383 25.297 1 94.62 299 GLU A C 1
ATOM 2268 O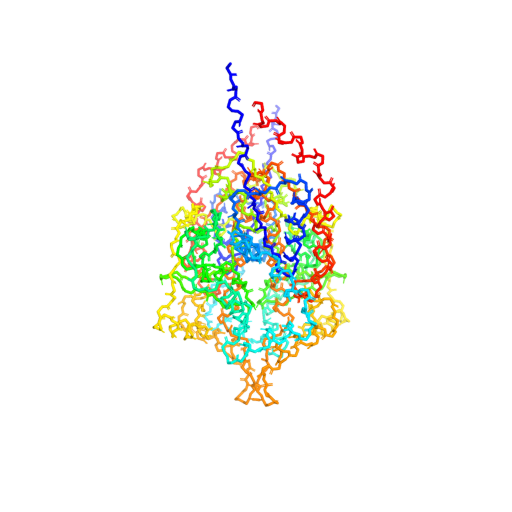 O . GLU A 1 299 ? -1.008 13.852 25.391 1 94.62 299 GLU A O 1
ATOM 2273 N N . GLU A 1 300 ? -2.383 12.109 25.203 1 95.38 300 GLU A N 1
ATOM 2274 C CA . GLU A 1 300 ? -1.303 11.133 25.156 1 95.38 300 GLU A CA 1
ATOM 2275 C C . GLU A 1 300 ? -0.413 11.352 23.938 1 95.38 300 GLU A C 1
ATOM 2277 O O . GLU A 1 300 ? 0.815 11.305 24.047 1 95.38 300 GLU A O 1
ATOM 2282 N N . ALA A 1 301 ? -0.954 11.578 22.797 1 96 301 ALA A N 1
ATOM 2283 C CA . ALA A 1 301 ? -0.209 11.766 21.562 1 96 301 ALA A CA 1
ATOM 2284 C C . ALA A 1 301 ? 0.653 13.023 21.625 1 96 301 ALA A C 1
ATOM 2286 O O . ALA A 1 301 ? 1.825 13 21.25 1 96 301 ALA A O 1
ATOM 2287 N N . ILE A 1 302 ? 0.072 14.117 22.125 1 97.81 302 ILE A N 1
ATOM 2288 C CA . ILE A 1 302 ? 0.784 15.391 22.234 1 97.81 302 ILE A CA 1
ATOM 2289 C C . ILE A 1 302 ? 1.969 15.242 23.188 1 97.81 302 ILE A C 1
ATOM 2291 O O . ILE A 1 302 ? 3.078 15.688 22.875 1 97.81 302 ILE A O 1
ATOM 2295 N N . ALA A 1 303 ? 1.711 14.562 24.281 1 98.06 303 ALA A N 1
ATOM 2296 C CA . ALA A 1 303 ? 2.789 14.328 25.25 1 98.06 303 ALA A CA 1
ATOM 2297 C C . ALA A 1 303 ? 3.918 13.516 24.609 1 98.06 303 ALA A C 1
ATOM 2299 O O . ALA A 1 303 ? 5.098 13.805 24.844 1 98.06 303 ALA A O 1
ATOM 2300 N N . ALA A 1 304 ? 3.596 12.547 23.875 1 97.94 304 ALA A N 1
ATOM 2301 C CA . ALA A 1 304 ? 4.59 11.711 23.219 1 97.94 304 ALA A CA 1
ATOM 2302 C C . ALA A 1 304 ? 5.395 12.523 22.203 1 97.94 304 ALA A C 1
ATOM 2304 O O . ALA A 1 304 ? 6.59 12.281 22.016 1 97.94 304 ALA A O 1
ATOM 2305 N N . GLY A 1 305 ? 4.773 13.445 21.5 1 98.5 305 GLY A N 1
ATOM 2306 C CA . GLY A 1 305 ? 5.473 14.32 20.578 1 98.5 305 GLY A CA 1
ATOM 2307 C C . GLY A 1 305 ? 6.523 15.18 21.25 1 98.5 305 GLY A C 1
ATOM 2308 O O . GLY A 1 305 ? 7.648 15.297 20.766 1 98.5 305 GLY A O 1
ATOM 2309 N N . GLU A 1 306 ? 6.105 15.766 22.359 1 98.44 306 GLU A N 1
ATOM 2310 C CA . GLU A 1 306 ? 7.047 16.594 23.109 1 98.44 306 GLU A CA 1
ATOM 2311 C C . GLU A 1 306 ? 8.234 15.773 23.594 1 98.44 306 GLU A C 1
ATOM 2313 O O . GLU A 1 306 ? 9.383 16.203 23.484 1 98.44 306 GLU A O 1
ATOM 2318 N N . ALA A 1 307 ? 7.906 14.578 24.109 1 98.19 307 ALA A N 1
ATOM 2319 C CA . ALA A 1 307 ? 8.953 13.688 24.609 1 98.19 307 ALA A CA 1
ATOM 2320 C C . ALA A 1 307 ? 9.906 13.281 23.5 1 98.19 307 ALA A C 1
ATOM 2322 O O . ALA A 1 307 ? 11.109 13.125 23.734 1 98.19 307 ALA A O 1
ATOM 2323 N N . ALA A 1 308 ? 9.43 13.07 22.344 1 98.19 308 ALA A N 1
ATOM 2324 C CA . ALA A 1 308 ? 10.25 12.648 21.219 1 98.19 308 ALA A CA 1
ATOM 2325 C C . ALA A 1 308 ? 11.266 13.727 20.844 1 98.19 308 ALA A C 1
ATOM 2327 O O . ALA A 1 308 ? 12.391 13.422 20.453 1 98.19 308 ALA A O 1
ATOM 2328 N N . VAL A 1 309 ? 10.859 14.992 20.906 1 98.56 309 VAL A N 1
ATOM 2329 C CA . VAL A 1 309 ? 11.766 16.094 20.625 1 98.56 309 VAL A CA 1
ATOM 2330 C C . VAL A 1 309 ? 12.891 16.109 21.656 1 98.56 309 VAL A C 1
ATOM 2332 O O . VAL A 1 309 ? 14.062 16.281 21.297 1 98.56 309 VAL A O 1
ATOM 2335 N N . GLU A 1 310 ? 12.531 15.93 22.875 1 98 310 GLU A N 1
ATOM 2336 C CA . GLU A 1 310 ? 13.531 15.922 23.938 1 98 310 GLU A CA 1
ATOM 2337 C C . GLU A 1 310 ? 14.578 14.844 23.703 1 98 310 GLU A C 1
ATOM 2339 O O . GLU A 1 310 ? 15.766 15.055 23.969 1 98 310 GLU A O 1
ATOM 2344 N N . LYS A 1 311 ? 14.172 13.727 23.234 1 96.75 311 LYS A N 1
ATOM 2345 C CA . LYS A 1 311 ? 15.055 12.594 23.016 1 96.75 311 LYS A CA 1
ATOM 2346 C C . LYS A 1 311 ? 16.094 12.906 21.938 1 96.75 311 LYS A C 1
ATOM 2348 O O . LYS A 1 311 ? 17.203 12.359 21.969 1 96.75 311 LYS A O 1
ATOM 2353 N N . VAL A 1 312 ? 15.75 13.789 21 1 97.31 312 VAL A N 1
ATOM 2354 C CA . VAL A 1 312 ? 16.672 14.023 19.906 1 97.31 312 VAL A CA 1
ATOM 2355 C C . VAL A 1 312 ? 17.188 15.461 19.953 1 97.31 312 VAL A C 1
ATOM 2357 O O . VAL A 1 312 ? 17.766 15.961 18.984 1 97.31 312 VAL A O 1
ATOM 2360 N N . ALA A 1 313 ? 17 16.172 21.016 1 97.69 313 ALA A N 1
ATOM 2361 C CA . ALA A 1 313 ? 17.375 17.562 21.188 1 97.69 313 ALA A CA 1
ATOM 2362 C C . ALA A 1 313 ? 18.859 17.781 20.859 1 97.69 313 ALA A C 1
ATOM 2364 O O . ALA A 1 313 ? 19.219 18.75 20.188 1 97.69 313 ALA A O 1
ATOM 2365 N N . HIS A 1 314 ? 19.641 16.828 21.297 1 96.81 314 HIS A N 1
ATOM 2366 C CA . HIS A 1 314 ? 21.078 16.953 21.078 1 96.81 314 HIS A CA 1
ATOM 2367 C C . HIS A 1 314 ? 21.422 16.859 19.594 1 96.81 314 HIS A C 1
ATOM 2369 O O . HIS A 1 314 ? 22.328 17.547 19.125 1 96.81 314 HIS A O 1
ATOM 2375 N N . LEU A 1 315 ? 20.688 16.078 18.891 1 96.75 315 LEU A N 1
ATOM 2376 C CA . LEU A 1 315 ? 20.906 15.938 17.453 1 96.75 315 LEU A CA 1
ATOM 2377 C C . LEU A 1 315 ? 20.469 17.203 16.719 1 96.75 315 LEU A C 1
ATOM 2379 O O . LEU A 1 315 ? 21.125 17.609 15.758 1 96.75 315 LEU A O 1
ATOM 2383 N N . ILE A 1 316 ? 19.391 17.75 17.172 1 96.56 316 ILE A N 1
ATOM 2384 C CA . ILE A 1 316 ? 18.875 18.969 16.562 1 96.56 316 ILE A CA 1
ATOM 2385 C C . ILE A 1 316 ? 19.875 20.109 16.75 1 96.56 316 ILE A C 1
ATOM 2387 O O . ILE A 1 316 ? 20.203 20.812 15.797 1 96.56 316 ILE A O 1
ATOM 2391 N N . GLU A 1 317 ? 20.375 20.25 17.891 1 95.19 317 GLU A N 1
ATOM 2392 C CA . GLU A 1 317 ? 21.344 21.297 18.188 1 95.19 317 GLU A CA 1
ATOM 2393 C C . GLU A 1 317 ? 22.609 21.125 17.359 1 95.19 317 GLU A C 1
ATOM 2395 O O . GLU A 1 317 ? 23.156 22.109 16.828 1 95.19 317 GLU A O 1
ATOM 2400 N N . ALA A 1 318 ? 23.031 19.922 17.281 1 95.12 318 ALA A N 1
ATOM 2401 C CA . ALA A 1 318 ? 24.25 19.641 16.516 1 95.12 318 ALA A CA 1
ATOM 2402 C C . ALA A 1 318 ? 24.047 20 15.039 1 95.12 318 ALA A C 1
ATOM 2404 O O . ALA A 1 318 ? 24.953 20.531 14.406 1 95.12 318 ALA A O 1
ATOM 2405 N N . ALA A 1 319 ? 22.906 19.703 14.57 1 94.69 319 ALA A N 1
ATOM 2406 C CA . ALA A 1 319 ? 22.609 19.984 13.164 1 94.69 319 ALA A CA 1
ATOM 2407 C C . ALA A 1 319 ? 22.562 21.484 12.906 1 94.69 319 ALA A C 1
ATOM 2409 O O . ALA A 1 319 ? 22.984 21.953 11.852 1 94.69 319 ALA A O 1
ATOM 2410 N N . LEU A 1 320 ? 22.094 22.219 13.844 1 92.44 320 LEU A N 1
ATOM 2411 C CA . LEU A 1 320 ? 21.984 23.656 13.703 1 92.44 320 LEU A CA 1
ATOM 2412 C C . LEU A 1 320 ? 23.359 24.312 13.734 1 92.44 320 LEU A C 1
ATOM 2414 O O . LEU A 1 320 ? 23.625 25.266 12.984 1 92.44 320 LEU A O 1
ATOM 2418 N N . ILE A 1 321 ? 24.203 23.812 14.555 1 88.69 321 ILE A N 1
ATOM 2419 C CA . ILE A 1 321 ? 25.562 24.344 14.688 1 88.69 321 ILE A CA 1
ATOM 2420 C C . ILE A 1 321 ? 26.328 24.125 13.383 1 88.69 321 ILE A C 1
ATOM 2422 O O . ILE A 1 321 ? 27.094 24.984 12.953 1 88.69 321 ILE A O 1
ATOM 2426 N N . GLN A 1 322 ? 26.078 23.047 12.789 1 87.12 322 GLN A N 1
ATOM 2427 C CA . GLN A 1 322 ? 26.781 22.703 11.555 1 87.12 322 GLN A CA 1
ATOM 2428 C C . GLN A 1 322 ? 26.375 23.641 10.414 1 87.12 322 GLN A C 1
ATOM 2430 O O . GLN A 1 322 ? 27.172 23.891 9.508 1 87.12 322 GLN A O 1
ATOM 2435 N N . HIS A 1 323 ? 25.203 24.109 10.492 1 83 323 HIS A N 1
ATOM 2436 C CA . HIS A 1 323 ? 24.719 24.953 9.406 1 83 323 HIS A CA 1
ATOM 2437 C C . HIS A 1 323 ? 25.016 26.422 9.688 1 83 323 HIS A C 1
ATOM 2439 O O . HIS A 1 323 ? 24.891 27.266 8.797 1 83 323 HIS A O 1
ATOM 2445 N N . GLU A 1 324 ? 25.281 26.844 10.898 1 71 324 GLU A N 1
ATOM 2446 C CA . GLU A 1 324 ? 25.641 28.203 11.234 1 71 324 GLU A CA 1
ATOM 2447 C C . GLU A 1 324 ? 27.078 28.516 10.828 1 71 324 GLU A C 1
ATOM 2449 O O . GLU A 1 324 ? 27.453 29.688 10.656 1 71 324 GLU A O 1
ATOM 2454 N N . VAL A 1 325 ? 27.859 27.469 10.586 1 54.72 325 VAL A N 1
ATOM 2455 C CA . VAL A 1 325 ? 29.25 27.703 10.18 1 54.72 325 VAL A CA 1
ATOM 2456 C C . VAL A 1 325 ? 29.328 27.828 8.664 1 54.72 325 VAL A C 1
ATOM 2458 O O . VAL A 1 325 ? 28.578 27.156 7.941 1 54.72 325 VAL A O 1
ATOM 2461 N N . MET B 1 1 ? 39.344 -34.531 -20.5 1 32 1 MET B N 1
ATOM 2462 C CA . MET B 1 1 ? 38.719 -34 -19.297 1 32 1 MET B CA 1
ATOM 2463 C C . MET B 1 1 ? 37.312 -33.469 -19.594 1 32 1 MET B C 1
ATOM 2465 O O . MET B 1 1 ? 37.156 -32.531 -20.359 1 32 1 MET B O 1
ATOM 2469 N N . SER B 1 2 ? 36.312 -34.312 -19.859 1 37.69 2 SER B N 1
ATOM 2470 C CA . SER B 1 2 ? 34.938 -34.031 -20.172 1 37.69 2 SER B CA 1
ATOM 2471 C C . SER B 1 2 ? 34.344 -32.938 -19.266 1 37.69 2 SER B C 1
ATOM 2473 O O . SER B 1 2 ? 34.312 -33.094 -18.047 1 37.69 2 SER B O 1
ATOM 2475 N N . THR B 1 3 ? 34.781 -31.703 -19.422 1 44.41 3 THR B N 1
ATOM 2476 C CA . THR B 1 3 ? 34.375 -30.547 -18.641 1 44.41 3 THR B CA 1
ATOM 2477 C C . THR B 1 3 ? 32.906 -30.641 -18.266 1 44.41 3 THR B C 1
ATOM 2479 O O . THR B 1 3 ? 32.031 -30.766 -19.141 1 44.41 3 THR B O 1
ATOM 2482 N N . ASN B 1 4 ? 32.469 -31.391 -17.312 1 46.28 4 ASN B N 1
ATOM 2483 C CA . ASN B 1 4 ? 31.156 -31.594 -16.688 1 46.28 4 ASN B CA 1
ATOM 2484 C C . ASN B 1 4 ? 30.328 -30.312 -16.703 1 46.28 4 ASN B C 1
ATOM 2486 O O . ASN B 1 4 ? 30.531 -29.422 -15.875 1 46.28 4 ASN B O 1
ATOM 2490 N N . LYS B 1 5 ? 29.969 -29.781 -17.797 1 52.25 5 LYS B N 1
ATOM 2491 C CA . LYS B 1 5 ? 29.188 -28.578 -18.016 1 52.25 5 LYS B CA 1
ATOM 2492 C C . LYS B 1 5 ? 27.938 -28.562 -17.141 1 52.25 5 LYS B C 1
ATOM 2494 O O . LYS B 1 5 ? 27.016 -29.359 -17.344 1 52.25 5 LYS B O 1
ATOM 2499 N N . LYS B 1 6 ? 28.078 -28.125 -15.875 1 62.16 6 LYS B N 1
ATOM 2500 C CA . LYS B 1 6 ? 26.969 -28.078 -14.938 1 62.16 6 LYS B CA 1
ATOM 2501 C C . LYS B 1 6 ? 25.797 -27.266 -15.5 1 62.16 6 LYS B C 1
ATOM 2503 O O . LYS B 1 6 ? 26 -26.156 -15.992 1 62.16 6 LYS B O 1
ATOM 2508 N N . SER B 1 7 ? 24.625 -27.906 -15.758 1 84.75 7 SER B N 1
ATOM 2509 C CA . SER B 1 7 ? 23.422 -27.297 -16.281 1 84.75 7 SER B CA 1
ATOM 2510 C C . SER B 1 7 ? 22.969 -26.125 -15.406 1 84.75 7 SER B C 1
ATOM 2512 O O . SER B 1 7 ? 23.031 -26.219 -14.172 1 84.75 7 SER B O 1
ATOM 2514 N N . VAL B 1 8 ? 22.828 -24.938 -15.938 1 93.19 8 VAL B N 1
ATOM 2515 C CA . VAL B 1 8 ? 22.375 -23.719 -15.266 1 93.19 8 VAL B CA 1
ATOM 2516 C C . VAL B 1 8 ? 21.031 -23.969 -14.594 1 93.19 8 VAL B C 1
ATOM 2518 O O . VAL B 1 8 ? 20.094 -24.438 -15.234 1 93.19 8 VAL B O 1
ATOM 2521 N N . ARG B 1 9 ? 20.969 -23.812 -13.242 1 96.5 9 ARG B N 1
ATOM 2522 C CA . ARG B 1 9 ? 19.703 -23.922 -12.539 1 96.5 9 ARG B CA 1
ATOM 2523 C C . ARG B 1 9 ? 18.906 -22.625 -12.648 1 96.5 9 ARG B C 1
ATOM 2525 O O . ARG B 1 9 ? 19.359 -21.562 -12.211 1 96.5 9 ARG B O 1
ATOM 2532 N N . ILE B 1 10 ? 17.75 -22.734 -13.203 1 97.88 10 ILE B N 1
ATOM 2533 C CA . ILE B 1 10 ? 16.938 -21.547 -13.484 1 97.88 10 ILE B CA 1
ATOM 2534 C C . ILE B 1 10 ? 15.781 -21.469 -12.492 1 97.88 10 ILE B C 1
ATOM 2536 O O . ILE B 1 10 ? 15.023 -22.438 -12.336 1 97.88 10 ILE B O 1
ATOM 2540 N N . GLY B 1 11 ? 15.727 -20.359 -11.719 1 98.62 11 GLY B N 1
ATOM 2541 C CA . GLY B 1 11 ? 14.562 -20.047 -10.906 1 98.62 11 GLY B CA 1
ATOM 2542 C C . GLY B 1 11 ? 13.578 -19.109 -11.602 1 98.62 11 GLY B C 1
ATOM 2543 O O . GLY B 1 11 ? 13.992 -18.188 -12.289 1 98.62 11 GLY B O 1
ATOM 2544 N N . LEU B 1 12 ? 12.344 -19.406 -11.445 1 98.81 12 LEU B N 1
ATOM 2545 C CA . LEU B 1 12 ? 11.281 -18.578 -12.008 1 98.81 12 LEU B CA 1
ATOM 2546 C C . LEU B 1 12 ? 10.469 -17.922 -10.898 1 98.81 12 LEU B C 1
ATOM 2548 O O . LEU B 1 12 ? 9.945 -18.594 -10.016 1 98.81 12 LEU B O 1
ATOM 2552 N N . ALA B 1 13 ? 10.445 -16.609 -10.859 1 98.88 13 ALA B N 1
ATOM 2553 C CA . ALA B 1 13 ? 9.625 -15.836 -9.93 1 98.88 13 ALA B CA 1
ATOM 2554 C C . ALA B 1 13 ? 8.383 -15.289 -10.617 1 98.88 13 ALA B C 1
ATOM 2556 O O . ALA B 1 13 ? 8.469 -14.359 -11.43 1 98.88 13 ALA B O 1
ATOM 2557 N N . LEU B 1 14 ? 7.262 -15.844 -10.281 1 98.75 14 LEU B N 1
ATOM 2558 C CA . LEU B 1 14 ? 5.996 -15.461 -10.898 1 98.75 14 LEU B CA 1
ATOM 2559 C C . LEU B 1 14 ? 5.242 -14.461 -10.039 1 98.75 14 LEU B C 1
ATOM 2561 O O . LEU B 1 14 ? 4.816 -14.789 -8.93 1 98.75 14 LEU B O 1
ATOM 2565 N N . GLY B 1 15 ? 5.016 -13.312 -10.562 1 98.31 15 GLY B N 1
ATOM 2566 C CA . GLY B 1 15 ? 4.477 -12.203 -9.805 1 98.31 15 GLY B CA 1
ATOM 2567 C C . GLY B 1 15 ? 2.967 -12.25 -9.656 1 98.31 15 GLY B C 1
ATOM 2568 O O . GLY B 1 15 ? 2.297 -13.031 -10.344 1 98.31 15 GLY B O 1
ATOM 2569 N N . SER B 1 16 ? 2.477 -11.375 -8.758 1 97.19 16 SER B N 1
ATOM 2570 C CA . SER B 1 16 ? 1.046 -11.195 -8.531 1 97.19 16 SER B CA 1
ATOM 2571 C C . SER B 1 16 ? 0.422 -10.328 -9.625 1 97.19 16 SER B C 1
ATOM 2573 O O . SER B 1 16 ? 1.125 -9.602 -10.328 1 97.19 16 SER B O 1
ATOM 2575 N N . GLY B 1 17 ? -0.946 -10.547 -9.797 1 93.06 17 GLY B N 1
ATOM 2576 C CA . GLY B 1 17 ? -1.535 -9.719 -10.836 1 93.06 17 GLY B CA 1
ATOM 2577 C C . GLY B 1 17 ? -2.969 -10.094 -11.156 1 93.06 17 GLY B C 1
ATOM 2578 O O . GLY B 1 17 ? -3.521 -9.641 -12.164 1 93.06 17 GLY B O 1
ATOM 2579 N N . ALA B 1 18 ? -3.596 -10.906 -10.352 1 89.44 18 ALA B N 1
ATOM 2580 C CA . ALA B 1 18 ? -4.98 -11.328 -10.547 1 89.44 18 ALA B CA 1
ATOM 2581 C C . ALA B 1 18 ? -5.199 -11.867 -11.961 1 89.44 18 ALA B C 1
ATOM 2583 O O . ALA B 1 18 ? -4.461 -12.742 -12.414 1 89.44 18 ALA B O 1
ATOM 2584 N N . ALA B 1 19 ? -6.211 -11.305 -12.703 1 86.56 19 ALA B N 1
ATOM 2585 C CA . ALA B 1 19 ? -6.566 -11.828 -14.016 1 86.56 19 ALA B CA 1
ATOM 2586 C C . ALA B 1 19 ? -5.395 -11.734 -14.984 1 86.56 19 ALA B C 1
ATOM 2588 O O . ALA B 1 19 ? -5.266 -12.547 -15.906 1 86.56 19 ALA B O 1
ATOM 2589 N N . LYS B 1 20 ? -4.555 -10.758 -14.82 1 93 20 LYS B N 1
ATOM 2590 C CA . LYS B 1 20 ? -3.385 -10.602 -15.68 1 93 20 LYS B CA 1
ATOM 2591 C C . LYS B 1 20 ? -2.455 -11.805 -15.57 1 93 20 LYS B C 1
ATOM 2593 O O . LYS B 1 20 ? -1.602 -12.016 -16.438 1 93 20 LYS B O 1
ATOM 2598 N N . GLY B 1 21 ? -2.639 -12.586 -14.547 1 94.75 21 GLY B N 1
ATOM 2599 C CA . GLY B 1 21 ? -1.743 -13.68 -14.203 1 94.75 21 GLY B CA 1
ATOM 2600 C C . GLY B 1 21 ? -1.793 -14.828 -15.188 1 94.75 21 GLY B C 1
ATOM 2601 O O . GLY B 1 21 ? -0.896 -15.672 -15.211 1 94.75 21 GLY B O 1
ATOM 2602 N N . TRP B 1 22 ? -2.824 -14.898 -16.031 1 94.06 22 TRP B N 1
ATOM 2603 C CA . TRP B 1 22 ? -2.85 -15.938 -17.047 1 94.06 22 TRP B CA 1
ATOM 2604 C C . TRP B 1 22 ? -1.687 -15.766 -18.031 1 94.06 22 TRP B C 1
ATOM 2606 O O . TRP B 1 22 ? -1.322 -16.703 -18.734 1 94.06 22 TRP B O 1
ATOM 2616 N N . ALA B 1 23 ? -1.09 -14.586 -18.047 1 98 23 ALA B N 1
ATOM 2617 C CA . ALA B 1 23 ? 0.095 -14.344 -18.875 1 98 23 ALA B CA 1
ATOM 2618 C C . ALA B 1 23 ? 1.247 -15.25 -18.453 1 98 23 ALA B C 1
ATOM 2620 O O . ALA B 1 23 ? 2.141 -15.547 -19.25 1 98 23 ALA B O 1
ATOM 2621 N N . HIS B 1 24 ? 1.241 -15.656 -17.188 1 98.38 24 HIS B N 1
ATOM 2622 C CA . HIS B 1 24 ? 2.27 -16.578 -16.719 1 98.38 24 HIS B CA 1
ATOM 2623 C C . HIS B 1 24 ? 2.271 -17.859 -17.547 1 98.38 24 HIS B C 1
ATOM 2625 O O . HIS B 1 24 ? 3.33 -18.438 -17.828 1 98.38 24 HIS B O 1
ATOM 2631 N N . ILE B 1 25 ? 1.08 -18.375 -17.938 1 97.44 25 ILE B N 1
ATOM 2632 C CA . ILE B 1 25 ? 0.972 -19.547 -18.781 1 97.44 25 ILE B CA 1
ATOM 2633 C C . ILE B 1 25 ? 1.687 -19.297 -20.109 1 97.44 25 ILE B C 1
ATOM 2635 O O . ILE B 1 25 ? 2.469 -20.141 -20.562 1 97.44 25 ILE B O 1
ATOM 2639 N N . GLY B 1 26 ? 1.443 -18.125 -20.672 1 98.69 26 GLY B N 1
ATOM 2640 C CA . GLY B 1 26 ? 2.105 -17.75 -21.906 1 98.69 26 GLY B CA 1
ATOM 2641 C C . GLY B 1 26 ? 3.615 -17.672 -21.781 1 98.69 26 GLY B C 1
ATOM 2642 O O . GLY B 1 26 ? 4.348 -18.094 -22.672 1 98.69 26 GLY B O 1
ATOM 2643 N N . VAL B 1 27 ? 4.074 -17.109 -20.703 1 98.88 27 VAL B N 1
ATOM 2644 C CA . VAL B 1 27 ? 5.508 -17 -20.469 1 98.88 27 VAL B CA 1
ATOM 2645 C C . VAL B 1 27 ? 6.129 -18.391 -20.391 1 98.88 27 VAL B C 1
ATOM 2647 O O . VAL B 1 27 ? 7.16 -18.641 -21.016 1 98.88 27 VAL B O 1
ATOM 2650 N N . LEU B 1 28 ? 5.523 -19.266 -19.656 1 98.75 28 LEU B N 1
ATOM 2651 C CA . LEU B 1 28 ? 6.031 -20.625 -19.516 1 98.75 28 LEU B CA 1
ATOM 2652 C C . LEU B 1 28 ? 6.02 -21.344 -20.859 1 98.75 28 LEU B C 1
ATOM 2654 O O . LEU B 1 28 ? 6.969 -22.062 -21.188 1 98.75 28 LEU B O 1
ATOM 2658 N N . ASN B 1 29 ? 4.969 -21.156 -21.641 1 98.44 29 ASN B N 1
ATOM 2659 C CA . ASN B 1 29 ? 4.918 -21.719 -22.984 1 98.44 29 ASN B CA 1
ATOM 2660 C C . ASN B 1 29 ? 6.039 -21.172 -23.859 1 98.44 29 ASN B C 1
ATOM 2662 O O . ASN B 1 29 ? 6.684 -21.922 -24.594 1 98.44 29 ASN B O 1
ATOM 2666 N N . GLY B 1 30 ? 6.199 -19.859 -23.812 1 98.56 30 GLY B N 1
ATOM 2667 C CA . GLY B 1 30 ? 7.266 -19.234 -24.578 1 98.56 30 GLY B CA 1
ATOM 2668 C C . GLY B 1 30 ? 8.648 -19.734 -24.203 1 98.56 30 GLY B C 1
ATOM 2669 O O . GLY B 1 30 ? 9.477 -19.984 -25.078 1 98.56 30 GLY B O 1
ATOM 2670 N N . LEU B 1 31 ? 8.93 -19.828 -22.938 1 98.5 31 LEU B N 1
ATOM 2671 C CA . LEU B 1 31 ? 10.203 -20.391 -22.484 1 98.5 31 LEU B CA 1
ATOM 2672 C C . LEU B 1 31 ? 10.383 -21.812 -22.984 1 98.5 31 LEU B C 1
ATOM 2674 O O . LEU B 1 31 ? 11.469 -22.188 -23.438 1 98.5 31 LEU B O 1
ATOM 2678 N N . ALA B 1 32 ? 9.344 -22.594 -22.922 1 98.06 32 ALA B N 1
ATOM 2679 C CA . ALA B 1 32 ? 9.398 -23.984 -23.375 1 98.06 32 ALA B CA 1
ATOM 2680 C C . ALA B 1 32 ? 9.766 -24.047 -24.859 1 98.06 32 ALA B C 1
ATOM 2682 O O . ALA B 1 32 ? 10.523 -24.922 -25.281 1 98.06 32 ALA B O 1
ATOM 2683 N N . LYS B 1 33 ? 9.203 -23.188 -25.625 1 97.31 33 LYS B N 1
ATOM 2684 C CA . LYS B 1 33 ? 9.5 -23.141 -27.062 1 97.31 33 LYS B CA 1
ATOM 2685 C C . LYS B 1 33 ? 10.984 -22.891 -27.297 1 97.31 33 LYS B C 1
ATOM 2687 O O . LYS B 1 33 ? 11.531 -23.312 -28.328 1 97.31 33 LYS B O 1
ATOM 2692 N N . MET B 1 34 ? 11.578 -22.234 -26.344 1 96.5 34 MET B N 1
ATOM 2693 C CA . MET B 1 34 ? 13.008 -21.953 -26.438 1 96.5 34 MET B CA 1
ATOM 2694 C C . MET B 1 34 ? 13.828 -23.094 -25.828 1 96.5 34 MET B C 1
ATOM 2696 O O . MET B 1 34 ? 15.062 -23.016 -25.797 1 96.5 34 MET B O 1
ATOM 2700 N N . GLY B 1 35 ? 13.18 -24.078 -25.344 1 96.12 35 GLY B N 1
ATOM 2701 C CA . GLY B 1 35 ? 13.859 -25.188 -24.688 1 96.12 35 GLY B CA 1
ATOM 2702 C C . GLY B 1 35 ? 14.289 -24.891 -23.266 1 96.12 35 GLY B C 1
ATOM 2703 O O . GLY B 1 35 ? 15.195 -25.531 -22.734 1 96.12 35 GLY B O 1
ATOM 2704 N N . ILE B 1 36 ? 13.727 -23.922 -22.688 1 96.88 36 ILE B N 1
ATOM 2705 C CA . ILE B 1 36 ? 14.062 -2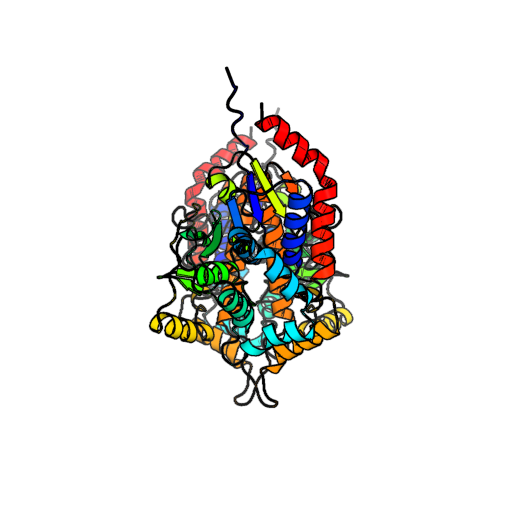3.516 -21.328 1 96.88 36 ILE B CA 1
ATOM 2706 C C . ILE B 1 36 ? 12.977 -23.969 -20.359 1 96.88 36 ILE B C 1
ATOM 2708 O O . ILE B 1 36 ? 11.805 -23.625 -20.516 1 96.88 36 ILE B O 1
ATOM 2712 N N . TYR B 1 37 ? 13.383 -24.719 -19.359 1 97.44 37 TYR B N 1
ATOM 2713 C CA . TYR B 1 37 ? 12.469 -25.25 -18.359 1 97.44 37 TYR B CA 1
ATOM 2714 C C . TYR B 1 37 ? 12.953 -24.906 -16.953 1 97.44 37 TYR B C 1
ATOM 2716 O O . TYR B 1 37 ? 13.844 -25.547 -16.422 1 97.44 37 TYR B O 1
ATOM 2724 N N . PRO B 1 38 ? 12.352 -23.875 -16.359 1 97.88 38 PRO B N 1
ATOM 2725 C CA . PRO B 1 38 ? 12.773 -23.469 -15.023 1 97.88 38 PRO B CA 1
ATOM 2726 C C . PRO B 1 38 ? 12.797 -24.625 -14.031 1 97.88 38 PRO B C 1
ATOM 2728 O O . PRO B 1 38 ? 11.914 -25.484 -14.062 1 97.88 38 PRO B O 1
ATOM 2731 N N . ASP B 1 39 ? 13.742 -24.625 -13.141 1 98 39 ASP B N 1
ATOM 2732 C CA . ASP B 1 39 ? 13.977 -25.734 -12.219 1 98 39 ASP B CA 1
ATOM 2733 C C . ASP B 1 39 ? 13.211 -25.547 -10.914 1 98 39 ASP B C 1
ATOM 2735 O O . ASP B 1 39 ? 12.797 -26.516 -10.281 1 98 39 ASP B O 1
ATOM 2739 N N . LYS B 1 40 ? 13.148 -24.359 -10.461 1 98.56 40 LYS B N 1
ATOM 2740 C CA . LYS B 1 40 ? 12.484 -24 -9.211 1 98.56 40 LYS B CA 1
ATOM 2741 C C . LYS B 1 40 ? 11.539 -22.812 -9.398 1 98.56 40 LYS B C 1
ATOM 2743 O O . LYS B 1 40 ? 11.828 -21.906 -10.18 1 98.56 40 LYS B O 1
ATOM 2748 N N . ILE B 1 41 ? 10.391 -22.844 -8.703 1 98.69 41 ILE B N 1
ATOM 2749 C CA . ILE B 1 41 ? 9.367 -21.844 -8.938 1 98.69 41 ILE B CA 1
ATOM 2750 C C . ILE B 1 41 ? 9.023 -21.156 -7.621 1 98.69 41 ILE B C 1
ATOM 2752 O O . ILE B 1 41 ? 8.781 -21.812 -6.605 1 98.69 41 ILE B O 1
ATOM 2756 N N . ALA B 1 42 ? 9.102 -19.875 -7.551 1 98.81 42 ALA B N 1
ATOM 2757 C CA . ALA B 1 42 ? 8.523 -19.031 -6.512 1 98.81 42 ALA B CA 1
ATOM 2758 C C . ALA B 1 42 ? 7.336 -18.234 -7.047 1 98.81 42 ALA B C 1
ATOM 2760 O O . ALA B 1 42 ? 7.453 -17.547 -8.062 1 98.81 42 ALA B O 1
ATOM 2761 N N . GLY B 1 43 ? 6.215 -18.375 -6.41 1 98.5 43 GLY B N 1
ATOM 2762 C CA . GLY B 1 43 ? 5.023 -17.703 -6.91 1 98.5 43 GLY B CA 1
ATOM 2763 C C . GLY B 1 43 ? 4.316 -16.875 -5.855 1 98.5 43 GLY B C 1
ATOM 2764 O O . GLY B 1 43 ? 4.328 -17.219 -4.676 1 98.5 43 GLY B O 1
ATOM 2765 N N . CYS B 1 44 ? 3.701 -15.82 -6.258 1 98.12 44 CYS B N 1
ATOM 2766 C CA . CYS B 1 44 ? 2.875 -14.961 -5.414 1 98.12 44 CYS B CA 1
ATOM 2767 C C . CYS B 1 44 ? 1.492 -14.766 -6.027 1 98.12 44 CYS B C 1
ATOM 2769 O O . CYS B 1 44 ? 1.373 -14.344 -7.18 1 98.12 44 CYS B O 1
ATOM 2771 N N . SER B 1 45 ? 0.4 -14.992 -5.23 1 95.88 45 SER B N 1
ATOM 2772 C CA . SER B 1 45 ? -0.973 -14.836 -5.699 1 95.88 45 SER B CA 1
ATOM 2773 C C . SER B 1 45 ? -1.235 -15.688 -6.938 1 95.88 45 SER B C 1
ATOM 2775 O O . SER B 1 45 ? -0.987 -16.891 -6.93 1 95.88 45 SER B O 1
ATOM 2777 N N . ILE B 1 46 ? -1.66 -15.18 -8.008 1 93.38 46 ILE B N 1
ATOM 2778 C CA . ILE B 1 46 ? -1.913 -15.914 -9.242 1 93.38 46 ILE B CA 1
ATOM 2779 C C . ILE B 1 46 ? -0.627 -16.594 -9.719 1 93.38 46 ILE B C 1
ATOM 2781 O O . ILE B 1 46 ? -0.668 -17.656 -10.336 1 93.38 46 ILE B O 1
ATOM 2785 N N . GLY B 1 47 ? 0.482 -15.961 -9.43 1 96.62 47 GLY B N 1
ATOM 2786 C CA . GLY B 1 47 ? 1.756 -16.594 -9.727 1 96.62 47 GLY B CA 1
ATOM 2787 C C . GLY B 1 47 ? 1.963 -17.891 -8.969 1 96.62 47 GLY B C 1
ATOM 2788 O O . GLY B 1 47 ? 2.553 -18.844 -9.492 1 96.62 47 GLY B O 1
ATOM 2789 N N . ALA B 1 48 ? 1.516 -17.875 -7.727 1 96.19 48 ALA B N 1
ATOM 2790 C CA . ALA B 1 48 ? 1.577 -19.109 -6.957 1 96.19 48 ALA B CA 1
ATOM 2791 C C . ALA B 1 48 ? 0.668 -20.188 -7.562 1 96.19 48 ALA B C 1
ATOM 2793 O O . ALA B 1 48 ? 1.039 -21.359 -7.633 1 96.19 48 ALA B O 1
ATOM 2794 N N . LEU B 1 49 ? -0.48 -19.781 -8 1 91.62 49 LEU B N 1
ATOM 2795 C CA . LEU B 1 49 ? -1.426 -20.719 -8.602 1 91.62 49 LEU B CA 1
ATOM 2796 C C . LEU B 1 49 ? -0.853 -21.328 -9.875 1 91.62 49 LEU B C 1
ATOM 2798 O O . LEU B 1 49 ? -0.773 -22.562 -10 1 91.62 49 LEU B O 1
ATOM 2802 N N . VAL B 1 50 ? -0.414 -20.516 -10.805 1 94.12 50 VAL B N 1
ATOM 2803 C CA . VAL B 1 50 ? 0.136 -20.984 -12.07 1 94.12 50 VAL B CA 1
ATOM 2804 C C . VAL B 1 50 ? 1.441 -21.734 -11.828 1 94.12 50 VAL B C 1
ATOM 2806 O O . VAL B 1 50 ? 1.693 -22.781 -12.438 1 94.12 50 VAL B O 1
ATOM 2809 N N . GLY B 1 51 ? 2.23 -21.188 -10.922 1 96.38 51 GLY B N 1
ATOM 2810 C CA . GLY B 1 51 ? 3.48 -21.844 -10.57 1 96.38 51 GLY B CA 1
ATOM 2811 C C . GLY B 1 51 ? 3.283 -23.234 -10.016 1 96.38 51 GLY B C 1
ATOM 2812 O O . GLY B 1 51 ? 4.051 -24.141 -10.336 1 96.38 51 GLY B O 1
ATOM 2813 N N . ALA B 1 52 ? 2.283 -23.391 -9.188 1 93.44 52 ALA B N 1
ATOM 2814 C CA . ALA B 1 52 ? 1.975 -24.703 -8.633 1 93.44 52 ALA B CA 1
ATOM 2815 C C . ALA B 1 52 ? 1.58 -25.688 -9.734 1 93.44 52 ALA B C 1
ATOM 2817 O O . ALA B 1 52 ? 2.004 -26.844 -9.719 1 93.44 52 ALA B O 1
ATOM 2818 N N . ALA B 1 53 ? 0.772 -25.25 -10.641 1 91.19 53 ALA B N 1
ATOM 2819 C CA . ALA B 1 53 ? 0.372 -26.094 -11.758 1 91.19 53 ALA B CA 1
ATOM 2820 C C . ALA B 1 53 ? 1.583 -26.516 -12.586 1 91.19 53 ALA B C 1
ATOM 2822 O O . ALA B 1 53 ? 1.711 -27.688 -12.953 1 91.19 53 ALA B O 1
ATOM 2823 N N . TYR B 1 54 ? 2.469 -25.609 -12.883 1 95.12 54 TYR B N 1
ATOM 2824 C CA . TYR B 1 54 ? 3.684 -25.906 -13.633 1 95.12 54 TYR B CA 1
ATOM 2825 C C . TYR B 1 54 ? 4.562 -26.891 -12.883 1 95.12 54 TYR B C 1
ATOM 2827 O O . TYR B 1 54 ? 5.086 -27.844 -13.469 1 95.12 54 TYR B O 1
ATOM 2835 N N . ALA B 1 55 ? 4.723 -26.609 -11.578 1 95.38 55 ALA B N 1
ATOM 2836 C CA . ALA B 1 55 ? 5.617 -27.422 -10.766 1 95.38 55 ALA B CA 1
ATOM 2837 C C . ALA B 1 55 ? 5.133 -28.859 -10.695 1 95.38 55 ALA B C 1
ATOM 2839 O O . ALA B 1 55 ? 5.898 -29.766 -10.359 1 95.38 55 ALA B O 1
ATOM 2840 N N . ASN B 1 56 ? 3.896 -29.078 -11.008 1 91.94 56 ASN B N 1
ATOM 2841 C CA . ASN B 1 56 ? 3.332 -30.422 -10.969 1 91.94 56 ASN B CA 1
ATOM 2842 C C . ASN B 1 56 ? 2.982 -30.922 -12.367 1 91.94 56 ASN B C 1
ATOM 2844 O O . ASN B 1 56 ? 2.156 -31.812 -12.523 1 91.94 56 ASN B O 1
ATOM 2848 N N . ASP B 1 57 ? 3.408 -30.312 -13.414 1 92 57 ASP B N 1
ATOM 2849 C CA . ASP B 1 57 ? 3.242 -30.703 -14.812 1 92 57 ASP B CA 1
ATOM 2850 C C . ASP B 1 57 ? 1.77 -30.672 -15.219 1 92 57 ASP B C 1
ATOM 2852 O O . ASP B 1 57 ? 1.299 -31.578 -15.906 1 92 57 ASP B O 1
ATOM 2856 N N . HIS B 1 58 ? 1.033 -29.734 -14.719 1 89.25 58 HIS B N 1
ATOM 2857 C CA . HIS B 1 58 ? -0.38 -29.609 -15.062 1 89.25 58 HIS B CA 1
ATOM 2858 C C . HIS B 1 58 ? -0.675 -28.25 -15.703 1 89.25 58 HIS B C 1
ATOM 2860 O O . HIS B 1 58 ? -1.788 -27.734 -15.594 1 89.25 58 HIS B O 1
ATOM 2866 N N . LEU B 1 59 ? 0.315 -27.672 -16.266 1 93.19 59 LEU B N 1
ATOM 2867 C CA . LEU B 1 59 ? 0.137 -26.359 -16.875 1 93.19 59 LEU B CA 1
ATOM 2868 C C . LEU B 1 59 ? -0.84 -26.438 -18.031 1 93.19 59 LEU B C 1
ATOM 2870 O O . LEU B 1 59 ? -1.691 -25.562 -18.188 1 93.19 59 LEU B O 1
ATOM 2874 N N . GLU B 1 60 ? -0.723 -27.469 -18.859 1 93 60 GLU B N 1
ATOM 2875 C CA . GLU B 1 60 ? -1.581 -27.625 -20.016 1 93 60 GLU B CA 1
ATOM 2876 C C . GLU B 1 60 ? -3.049 -27.734 -19.625 1 93 60 GLU B C 1
ATOM 2878 O O . GLU B 1 60 ? -3.926 -27.188 -20.281 1 93 60 GLU B O 1
ATOM 2883 N N . GLU B 1 61 ? -3.285 -28.484 -18.641 1 87.38 61 GLU B N 1
ATOM 2884 C CA . GLU B 1 61 ? -4.648 -28.641 -18.141 1 87.38 61 GLU B CA 1
ATOM 2885 C C . GLU B 1 61 ? -5.207 -27.312 -17.641 1 87.38 61 GLU B C 1
ATOM 2887 O O . GLU B 1 61 ? -6.367 -26.984 -17.906 1 87.38 61 GLU B O 1
ATOM 2892 N N . LEU B 1 62 ? -4.375 -26.625 -16.859 1 87.81 62 LEU B N 1
ATOM 2893 C CA . LEU B 1 62 ? -4.801 -25.312 -16.375 1 87.81 62 LEU B CA 1
ATOM 2894 C C . LEU B 1 62 ? -5.113 -24.391 -17.547 1 87.81 62 LEU B C 1
ATOM 2896 O O . LEU B 1 62 ? -6.129 -23.688 -17.547 1 87.81 62 LEU B O 1
ATOM 2900 N N . GLU B 1 63 ? -4.273 -24.391 -18.516 1 92 63 GLU B N 1
ATOM 2901 C CA . GLU B 1 63 ? -4.473 -23.547 -19.688 1 92 63 GLU B CA 1
ATOM 2902 C C . GLU B 1 63 ? -5.801 -23.844 -20.375 1 92 63 GLU B C 1
ATOM 2904 O O . GLU B 1 63 ? -6.559 -22.938 -20.703 1 92 63 GLU B O 1
ATOM 2909 N N . SER B 1 64 ? -6.031 -25.078 -20.641 1 88.5 64 SER B N 1
ATOM 2910 C CA . SER B 1 64 ? -7.281 -25.484 -21.281 1 88.5 64 SER B CA 1
ATOM 2911 C C . SER B 1 64 ? -8.484 -25.016 -20.469 1 88.5 64 SER B C 1
ATOM 2913 O O . SER B 1 64 ? -9.469 -24.547 -21.047 1 88.5 64 SER B O 1
ATOM 2915 N N . TRP B 1 65 ? -8.398 -25.156 -19.219 1 82.06 65 TRP B N 1
ATOM 2916 C CA . TRP B 1 65 ? -9.484 -24.797 -18.312 1 82.06 65 TRP B CA 1
ATOM 2917 C C . TRP B 1 65 ? -9.75 -23.297 -18.375 1 82.06 65 TRP B C 1
ATOM 2919 O O . TRP B 1 65 ? -10.898 -22.859 -18.5 1 82.06 65 TRP B O 1
ATOM 2929 N N . VAL B 1 66 ? -8.688 -22.5 -18.234 1 85.75 66 VAL B N 1
ATOM 2930 C CA . VAL B 1 66 ? -8.883 -21.047 -18.156 1 85.75 66 VAL B CA 1
ATOM 2931 C C . VAL B 1 66 ? -9.344 -20.5 -19.5 1 85.75 66 VAL B C 1
ATOM 2933 O O . VAL B 1 66 ? -10.078 -19.516 -19.562 1 85.75 66 VAL B O 1
ATOM 2936 N N . ARG B 1 67 ? -8.938 -21.062 -20.531 1 88.12 67 ARG B N 1
ATOM 2937 C CA . ARG B 1 67 ? -9.359 -20.641 -21.875 1 88.12 67 ARG B CA 1
ATOM 2938 C C . ARG B 1 67 ? -10.852 -20.906 -22.078 1 88.12 67 ARG B C 1
ATOM 2940 O O . ARG B 1 67 ? -11.469 -20.312 -22.969 1 88.12 67 ARG B O 1
ATOM 2947 N N . SER B 1 68 ? -11.352 -21.781 -21.281 1 78.38 68 SER B N 1
ATOM 2948 C CA . SER B 1 68 ? -12.758 -22.141 -21.438 1 78.38 68 SER B CA 1
ATOM 2949 C C . SER B 1 68 ? -13.664 -21.188 -20.672 1 78.38 68 SER B C 1
ATOM 2951 O O . SER B 1 68 ? -14.883 -21.219 -20.828 1 78.38 68 SER B O 1
ATOM 2953 N N . PHE B 1 69 ? -13.039 -20.312 -19.844 1 74.56 69 PHE B N 1
ATOM 2954 C CA . PHE B 1 69 ? -13.828 -19.422 -19.016 1 74.56 69 PHE B CA 1
ATOM 2955 C C . PHE B 1 69 ? -14.578 -18.406 -19.875 1 74.56 69 PHE B C 1
ATOM 2957 O O . PHE B 1 69 ? -13.992 -17.781 -20.766 1 74.56 69 PHE B O 1
ATOM 2964 N N . SER B 1 70 ? -15.945 -18.391 -19.688 1 64.75 70 SER B N 1
ATOM 2965 C CA . SER B 1 70 ? -16.719 -17.234 -20.141 1 64.75 70 SER B CA 1
ATOM 2966 C C . SER B 1 70 ? -16.844 -16.188 -19.031 1 64.75 70 SER B C 1
ATOM 2968 O O . SER B 1 70 ? -16.5 -16.469 -17.875 1 64.75 70 SER B O 1
ATOM 2970 N N . SER B 1 71 ? -17.172 -14.938 -19.406 1 61.47 71 SER B N 1
ATOM 2971 C CA . SER B 1 71 ? -17.453 -13.906 -18.422 1 61.47 71 SER B CA 1
ATOM 2972 C C . SER B 1 71 ? -18.438 -14.406 -17.359 1 61.47 71 SER B C 1
ATOM 2974 O O . SER B 1 71 ? -18.297 -14.086 -16.172 1 61.47 71 SER B O 1
ATOM 2976 N N . TRP B 1 72 ? -19.219 -15.18 -17.766 1 53.91 72 TRP B N 1
ATOM 2977 C CA . TRP B 1 72 ? -20.25 -15.719 -16.875 1 53.91 72 TRP B CA 1
ATOM 2978 C C . TRP B 1 72 ? -19.656 -16.719 -15.891 1 53.91 72 TRP B C 1
ATOM 2980 O O . TRP B 1 72 ? -20.078 -16.781 -14.734 1 53.91 72 TRP B O 1
ATOM 2990 N N . ASP B 1 73 ? -18.781 -17.438 -16.344 1 58.62 73 ASP B N 1
ATOM 2991 C CA . ASP B 1 73 ? -18.125 -18.406 -15.477 1 58.62 73 ASP B CA 1
ATOM 2992 C C . ASP B 1 73 ? -17.344 -17.719 -14.352 1 58.62 73 ASP B C 1
ATOM 2994 O O . ASP B 1 73 ? -17.406 -18.156 -13.195 1 58.62 73 ASP B O 1
ATOM 2998 N N . VAL B 1 74 ? -16.828 -16.656 -14.75 1 58.53 74 VAL B N 1
ATOM 2999 C CA . VAL B 1 74 ? -16.031 -15.906 -13.789 1 58.53 74 VAL B CA 1
ATOM 3000 C C . VAL B 1 74 ? -16.938 -15.297 -12.719 1 58.53 74 VAL B C 1
ATOM 3002 O O . VAL B 1 74 ? -16.641 -15.367 -11.531 1 58.53 74 VAL B O 1
ATOM 3005 N N . LEU B 1 75 ? -17.969 -14.727 -13.219 1 55.19 75 LEU B N 1
ATOM 3006 C CA . LEU B 1 75 ? -18.938 -14.148 -12.289 1 55.19 75 LEU B CA 1
ATOM 3007 C C . LEU B 1 75 ? -19.484 -15.211 -11.352 1 55.19 75 LEU B C 1
ATOM 3009 O O . LEU B 1 75 ? -19.734 -14.938 -10.172 1 55.19 75 LEU B O 1
ATOM 3013 N N . GLY B 1 76 ? -19.766 -16.266 -11.945 1 53.47 76 GLY B N 1
ATOM 3014 C CA . GLY B 1 76 ? -20.234 -17.375 -11.141 1 53.47 76 GLY B CA 1
ATOM 3015 C C . GLY B 1 76 ? -19.234 -17.797 -10.078 1 53.47 76 GLY B C 1
ATOM 3016 O O . GLY B 1 76 ? -19.625 -18.156 -8.961 1 53.47 76 GLY B O 1
ATOM 3017 N N . LEU B 1 77 ? -18.062 -17.781 -10.484 1 53.38 77 LEU B N 1
ATOM 3018 C CA . LEU B 1 77 ? -17 -18.156 -9.562 1 53.38 77 LEU B CA 1
ATOM 3019 C C . LEU B 1 77 ? -16.844 -17.125 -8.461 1 53.38 77 LEU B C 1
ATOM 3021 O O . LEU B 1 77 ? -16.531 -17.469 -7.316 1 53.38 77 LEU B O 1
ATOM 3025 N N . MET B 1 78 ? -17.141 -15.859 -8.836 1 51.84 78 MET B N 1
ATOM 3026 C CA . MET B 1 78 ? -17.062 -14.781 -7.859 1 51.84 78 MET B CA 1
ATOM 3027 C C . MET B 1 78 ? -18.328 -14.734 -7.004 1 51.84 78 MET B C 1
ATOM 3029 O O . MET B 1 78 ? -18.281 -14.352 -5.836 1 51.84 78 MET B O 1
ATOM 3033 N N . ASP B 1 79 ? -19.656 -14.828 -7.648 1 45.25 79 ASP B N 1
ATOM 3034 C CA . ASP B 1 79 ? -20.969 -14.766 -7.016 1 45.25 79 ASP B CA 1
ATOM 3035 C C . ASP B 1 79 ? -21.062 -15.734 -5.836 1 45.25 79 ASP B C 1
ATOM 3037 O O . ASP B 1 79 ? -21.703 -15.438 -4.828 1 45.25 79 ASP B O 1
ATOM 3041 N N . LEU B 1 80 ? -20.828 -16.953 -6.125 1 41.19 80 LEU B N 1
ATOM 3042 C CA . LEU B 1 80 ? -21.297 -17.922 -5.137 1 41.19 80 LEU B CA 1
ATOM 3043 C C . LEU B 1 80 ? -20.812 -17.547 -3.74 1 41.19 80 LEU B C 1
ATOM 3045 O O . LEU B 1 80 ? -21.359 -18.031 -2.742 1 41.19 80 LEU B O 1
ATOM 3049 N N . SER B 1 81 ? -19.781 -16.891 -3.559 1 39.38 81 SER B N 1
ATOM 3050 C CA . SER B 1 81 ? -19.234 -16.766 -2.211 1 39.38 81 SER B CA 1
ATOM 3051 C C . SER B 1 81 ? -19.828 -15.57 -1.479 1 39.38 81 SER B C 1
ATOM 3053 O O . SER B 1 81 ? -19.578 -15.375 -0.289 1 39.38 81 SER B O 1
ATOM 3055 N N . TRP B 1 82 ? -20.281 -14.586 -2.217 1 38.06 82 TRP B N 1
ATOM 3056 C CA . TRP B 1 82 ? -20.688 -13.422 -1.445 1 38.06 82 TRP B CA 1
ATOM 3057 C C . TRP B 1 82 ? -21.938 -13.727 -0.612 1 38.06 82 TRP B C 1
ATOM 3059 O O . TRP B 1 82 ? -22.625 -12.82 -0.163 1 38.06 82 TRP B O 1
ATOM 3069 N N . GLY B 1 83 ? -22.438 -14.82 -0.611 1 36.06 83 GLY B N 1
ATOM 3070 C CA . GLY B 1 83 ? -23.438 -14.984 0.428 1 36.06 83 GLY B CA 1
ATOM 3071 C C . GLY B 1 83 ? -23.047 -14.367 1.754 1 36.06 83 GLY B C 1
ATOM 3072 O O . GLY B 1 83 ? -22.078 -13.602 1.819 1 36.06 83 GLY B O 1
ATOM 3073 N N . ARG B 1 84 ? -23.516 -14.875 2.93 1 37.62 84 ARG B N 1
ATOM 3074 C CA . ARG B 1 84 ? -23.531 -14.203 4.227 1 37.62 84 ARG B CA 1
ATOM 3075 C C . ARG B 1 84 ? -22.188 -13.562 4.523 1 37.62 84 ARG B C 1
ATOM 3077 O O . ARG B 1 84 ? -22.125 -12.523 5.191 1 37.62 84 ARG B O 1
ATOM 3084 N N . GLY B 1 85 ? -21.125 -14.109 4.773 1 35.69 85 GLY B N 1
ATOM 3085 C CA . GLY B 1 85 ? -19.906 -13.555 5.348 1 35.69 85 GLY B CA 1
ATOM 3086 C C . GLY B 1 85 ? -18.984 -12.938 4.312 1 35.69 85 GLY B C 1
ATOM 3087 O O . GLY B 1 85 ? -17.828 -12.633 4.605 1 35.69 85 GLY B O 1
ATOM 3088 N N . GLY B 1 86 ? -19.656 -12.297 3.119 1 36.5 86 GLY B N 1
ATOM 3089 C CA . GLY B 1 86 ? -19.031 -11.461 2.105 1 36.5 86 GLY B CA 1
ATOM 3090 C C . GLY B 1 86 ? -17.969 -12.188 1.31 1 36.5 86 GLY B C 1
ATOM 3091 O O . GLY B 1 86 ? -17.25 -11.57 0.519 1 36.5 86 GLY B O 1
ATOM 3092 N N . LEU B 1 87 ? -17.266 -13.07 1.963 1 35.88 87 LEU B N 1
ATOM 3093 C CA . LEU B 1 87 ? -16.031 -13.594 1.374 1 35.88 87 LEU B CA 1
ATOM 3094 C C . LEU B 1 87 ? -16.312 -14.195 -0.001 1 35.88 87 LEU B C 1
ATOM 3096 O O . LEU B 1 87 ? -17.312 -14.883 -0.197 1 35.88 87 LEU B O 1
ATOM 3100 N N . ILE B 1 88 ? -16.062 -13.57 -1.078 1 39.47 88 ILE B N 1
ATOM 3101 C CA . ILE B 1 88 ? -16.047 -14.047 -2.459 1 39.47 88 ILE B CA 1
ATOM 3102 C C . ILE B 1 88 ? -15.758 -15.547 -2.486 1 39.47 88 ILE B C 1
ATOM 3104 O O . ILE B 1 88 ? -14.852 -16.016 -1.801 1 39.47 88 ILE B O 1
ATOM 3108 N N . GLY B 1 89 ? -16.672 -16.375 -2.949 1 42.19 89 GLY B N 1
ATOM 3109 C CA . GLY B 1 89 ? -16.562 -17.75 -3.389 1 42.19 89 GLY B CA 1
ATOM 3110 C C . GLY B 1 89 ? -15.281 -18.062 -4.121 1 42.19 89 GLY B C 1
ATOM 3111 O O . GLY B 1 89 ? -15.219 -19 -4.918 1 42.19 89 GLY B O 1
ATOM 3112 N N . GLY B 1 90 ? -14.281 -17.188 -4.148 1 50 90 GLY B N 1
ATOM 3113 C CA . GLY B 1 90 ? -12.961 -17.531 -4.668 1 50 90 GLY B CA 1
ATOM 3114 C C . GLY B 1 90 ? -12.531 -18.953 -4.324 1 50 90 GLY B C 1
ATOM 3115 O O . GLY B 1 90 ? -11.578 -19.469 -4.902 1 50 90 GLY B O 1
ATOM 3116 N N . GLU B 1 91 ? -13.312 -19.531 -3.516 1 55.69 91 GLU B N 1
ATOM 3117 C CA . GLU B 1 91 ? -12.883 -20.859 -3.078 1 55.69 91 GLU B CA 1
ATOM 3118 C C . GLU B 1 91 ? -13.039 -21.891 -4.203 1 55.69 91 GLU B C 1
ATOM 3120 O O . GLU B 1 91 ? -12.328 -22.891 -4.23 1 55.69 91 GLU B O 1
ATOM 3125 N N . ARG B 1 92 ? -13.922 -21.562 -5.117 1 59.78 92 ARG B N 1
ATOM 3126 C CA . ARG B 1 92 ? -14.18 -22.562 -6.148 1 59.78 92 ARG B CA 1
ATOM 3127 C C . ARG B 1 92 ? -12.977 -22.719 -7.074 1 59.78 92 ARG B C 1
ATOM 3129 O O . ARG B 1 92 ? -12.695 -23.812 -7.559 1 59.78 92 ARG B O 1
ATOM 3136 N N . VAL B 1 93 ? -12.336 -21.5 -7.324 1 61.56 93 VAL B N 1
ATOM 3137 C CA . VAL B 1 93 ? -11.141 -21.578 -8.148 1 61.56 93 VAL B CA 1
ATOM 3138 C C . VAL B 1 93 ? -10.125 -22.516 -7.496 1 61.56 93 VAL B C 1
ATOM 3140 O O . VAL B 1 93 ? -9.477 -23.312 -8.188 1 61.56 93 VAL B O 1
ATOM 3143 N N . PHE B 1 94 ? -10.125 -22.438 -6.223 1 63.25 94 PHE B N 1
ATOM 3144 C CA . PHE B 1 94 ? -9.164 -23.266 -5.5 1 63.25 94 PHE B CA 1
ATOM 3145 C C . PHE B 1 94 ? -9.672 -24.703 -5.375 1 63.25 94 PHE B C 1
ATOM 3147 O O . PHE B 1 94 ? -8.883 -25.641 -5.281 1 63.25 94 PHE B O 1
ATOM 3154 N N . ASP B 1 95 ? -10.961 -24.828 -5.438 1 64.94 95 ASP B N 1
ATOM 3155 C CA . ASP B 1 95 ? -11.539 -26.172 -5.465 1 64.94 95 ASP B CA 1
ATOM 3156 C C . ASP B 1 95 ? -11.219 -26.875 -6.781 1 64.94 95 ASP B C 1
ATOM 3158 O O . ASP B 1 95 ? -10.945 -28.078 -6.797 1 64.94 95 ASP B O 1
ATOM 3162 N N . VAL B 1 96 ? -11.289 -26.141 -7.766 1 61.72 96 VAL B N 1
ATOM 3163 C CA . VAL B 1 96 ? -10.977 -26.703 -9.07 1 61.72 96 VAL B CA 1
ATOM 3164 C C . VAL B 1 96 ? -9.508 -27.125 -9.109 1 61.72 96 VAL B C 1
ATOM 3166 O O . VAL B 1 96 ? -9.18 -28.203 -9.617 1 61.72 96 VAL B O 1
ATOM 3169 N N . LEU B 1 97 ? -8.68 -26.25 -8.578 1 64.06 97 LEU B N 1
ATOM 3170 C CA . LEU B 1 97 ? -7.277 -26.641 -8.477 1 64.06 97 LEU B CA 1
ATOM 3171 C C . LEU B 1 97 ? -7.125 -27.938 -7.695 1 64.06 97 LEU B C 1
ATOM 3173 O O . LEU B 1 97 ? -6.371 -28.828 -8.102 1 64.06 97 LEU B O 1
ATOM 3177 N N . GLN B 1 98 ? -7.82 -27.922 -6.605 1 66 98 GLN B N 1
ATOM 3178 C CA . GLN B 1 98 ? -7.742 -29.109 -5.75 1 66 98 GLN B CA 1
ATOM 3179 C C . GLN B 1 98 ? -8.25 -30.344 -6.473 1 66 98 GLN B C 1
ATOM 3181 O O . GLN B 1 98 ? -7.68 -31.438 -6.336 1 66 98 GLN B O 1
ATOM 3186 N N . GLN B 1 99 ? -9.305 -30.203 -7.055 1 64.62 99 GLN B N 1
ATOM 3187 C CA . GLN B 1 99 ? -9.891 -31.344 -7.754 1 64.62 99 GLN B CA 1
ATOM 3188 C C . GLN B 1 99 ? -8.961 -31.844 -8.859 1 64.62 99 GLN B C 1
ATOM 3190 O O . GLN B 1 99 ? -8.898 -33.031 -9.125 1 64.62 99 GLN B O 1
ATOM 3195 N N . ARG B 1 100 ? -8.266 -30.922 -9.328 1 62.56 100 ARG B N 1
ATOM 3196 C CA . ARG B 1 100 ? -7.434 -31.266 -10.477 1 62.56 100 ARG B CA 1
ATOM 3197 C C . ARG B 1 100 ? -6.055 -31.734 -10.031 1 62.56 100 ARG B C 1
ATOM 3199 O O . ARG B 1 100 ? -5.453 -32.594 -10.664 1 62.56 100 ARG B O 1
ATOM 3206 N N . ILE B 1 101 ? -5.641 -31.172 -9.016 1 61.97 101 ILE B N 1
ATOM 3207 C CA . ILE B 1 101 ? -4.273 -31.484 -8.617 1 61.97 101 ILE B CA 1
ATOM 3208 C C . ILE B 1 101 ? -4.293 -32.438 -7.422 1 61.97 101 ILE B C 1
ATOM 3210 O O . ILE B 1 101 ? -3.303 -33.125 -7.141 1 61.97 101 ILE B O 1
ATOM 3214 N N . GLY B 1 102 ? -5.5 -32.781 -6.809 1 61.62 102 GLY B N 1
ATOM 3215 C CA . GLY B 1 102 ? -5.613 -33.594 -5.613 1 61.62 102 GLY B CA 1
ATOM 3216 C C . GLY B 1 102 ? -5.062 -32.938 -4.371 1 61.62 102 GLY B C 1
ATOM 3217 O O . GLY B 1 102 ? -4.844 -31.719 -4.363 1 61.62 102 GLY B O 1
ATOM 3218 N N . ASP B 1 103 ? -5.109 -33.719 -3.207 1 76.19 103 ASP B N 1
ATOM 3219 C CA . ASP B 1 103 ? -4.496 -33.281 -1.957 1 76.19 103 ASP B CA 1
ATOM 3220 C C . ASP B 1 103 ? -2.975 -33.438 -2.014 1 76.19 103 ASP B C 1
ATOM 3222 O O . ASP B 1 103 ? -2.436 -34.5 -1.716 1 76.19 103 ASP B O 1
ATOM 3226 N N . LEU B 1 104 ? -2.309 -32.406 -2.471 1 86.5 104 LEU B N 1
ATOM 3227 C CA . LEU B 1 104 ? -0.869 -32.5 -2.693 1 86.5 104 LEU B CA 1
ATOM 3228 C C . LEU B 1 104 ? -0.119 -31.656 -1.657 1 86.5 104 LEU B C 1
ATOM 3230 O O . LEU B 1 104 ? -0.615 -30.625 -1.209 1 86.5 104 LEU B O 1
ATOM 3234 N N . GLN B 1 105 ? 0.956 -32.281 -1.281 1 93.75 105 GLN B N 1
ATOM 3235 C CA . GLN B 1 105 ? 1.92 -31.531 -0.492 1 93.75 105 GLN B CA 1
ATOM 3236 C C . GLN B 1 105 ? 2.936 -30.828 -1.389 1 93.75 105 GLN B C 1
ATOM 3238 O O . GLN B 1 105 ? 3.307 -31.359 -2.443 1 93.75 105 GLN B O 1
ATOM 3243 N N . ILE B 1 106 ? 3.375 -29.672 -0.977 1 95.81 106 ILE B N 1
ATOM 3244 C CA . ILE B 1 106 ? 4.309 -28.875 -1.767 1 95.81 106 ILE B CA 1
ATOM 3245 C C . ILE B 1 106 ? 5.574 -29.688 -2.035 1 95.81 106 ILE B C 1
ATOM 3247 O O . ILE B 1 106 ? 6.086 -29.703 -3.156 1 95.81 106 ILE B O 1
ATOM 3251 N N . GLU B 1 107 ? 6.074 -30.375 -0.973 1 95.12 107 GLU B N 1
ATOM 3252 C CA . GLU B 1 107 ? 7.324 -31.125 -1.086 1 95.12 107 GLU B CA 1
ATOM 3253 C C . GLU B 1 107 ? 7.168 -32.312 -2.027 1 95.12 107 GLU B C 1
ATOM 3255 O O . GLU B 1 107 ? 8.164 -32.938 -2.426 1 95.12 107 GLU B O 1
ATOM 3260 N N . ASP B 1 108 ? 5.91 -32.688 -2.414 1 93.44 108 ASP B N 1
ATOM 3261 C CA . ASP B 1 108 ? 5.652 -33.812 -3.303 1 93.44 108 ASP B CA 1
ATOM 3262 C C . ASP B 1 108 ? 5.578 -33.375 -4.758 1 93.44 108 ASP B C 1
ATOM 3264 O O . ASP B 1 108 ? 5.469 -34.188 -5.668 1 93.44 108 ASP B O 1
ATOM 3268 N N . LEU B 1 109 ? 5.672 -32.125 -5.051 1 94.62 109 LEU B N 1
ATOM 3269 C CA . LEU B 1 109 ? 5.641 -31.609 -6.414 1 94.62 109 LEU B CA 1
ATOM 3270 C C . LEU B 1 109 ? 6.867 -32.094 -7.195 1 94.62 109 LEU B C 1
ATOM 3272 O O . LEU B 1 109 ? 7.891 -32.438 -6.605 1 94.62 109 LEU B O 1
ATOM 3276 N N . LYS B 1 110 ? 6.773 -32.094 -8.5 1 95.56 110 LYS B N 1
ATOM 3277 C CA . LYS B 1 110 ? 7.848 -32.562 -9.367 1 95.56 110 LYS B CA 1
ATOM 3278 C C . LYS B 1 110 ? 9.016 -31.594 -9.383 1 95.56 110 LYS B C 1
ATOM 3280 O O . LYS B 1 110 ? 10.156 -31.984 -9.625 1 95.56 110 LYS B O 1
ATOM 3285 N N . LYS B 1 111 ? 8.727 -30.344 -9.156 1 97.31 111 LYS B N 1
ATOM 3286 C CA . LYS B 1 111 ? 9.734 -29.297 -9.039 1 97.31 111 LYS B CA 1
ATOM 3287 C C . LYS B 1 111 ? 9.602 -28.547 -7.715 1 97.31 111 LYS B C 1
ATOM 3289 O O . LYS B 1 111 ? 8.492 -28.344 -7.219 1 97.31 111 LYS B O 1
ATOM 3294 N N . PRO B 1 112 ? 10.758 -28.094 -7.145 1 98.12 112 PRO B N 1
ATOM 3295 C CA . PRO B 1 112 ? 10.656 -27.266 -5.938 1 98.12 112 PRO B CA 1
ATOM 3296 C C . PRO B 1 112 ? 9.812 -26.016 -6.145 1 98.12 112 PRO B C 1
ATOM 3298 O O . PRO B 1 112 ? 9.906 -25.359 -7.191 1 98.12 112 PRO B O 1
ATOM 3301 N N . PHE B 1 113 ? 8.992 -25.797 -5.164 1 97.69 113 PHE B N 1
ATOM 3302 C CA . PHE B 1 113 ? 8.008 -24.734 -5.27 1 97.69 113 PHE B CA 1
ATOM 3303 C C . PHE B 1 113 ? 7.879 -23.984 -3.953 1 97.69 113 PHE B C 1
ATOM 3305 O O . PHE B 1 113 ? 7.988 -24.578 -2.879 1 97.69 113 PHE B O 1
ATOM 3312 N N . ALA B 1 114 ? 7.73 -22.641 -4.047 1 98.5 114 ALA B N 1
ATOM 3313 C CA . ALA B 1 114 ? 7.441 -21.797 -2.891 1 98.5 114 ALA B CA 1
ATOM 3314 C C . ALA B 1 114 ? 6.309 -20.828 -3.193 1 98.5 114 ALA B C 1
ATOM 3316 O O . ALA B 1 114 ? 6.27 -20.219 -4.273 1 98.5 114 ALA B O 1
ATOM 3317 N N . ALA B 1 115 ? 5.375 -20.672 -2.297 1 97.94 115 ALA B N 1
ATOM 3318 C CA . ALA B 1 115 ? 4.305 -19.688 -2.369 1 97.94 115 ALA B CA 1
ATOM 3319 C C . ALA B 1 115 ? 4.496 -18.594 -1.318 1 97.94 115 ALA B C 1
ATOM 3321 O O . ALA B 1 115 ? 4.875 -18.875 -0.18 1 97.94 115 ALA B O 1
ATOM 3322 N N . VAL B 1 116 ? 4.238 -17.375 -1.664 1 98.5 116 VAL B N 1
ATOM 3323 C CA . VAL B 1 116 ? 4.461 -16.234 -0.772 1 98.5 116 VAL B CA 1
ATOM 3324 C C . VAL B 1 116 ? 3.125 -15.703 -0.26 1 98.5 116 VAL B C 1
ATOM 3326 O O . VAL B 1 116 ? 2.166 -15.57 -1.025 1 98.5 116 VAL B O 1
ATOM 3329 N N . ALA B 1 117 ? 3.006 -15.461 0.974 1 98.06 117 ALA B N 1
ATOM 3330 C CA . ALA B 1 117 ? 1.857 -14.828 1.618 1 98.06 117 ALA B CA 1
ATOM 3331 C C . ALA B 1 117 ? 2.307 -13.75 2.602 1 98.06 117 ALA B C 1
ATOM 3333 O O . ALA B 1 117 ? 3.502 -13.484 2.736 1 98.06 117 ALA B O 1
ATOM 3334 N N . THR B 1 118 ? 1.333 -13.031 3.16 1 97.56 118 THR B N 1
ATOM 3335 C CA . THR B 1 118 ? 1.62 -11.953 4.098 1 97.56 118 THR B CA 1
ATOM 3336 C C . THR B 1 118 ? 0.901 -12.188 5.422 1 97.56 118 THR B C 1
ATOM 3338 O O . THR B 1 118 ? -0.299 -12.461 5.445 1 97.56 118 THR B O 1
ATOM 3341 N N . ASP B 1 119 ? 1.643 -12.125 6.48 1 96.12 119 ASP B N 1
ATOM 3342 C CA . ASP B 1 119 ? 0.999 -12.086 7.793 1 96.12 119 ASP B CA 1
ATOM 3343 C C . ASP B 1 119 ? 0.267 -10.766 8 1 96.12 119 ASP B C 1
ATOM 3345 O O . ASP B 1 119 ? 0.878 -9.695 7.949 1 96.12 119 ASP B O 1
ATOM 3349 N N . LEU B 1 120 ? -1.007 -10.812 8.297 1 93.06 120 LEU B N 1
ATOM 3350 C CA . LEU B 1 120 ? -1.869 -9.633 8.328 1 93.06 120 LEU B CA 1
ATOM 3351 C C . LEU B 1 120 ? -1.517 -8.742 9.516 1 93.06 120 LEU B C 1
ATOM 3353 O O . LEU B 1 120 ? -1.651 -7.516 9.438 1 93.06 120 LEU B O 1
ATOM 3357 N N . TYR B 1 121 ? -1.095 -9.219 10.602 1 89.62 121 TYR B N 1
ATOM 3358 C CA . TYR B 1 121 ? -0.879 -8.445 11.82 1 89.62 121 TYR B CA 1
ATOM 3359 C C . TYR B 1 121 ? 0.552 -7.926 11.891 1 89.62 121 TYR B C 1
ATOM 3361 O O . TYR B 1 121 ? 0.779 -6.738 12.141 1 89.62 121 TYR B O 1
ATOM 3369 N N . SER B 1 122 ? 1.496 -8.773 11.586 1 89.31 122 SER B N 1
ATOM 3370 C CA . SER B 1 122 ? 2.895 -8.375 11.719 1 89.31 122 SER B CA 1
ATOM 3371 C C . SER B 1 122 ? 3.416 -7.762 10.422 1 89.31 122 SER B C 1
ATOM 3373 O O . SER B 1 122 ? 4.434 -7.062 10.43 1 89.31 122 SER B O 1
ATOM 3375 N N . GLY B 1 123 ? 2.803 -8.109 9.336 1 93.19 123 GLY B N 1
ATOM 3376 C CA . GLY B 1 123 ? 3.316 -7.668 8.047 1 93.19 123 GLY B CA 1
ATOM 3377 C C . GLY B 1 123 ? 4.492 -8.5 7.559 1 93.19 123 GLY B C 1
ATOM 3378 O O . GLY B 1 123 ? 5.152 -8.133 6.586 1 93.19 123 GLY B O 1
ATOM 3379 N N . GLN B 1 124 ? 4.723 -9.586 8.148 1 94.88 124 GLN B N 1
ATOM 3380 C CA . GLN B 1 124 ? 5.855 -10.43 7.777 1 94.88 124 GLN B CA 1
ATOM 3381 C C . GLN B 1 124 ? 5.57 -11.188 6.48 1 94.88 124 GLN B C 1
ATOM 3383 O O . GLN B 1 124 ? 4.438 -11.602 6.234 1 94.88 124 GLN B O 1
ATOM 3388 N N . GLU B 1 125 ? 6.613 -11.32 5.727 1 96.56 125 GLU B N 1
ATOM 3389 C CA . GLU B 1 125 ? 6.566 -12.156 4.531 1 96.56 125 GLU B CA 1
ATOM 3390 C C . GLU B 1 125 ? 6.648 -13.633 4.895 1 96.56 125 GLU B C 1
ATOM 3392 O O . GLU B 1 125 ? 7.559 -14.055 5.617 1 96.56 125 GLU B O 1
ATOM 3397 N N . ILE B 1 126 ? 5.707 -14.422 4.395 1 97.44 126 ILE B N 1
ATOM 3398 C CA . ILE B 1 126 ? 5.633 -15.844 4.695 1 97.44 126 ILE B CA 1
ATOM 3399 C C . ILE B 1 126 ? 5.934 -16.656 3.434 1 97.44 126 ILE B C 1
ATOM 3401 O O . ILE B 1 126 ? 5.363 -16.391 2.371 1 97.44 126 ILE B O 1
ATOM 3405 N N . TRP B 1 127 ? 6.871 -17.578 3.564 1 97.81 127 TRP B N 1
ATOM 3406 C CA . TRP B 1 127 ? 7.207 -18.5 2.484 1 97.81 127 TRP B CA 1
ATOM 3407 C C . TRP B 1 127 ? 6.703 -19.906 2.793 1 97.81 127 TRP B C 1
ATOM 3409 O O . TRP B 1 127 ? 7.102 -20.516 3.793 1 97.81 127 TRP B O 1
ATOM 3419 N N . PHE B 1 128 ? 5.832 -20.422 1.966 1 97.44 128 PHE B N 1
ATOM 3420 C CA . PHE B 1 128 ? 5.43 -21.812 2.053 1 97.44 128 PHE B CA 1
ATOM 3421 C C . PHE B 1 128 ? 6.27 -22.672 1.117 1 97.44 128 PHE B C 1
ATOM 3423 O O . PHE B 1 128 ? 6.133 -22.594 -0.105 1 97.44 128 PHE B O 1
ATOM 3430 N N . LYS B 1 129 ? 7.109 -23.531 1.667 1 96.81 129 LYS B N 1
ATOM 3431 C CA . LYS B 1 129 ? 7.898 -24.469 0.868 1 96.81 129 LYS B CA 1
ATOM 3432 C C . LYS B 1 129 ? 7.504 -25.906 1.163 1 96.81 129 LYS B C 1
ATOM 3434 O O . LYS B 1 129 ? 7.953 -26.844 0.479 1 96.81 129 LYS B O 1
ATOM 3439 N N . GLU B 1 130 ? 6.691 -26.047 2.164 1 96.62 130 GLU B N 1
ATOM 3440 C CA . GLU B 1 130 ? 6.195 -27.344 2.566 1 96.62 130 GLU B CA 1
ATOM 3441 C C . GLU B 1 130 ? 4.754 -27.266 3.059 1 96.62 130 GLU B C 1
ATOM 3443 O O . GLU B 1 130 ? 4.273 -26.188 3.416 1 96.62 130 GLU B O 1
ATOM 3448 N N . GLY B 1 131 ? 4.137 -28.469 3.012 1 94.81 131 GLY B N 1
ATOM 3449 C CA . GLY B 1 131 ? 2.783 -28.547 3.533 1 94.81 131 GLY B CA 1
ATOM 3450 C C . GLY B 1 131 ? 1.726 -28.609 2.447 1 94.81 131 GLY B C 1
ATOM 3451 O O . GLY B 1 131 ? 2.018 -28.969 1.306 1 94.81 131 GLY B O 1
ATOM 3452 N N . ASP B 1 132 ? 0.475 -28.344 2.9 1 91.94 132 ASP B N 1
ATOM 3453 C CA . ASP B 1 132 ? -0.667 -28.469 2.002 1 91.94 132 ASP B CA 1
ATOM 3454 C C . ASP B 1 132 ? -0.614 -27.438 0.887 1 91.94 132 ASP B C 1
ATOM 3456 O O . ASP B 1 132 ? -0.625 -26.234 1.153 1 91.94 132 ASP B O 1
ATOM 3460 N N . LEU B 1 133 ? -0.561 -27.938 -0.337 1 92 133 LEU B N 1
ATOM 3461 C CA . LEU B 1 133 ? -0.408 -27.062 -1.5 1 92 133 LEU B CA 1
ATOM 3462 C C . LEU B 1 133 ? -1.61 -26.141 -1.647 1 92 133 LEU B C 1
ATOM 3464 O O . LEU B 1 133 ? -1.448 -24.922 -1.821 1 92 133 LEU B O 1
ATOM 3468 N N . ARG B 1 134 ? -2.787 -26.688 -1.579 1 87.38 134 ARG B N 1
ATOM 3469 C CA . ARG B 1 134 ? -4.016 -25.922 -1.787 1 87.38 134 ARG B CA 1
ATOM 3470 C C . ARG B 1 134 ? -4.121 -24.766 -0.796 1 87.38 134 ARG B C 1
ATOM 3472 O O . ARG B 1 134 ? -4.445 -23.641 -1.179 1 87.38 134 ARG B O 1
ATOM 3479 N N . HIS B 1 135 ? -3.812 -25.047 0.418 1 88.62 135 HIS B N 1
ATOM 3480 C CA . HIS B 1 135 ? -3.943 -24.047 1.463 1 88.62 135 HIS B CA 1
ATOM 3481 C C . HIS B 1 135 ? -2.881 -22.953 1.317 1 88.62 135 HIS B C 1
ATOM 3483 O O . HIS B 1 135 ? -3.15 -21.781 1.571 1 88.62 135 HIS B O 1
ATOM 3489 N N . ALA B 1 136 ? -1.692 -23.359 0.944 1 93.25 136 ALA B N 1
ATOM 3490 C CA . ALA B 1 136 ? -0.618 -22.406 0.705 1 93.25 136 ALA B CA 1
ATOM 3491 C C . ALA B 1 136 ? -0.98 -21.438 -0.428 1 93.25 136 ALA B C 1
ATOM 3493 O O . ALA B 1 136 ? -0.834 -20.234 -0.292 1 93.25 136 ALA B O 1
ATOM 3494 N N . VAL B 1 137 ? -1.456 -22 -1.51 1 92.69 137 VAL B N 1
ATOM 3495 C CA . VAL B 1 137 ? -1.815 -21.188 -2.672 1 92.69 137 VAL B CA 1
ATOM 3496 C C . VAL B 1 137 ? -3.014 -20.312 -2.336 1 92.69 137 VAL B C 1
ATOM 3498 O O . VAL B 1 137 ? -3.055 -19.141 -2.719 1 92.69 137 VAL B O 1
ATOM 3501 N N . ARG B 1 138 ? -3.982 -20.844 -1.594 1 88.88 138 ARG B N 1
ATOM 3502 C CA . ARG B 1 138 ? -5.141 -20.078 -1.16 1 88.88 138 ARG B CA 1
ATOM 3503 C C . ARG B 1 138 ? -4.715 -18.891 -0.305 1 88.88 138 ARG B C 1
ATOM 3505 O O . ARG B 1 138 ? -5.246 -17.781 -0.455 1 88.88 138 ARG B O 1
ATOM 3512 N N . ALA B 1 139 ? -3.797 -19.109 0.602 1 92.25 139 ALA B N 1
ATOM 3513 C CA . ALA B 1 139 ? -3.283 -18.031 1.443 1 92.25 139 ALA B CA 1
ATOM 3514 C C . ALA B 1 139 ? -2.576 -16.969 0.604 1 92.25 139 ALA B C 1
ATOM 3516 O O . ALA B 1 139 ? -2.807 -15.773 0.784 1 92.25 139 ALA B O 1
ATOM 3517 N N . SER B 1 140 ? -1.792 -17.438 -0.322 1 95.75 140 SER B N 1
ATOM 3518 C CA . SER B 1 140 ? -1.04 -16.562 -1.203 1 95.75 140 SER B CA 1
ATOM 3519 C C . SER B 1 140 ? -1.974 -15.703 -2.059 1 95.75 140 SER B C 1
ATOM 3521 O O . SER B 1 140 ? -1.634 -14.578 -2.424 1 95.75 140 SER B O 1
ATOM 3523 N N . CYS B 1 141 ? -3.18 -16.188 -2.293 1 92.31 141 CYS B N 1
ATOM 3524 C CA . CYS B 1 141 ? -4.113 -15.531 -3.203 1 92.31 141 CYS B CA 1
ATOM 3525 C C . CYS B 1 141 ? -5.184 -14.766 -2.43 1 92.31 141 CYS B C 1
ATOM 3527 O O . CYS B 1 141 ? -6.16 -14.297 -3.016 1 92.31 141 CYS B O 1
ATOM 3529 N N . SER B 1 142 ? -5.055 -14.672 -1.159 1 90.94 142 SER B N 1
ATOM 3530 C CA . SER B 1 142 ? -6.07 -14.008 -0.347 1 90.94 142 SER B CA 1
ATOM 3531 C C . SER B 1 142 ? -5.996 -12.492 -0.495 1 90.94 142 SER B C 1
ATOM 3533 O O . SER B 1 142 ? -5.625 -11.789 0.447 1 90.94 142 SER B O 1
ATOM 3535 N N . MET B 1 143 ? -6.441 -12.047 -1.624 1 89.94 143 MET B N 1
ATOM 3536 C CA . MET B 1 143 ? -6.414 -10.617 -1.922 1 89.94 143 MET B CA 1
ATOM 3537 C C . MET B 1 143 ? -7.328 -9.852 -0.975 1 89.94 143 MET B C 1
ATOM 3539 O O . MET B 1 143 ? -8.531 -10.117 -0.91 1 89.94 143 MET B O 1
ATOM 3543 N N . PRO B 1 144 ? -6.773 -8.891 -0.244 1 90.81 144 PRO B N 1
ATOM 3544 C CA . PRO B 1 144 ? -7.625 -8.094 0.644 1 90.81 144 PRO B CA 1
ATOM 3545 C C . PRO B 1 144 ? -8.789 -7.441 -0.089 1 90.81 144 PRO B C 1
ATOM 3547 O O . PRO B 1 144 ? -8.609 -6.883 -1.173 1 90.81 144 PRO B O 1
ATOM 3550 N N . GLY B 1 145 ? -9.992 -7.516 0.501 1 79.75 145 GLY B N 1
ATOM 3551 C CA . GLY B 1 145 ? -11.18 -6.922 -0.099 1 79.75 145 GLY B CA 1
ATOM 3552 C C . GLY B 1 145 ? -11.891 -7.859 -1.056 1 79.75 145 GLY B C 1
ATOM 3553 O O . GLY B 1 145 ? -13.047 -7.621 -1.417 1 79.75 145 GLY B O 1
ATOM 3554 N N . ILE B 1 146 ? -11.234 -8.875 -1.465 1 78.44 146 ILE B N 1
ATOM 3555 C CA . ILE B 1 146 ? -11.836 -9.805 -2.42 1 78.44 146 ILE B CA 1
ATOM 3556 C C . ILE B 1 146 ? -12.016 -11.172 -1.767 1 78.44 146 ILE B C 1
ATOM 3558 O O . ILE B 1 146 ? -13.102 -11.758 -1.832 1 78.44 146 ILE B O 1
ATOM 3562 N N . LEU B 1 147 ? -10.953 -11.656 -1.141 1 80.5 147 LEU B N 1
ATOM 3563 C CA . LEU B 1 147 ? -11.008 -12.93 -0.424 1 80.5 147 LEU B CA 1
ATOM 3564 C C . LEU B 1 147 ? -10.672 -12.734 1.052 1 80.5 147 LEU B C 1
ATOM 3566 O O . LEU B 1 147 ? -9.812 -11.922 1.396 1 80.5 147 LEU B O 1
ATOM 3570 N N . PRO B 1 148 ? -11.328 -13.547 1.896 1 81 148 PRO B N 1
ATOM 3571 C CA . PRO B 1 148 ? -11.016 -13.43 3.322 1 81 148 PRO B CA 1
ATOM 3572 C C . PRO B 1 148 ? -9.617 -13.93 3.658 1 81 148 PRO B C 1
ATOM 3574 O O . PRO B 1 148 ? -9.078 -14.797 2.957 1 81 148 PRO B O 1
ATOM 3577 N N . PRO B 1 149 ? -9.078 -13.43 4.75 1 89.06 149 PRO B N 1
ATOM 3578 C CA . PRO B 1 149 ? -7.797 -13.969 5.227 1 89.06 149 PRO B CA 1
ATOM 3579 C C . PRO B 1 149 ? -7.867 -15.453 5.562 1 89.06 149 PRO B C 1
ATOM 3581 O O . PRO B 1 149 ? -8.945 -15.969 5.867 1 89.06 149 PRO B O 1
ATOM 3584 N N . VAL B 1 150 ? -6.762 -16.094 5.465 1 86.62 150 VAL B N 1
ATOM 3585 C CA . VAL B 1 150 ? -6.641 -17.516 5.785 1 86.62 150 VAL B CA 1
ATOM 3586 C C . VAL B 1 150 ? -5.887 -17.672 7.102 1 86.62 150 VAL B C 1
ATOM 3588 O O . VAL B 1 150 ? -4.844 -17.062 7.312 1 86.62 150 VAL B O 1
ATOM 3591 N N . LYS B 1 151 ? -6.527 -18.484 7.898 1 87.19 151 LYS B N 1
ATOM 3592 C CA . LYS B 1 151 ? -5.848 -18.781 9.156 1 87.19 151 LYS B CA 1
ATOM 3593 C C . LYS B 1 151 ? -4.879 -19.938 9.008 1 87.19 151 LYS B C 1
ATOM 3595 O O . LYS B 1 151 ? -5.246 -21 8.492 1 87.19 151 LYS B O 1
ATOM 3600 N N . VAL B 1 152 ? -3.654 -19.781 9.359 1 87.94 152 VAL B N 1
ATOM 3601 C CA . VAL B 1 152 ? -2.631 -20.812 9.43 1 87.94 152 VAL B CA 1
ATOM 3602 C C . VAL B 1 152 ? -1.933 -20.766 10.789 1 87.94 152 VAL B C 1
ATOM 3604 O O . VAL B 1 152 ? -1.153 -19.859 11.062 1 87.94 152 VAL B O 1
ATOM 3607 N N . GLY B 1 153 ? -2.176 -21.844 11.609 1 84.56 153 GLY B N 1
ATOM 3608 C CA . GLY B 1 153 ? -1.733 -21.719 12.992 1 84.56 153 GLY B CA 1
ATOM 3609 C C . GLY B 1 153 ? -2.35 -20.547 13.719 1 84.56 153 GLY B C 1
ATOM 3610 O O . GLY B 1 153 ? -3.572 -20.406 13.758 1 84.56 153 GLY B O 1
ATOM 3611 N N . GLU B 1 154 ? -1.509 -19.688 14.164 1 86 154 GLU B N 1
ATOM 3612 C CA . GLU B 1 154 ? -1.995 -18.516 14.906 1 86 154 GLU B CA 1
ATOM 3613 C C . GLU B 1 154 ? -1.953 -17.266 14.047 1 86 154 GLU B C 1
ATOM 3615 O O . GLU B 1 154 ? -2.219 -16.156 14.539 1 86 154 GLU B O 1
ATOM 3620 N N . ARG B 1 155 ? -1.679 -17.516 12.859 1 89.88 155 ARG B N 1
ATOM 3621 C CA . ARG B 1 155 ? -1.516 -16.359 11.984 1 89.88 155 ARG B CA 1
ATOM 3622 C C . ARG B 1 155 ? -2.701 -16.219 11.031 1 89.88 155 ARG B C 1
ATOM 3624 O O . ARG B 1 155 ? -3.309 -17.219 10.641 1 89.88 155 ARG B O 1
ATOM 3631 N N . TRP B 1 156 ? -3.01 -15.008 10.789 1 91.19 156 TRP B N 1
ATOM 3632 C CA . TRP B 1 156 ? -3.928 -14.672 9.703 1 91.19 156 TRP B CA 1
ATOM 3633 C C . TRP B 1 156 ? -3.168 -14.133 8.5 1 91.19 156 TRP B C 1
ATOM 3635 O O . TRP B 1 156 ? -2.453 -13.133 8.594 1 91.19 156 TRP B O 1
ATOM 3645 N N . LEU B 1 157 ? -3.371 -14.852 7.391 1 94.12 157 LEU B N 1
ATOM 3646 C CA . LEU B 1 157 ? -2.562 -14.531 6.219 1 94.12 157 LEU B CA 1
ATOM 3647 C C . LEU B 1 157 ? -3.424 -13.945 5.109 1 94.12 157 LEU B C 1
ATOM 3649 O O . LEU B 1 157 ? -4.59 -14.312 4.957 1 94.12 157 LEU B O 1
ATOM 3653 N N . VAL B 1 158 ? -2.846 -12.977 4.391 1 95.31 158 VAL B N 1
ATOM 3654 C CA . VAL B 1 158 ? -3.443 -12.414 3.186 1 95.31 158 VAL B CA 1
ATOM 3655 C C . VAL B 1 158 ? -2.471 -12.547 2.016 1 95.31 158 VAL B C 1
ATOM 3657 O O . VAL B 1 158 ? -1.419 -13.172 2.143 1 95.31 158 VAL B O 1
ATOM 3660 N N . ASP B 1 159 ? -2.834 -12.008 0.894 1 96.56 159 ASP B N 1
ATOM 3661 C CA . ASP B 1 159 ? -2.107 -12.109 -0.368 1 96.56 159 ASP B CA 1
ATOM 3662 C C . ASP B 1 159 ? -0.655 -11.664 -0.2 1 96.56 159 ASP B C 1
ATOM 3664 O O . ASP B 1 159 ? -0.379 -10.648 0.442 1 96.56 159 ASP B O 1
ATOM 3668 N N . GLY B 1 160 ? 0.26 -12.391 -0.827 1 97.88 160 GLY B N 1
ATOM 3669 C CA . GLY B 1 160 ? 1.682 -12.086 -0.747 1 97.88 160 GLY B CA 1
ATOM 3670 C C . GLY B 1 160 ? 2.049 -10.766 -1.396 1 97.88 160 GLY B C 1
ATOM 3671 O O . GLY B 1 160 ? 3.117 -10.211 -1.126 1 97.88 160 GLY B O 1
ATOM 3672 N N . ALA B 1 161 ? 1.206 -10.258 -2.287 1 97.31 161 ALA B N 1
ATOM 3673 C CA . ALA B 1 161 ? 1.482 -9.031 -3.035 1 97.31 161 ALA B CA 1
ATOM 3674 C C . ALA B 1 161 ? 1.666 -7.844 -2.096 1 97.31 161 ALA B C 1
ATOM 3676 O O . ALA B 1 161 ? 2.275 -6.84 -2.467 1 97.31 161 ALA B O 1
ATOM 3677 N N . VAL B 1 162 ? 1.193 -7.984 -0.891 1 96.62 162 VAL B N 1
ATOM 3678 C CA . VAL B 1 162 ? 1.277 -6.914 0.099 1 96.62 162 VAL B CA 1
ATOM 3679 C C . VAL B 1 162 ? 2.727 -6.734 0.545 1 96.62 162 VAL B C 1
ATOM 3681 O O . VAL B 1 162 ? 3.127 -5.641 0.951 1 96.62 162 VAL B O 1
ATOM 3684 N N . VAL B 1 163 ? 3.572 -7.789 0.375 1 96.31 163 VAL B N 1
ATOM 3685 C CA . VAL B 1 163 ? 4.934 -7.68 0.889 1 96.31 163 VAL B CA 1
ATOM 3686 C C . VAL B 1 163 ? 5.934 -7.984 -0.223 1 96.31 163 VAL B C 1
ATOM 3688 O O . VAL B 1 163 ? 7.059 -7.48 -0.211 1 96.31 163 VAL B O 1
ATOM 3691 N N . ASN B 1 164 ? 5.551 -8.883 -1.073 1 96.69 164 ASN B N 1
ATOM 3692 C CA . ASN B 1 164 ? 6.473 -9.312 -2.117 1 96.69 164 ASN B CA 1
ATOM 3693 C C . ASN B 1 164 ? 5.734 -9.719 -3.389 1 96.69 164 ASN B C 1
ATOM 3695 O O . ASN B 1 164 ? 5.617 -10.906 -3.697 1 96.69 164 ASN B O 1
ATOM 3699 N N . PRO B 1 165 ? 5.391 -8.711 -4.207 1 97 165 PRO B N 1
ATOM 3700 C CA . PRO B 1 165 ? 4.535 -8.977 -5.367 1 97 165 PRO B CA 1
ATOM 3701 C C . PRO B 1 165 ? 5.242 -9.789 -6.449 1 97 165 PRO B C 1
ATOM 3703 O O . PRO B 1 165 ? 4.59 -10.492 -7.223 1 97 165 PRO B O 1
ATOM 3706 N N . VAL B 1 166 ? 6.543 -9.625 -6.609 1 98.06 166 VAL B N 1
ATOM 3707 C CA . VAL B 1 166 ? 7.379 -10.43 -7.496 1 98.06 166 VAL B CA 1
ATOM 3708 C C . VAL B 1 166 ? 8.5 -11.094 -6.691 1 98.06 166 VAL B C 1
ATOM 3710 O O . VAL B 1 166 ? 9.5 -10.453 -6.371 1 98.06 166 VAL B O 1
ATOM 3713 N N . PRO B 1 167 ? 8.367 -12.359 -6.395 1 98.12 167 PRO B N 1
ATOM 3714 C CA . PRO B 1 167 ? 9.203 -12.984 -5.367 1 98.12 167 PRO B CA 1
ATOM 3715 C C . PRO B 1 167 ? 10.578 -13.391 -5.887 1 98.12 167 PRO B C 1
ATOM 3717 O O . PRO B 1 167 ? 10.977 -14.555 -5.762 1 98.12 167 PRO B O 1
ATOM 3720 N N . VAL B 1 168 ? 11.375 -12.453 -6.316 1 98.25 168 VAL B N 1
ATOM 3721 C CA . VAL B 1 168 ? 12.734 -12.648 -6.816 1 98.25 168 VAL B CA 1
ATOM 3722 C C . VAL B 1 168 ? 13.625 -13.164 -5.688 1 98.25 168 VAL B C 1
ATOM 3724 O O . VAL B 1 168 ? 14.367 -14.133 -5.867 1 98.25 168 VAL B O 1
ATOM 3727 N N . SER B 1 169 ? 13.5 -12.547 -4.531 1 96.62 169 SER B N 1
ATOM 3728 C CA . SER B 1 169 ? 14.32 -12.922 -3.387 1 96.62 169 SER B CA 1
ATOM 3729 C C . SER B 1 169 ? 14.055 -14.359 -2.961 1 96.62 169 SER B C 1
ATOM 3731 O O . SER B 1 169 ? 14.977 -15.078 -2.561 1 96.62 169 SER B O 1
ATOM 3733 N N . VAL B 1 170 ? 12.82 -14.773 -3.049 1 97.25 170 VAL B N 1
ATOM 3734 C CA . VAL B 1 170 ? 12.453 -16.141 -2.699 1 97.25 170 VAL B CA 1
ATOM 3735 C C . VAL B 1 170 ? 13.086 -17.109 -3.689 1 97.25 170 VAL B C 1
ATOM 3737 O O . VAL B 1 170 ? 13.656 -18.125 -3.291 1 97.25 170 VAL B O 1
ATOM 3740 N N . SER B 1 171 ? 12.977 -16.797 -4.961 1 97.81 171 SER B N 1
ATOM 3741 C CA . SER B 1 171 ? 13.578 -17.625 -5.992 1 97.81 171 SER B CA 1
ATOM 3742 C C . SER B 1 171 ? 15.086 -17.75 -5.793 1 97.81 171 SER B C 1
ATOM 3744 O O . SER B 1 171 ? 15.641 -18.844 -5.871 1 97.81 171 SER B O 1
ATOM 3746 N N . ARG B 1 172 ? 15.688 -16.656 -5.52 1 96.94 172 ARG B N 1
ATOM 3747 C CA . ARG B 1 172 ? 17.125 -16.656 -5.273 1 96.94 172 ARG B CA 1
ATOM 3748 C C . ARG B 1 172 ? 17.469 -17.516 -4.055 1 96.94 172 ARG B C 1
ATOM 3750 O O . ARG B 1 172 ? 18.453 -18.266 -4.074 1 96.94 172 ARG B O 1
ATOM 3757 N N . ALA B 1 173 ? 16.75 -17.375 -3.062 1 96.06 173 ALA B N 1
ATOM 3758 C CA . ALA B 1 173 ? 16.984 -18.094 -1.819 1 96.06 173 ALA B CA 1
ATOM 3759 C C . ALA B 1 173 ? 16.828 -19.609 -2.029 1 96.06 173 ALA B C 1
ATOM 3761 O O . ALA B 1 173 ? 17.312 -20.406 -1.22 1 96.06 173 ALA B O 1
ATOM 3762 N N . MET B 1 174 ? 16.203 -20 -3.139 1 96.75 174 MET B N 1
ATOM 3763 C CA . MET B 1 174 ? 16 -21.406 -3.43 1 96.75 174 MET B CA 1
ATOM 3764 C C . MET B 1 174 ? 17.25 -22.016 -4.059 1 96.75 174 MET B C 1
ATOM 3766 O O . MET B 1 174 ? 17.281 -23.219 -4.352 1 96.75 174 MET B O 1
ATOM 3770 N N . GLY B 1 175 ? 18.266 -21.234 -4.27 1 95.75 175 GLY B N 1
ATOM 3771 C CA . GLY B 1 175 ? 19.562 -21.75 -4.695 1 95.75 175 GLY B CA 1
ATOM 3772 C C . GLY B 1 175 ? 19.656 -21.984 -6.191 1 95.75 175 GLY B C 1
ATOM 3773 O O . GLY B 1 175 ? 20.047 -23.062 -6.641 1 95.75 175 GLY B O 1
ATOM 3774 N N . VAL B 1 176 ? 19.344 -20.984 -6.945 1 96.94 176 VAL B N 1
ATOM 3775 C CA . VAL B 1 176 ? 19.438 -21.078 -8.398 1 96.94 176 VAL B CA 1
ATOM 3776 C C . VAL B 1 176 ? 20.578 -20.203 -8.906 1 96.94 176 VAL B C 1
ATOM 3778 O O . VAL B 1 176 ? 21.094 -19.344 -8.18 1 96.94 176 VAL B O 1
ATOM 3781 N N . ASP B 1 177 ? 20.969 -20.438 -10.156 1 96.19 177 ASP B N 1
ATOM 3782 C CA . ASP B 1 177 ? 22.062 -19.688 -10.781 1 96.19 177 ASP B CA 1
ATOM 3783 C C . ASP B 1 177 ? 21.516 -18.438 -11.5 1 96.19 177 ASP B C 1
ATOM 3785 O O . ASP B 1 177 ? 22.219 -17.438 -11.625 1 96.19 177 ASP B O 1
ATOM 3789 N N . LEU B 1 178 ? 20.328 -18.578 -11.984 1 97 178 LEU B N 1
ATOM 3790 C CA . LEU B 1 178 ? 19.688 -17.531 -12.781 1 97 178 LEU B CA 1
ATOM 3791 C C . LEU B 1 178 ? 18.219 -17.375 -12.391 1 97 178 LEU B C 1
ATOM 3793 O O . LEU B 1 178 ? 17.484 -18.375 -12.305 1 97 178 LEU B O 1
ATOM 3797 N N . VAL B 1 179 ? 17.875 -16.125 -12.07 1 98.25 179 VAL B N 1
ATOM 3798 C CA . VAL B 1 179 ? 16.469 -15.859 -11.727 1 98.25 179 VAL B CA 1
ATOM 3799 C C . VAL B 1 179 ? 15.781 -15.125 -12.875 1 98.25 179 VAL B C 1
ATOM 3801 O O . VAL B 1 179 ? 16.203 -14.031 -13.258 1 98.25 179 VAL B 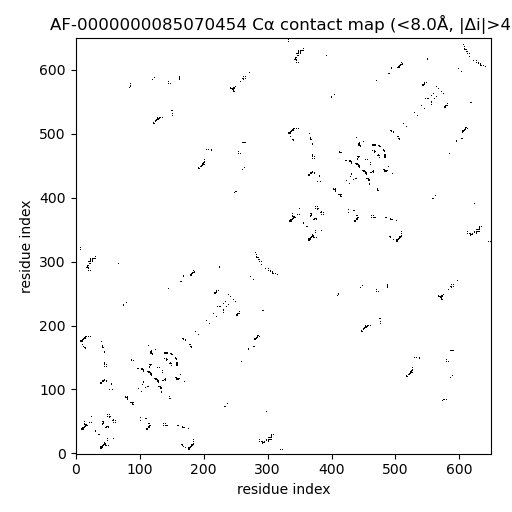O 1
ATOM 3804 N N . ILE B 1 180 ? 14.773 -15.711 -13.438 1 98.62 180 ILE B N 1
ATOM 3805 C CA . ILE B 1 180 ? 13.859 -15.055 -14.367 1 98.62 180 ILE B CA 1
ATOM 3806 C C . ILE B 1 180 ? 12.586 -14.641 -13.641 1 98.62 180 ILE B C 1
ATOM 3808 O O . ILE B 1 180 ? 11.922 -15.477 -13.016 1 98.62 180 ILE B O 1
ATOM 3812 N N . ALA B 1 181 ? 12.273 -13.367 -13.688 1 98.69 181 ALA B N 1
ATOM 3813 C CA . ALA B 1 181 ? 11.062 -12.867 -13.047 1 98.69 181 ALA B CA 1
ATOM 3814 C C . ALA B 1 181 ? 10.023 -12.445 -14.078 1 98.69 181 ALA B C 1
ATOM 3816 O O . ALA B 1 181 ? 10.375 -11.984 -15.172 1 98.69 181 ALA B O 1
ATOM 3817 N N . VAL B 1 182 ? 8.773 -12.648 -13.758 1 98.69 182 VAL B N 1
ATOM 3818 C CA . VAL B 1 182 ? 7.66 -12.172 -14.57 1 98.69 182 VAL B CA 1
ATOM 3819 C C . VAL B 1 182 ? 6.863 -11.125 -13.789 1 98.69 182 VAL B C 1
ATOM 3821 O O . VAL B 1 182 ? 6.266 -11.438 -12.758 1 98.69 182 VAL B O 1
ATOM 3824 N N . ASP B 1 183 ? 6.902 -9.953 -14.234 1 97.12 183 ASP B N 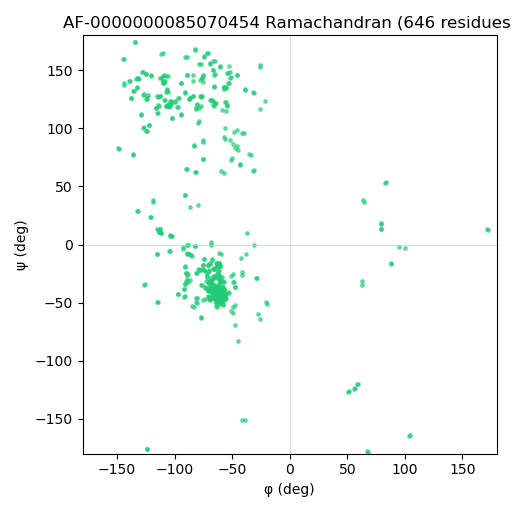1
ATOM 3825 C CA . ASP B 1 183 ? 6.172 -8.836 -13.641 1 97.12 183 ASP B CA 1
ATOM 3826 C C . ASP B 1 183 ? 4.945 -8.477 -14.477 1 97.12 183 ASP B C 1
ATOM 3828 O O . ASP B 1 183 ? 5.07 -8 -15.609 1 97.12 183 ASP B O 1
ATOM 3832 N N . LEU B 1 184 ? 3.805 -8.586 -13.898 1 96.38 184 LEU B N 1
ATOM 3833 C CA . LEU B 1 184 ? 2.561 -8.414 -14.641 1 96.38 184 LEU B CA 1
ATOM 3834 C C . LEU B 1 184 ? 2.143 -6.945 -14.664 1 96.38 184 LEU B C 1
ATOM 3836 O O . LEU B 1 184 ? 1.146 -6.59 -15.297 1 96.38 184 LEU B O 1
ATOM 3840 N N . HIS B 1 185 ? 2.822 -6.109 -13.906 1 87.12 185 HIS B N 1
ATOM 3841 C CA . HIS B 1 185 ? 2.494 -4.691 -13.828 1 87.12 185 HIS B CA 1
ATOM 3842 C C . HIS B 1 185 ? 3.66 -3.83 -14.305 1 87.12 185 HIS B C 1
ATOM 3844 O O . HIS B 1 185 ? 3.924 -2.768 -13.734 1 87.12 185 HIS B O 1
ATOM 3850 N N . GLY B 1 186 ? 4.312 -4.305 -15.328 1 69.69 186 GLY B N 1
ATOM 3851 C CA . GLY B 1 186 ? 5.48 -3.58 -15.812 1 69.69 186 GLY B CA 1
ATOM 3852 C C . GLY B 1 186 ? 5.246 -2.086 -15.938 1 69.69 186 GLY B C 1
ATOM 3853 O O . GLY B 1 186 ? 4.102 -1.628 -15.906 1 69.69 186 GLY B O 1
ATOM 3854 N N . LEU B 1 187 ? 6.305 -1.408 -15.664 1 55.72 187 LEU B N 1
ATOM 3855 C CA . LEU B 1 187 ? 6.324 0.049 -15.727 1 55.72 187 LEU B CA 1
ATOM 3856 C C . LEU B 1 187 ? 5.773 0.538 -17.062 1 55.72 187 LEU B C 1
ATOM 3858 O O . LEU B 1 187 ? 6.289 0.172 -18.125 1 55.72 187 LEU B O 1
ATOM 3862 N N . ARG B 1 188 ? 4.457 0.461 -17.312 1 46.62 188 ARG B N 1
ATOM 3863 C CA . ARG B 1 188 ? 4.23 1.281 -18.5 1 46.62 188 ARG B CA 1
ATOM 3864 C C . ARG B 1 188 ? 5.066 2.555 -18.453 1 46.62 188 ARG B C 1
ATOM 3866 O O . ARG B 1 188 ? 5.027 3.295 -17.469 1 46.62 188 ARG B O 1
ATOM 3873 N N . ARG B 1 189 ? 6.188 2.588 -19.047 1 40.91 189 ARG B N 1
ATOM 3874 C CA . ARG B 1 189 ? 7.035 3.768 -19.188 1 40.91 189 ARG B CA 1
ATOM 3875 C C . ARG B 1 189 ? 6.23 5.047 -18.984 1 40.91 189 ARG B C 1
ATOM 3877 O O . ARG B 1 189 ? 6.742 6.023 -18.422 1 40.91 189 ARG B O 1
ATOM 3884 N N . GLY B 1 190 ? 5.164 5.137 -19.672 1 39.25 190 GLY B N 1
ATOM 3885 C CA . GLY B 1 190 ? 4.562 6.445 -19.859 1 39.25 190 GLY B CA 1
ATOM 3886 C C . GLY B 1 190 ? 3.871 6.977 -18.625 1 39.25 190 GLY B C 1
ATOM 3887 O O . GLY B 1 190 ? 3.605 8.18 -18.516 1 39.25 190 GLY B O 1
ATOM 3888 N N . ARG B 1 191 ? 3.078 6.195 -17.984 1 42.78 191 ARG B N 1
ATOM 3889 C CA . ARG B 1 191 ? 2.07 6.809 -17.125 1 42.78 191 ARG B CA 1
ATOM 3890 C C . ARG B 1 191 ? 2.645 7.133 -15.75 1 42.78 191 ARG B C 1
ATOM 3892 O O . ARG B 1 191 ? 2.07 7.926 -15 1 42.78 191 ARG B O 1
ATOM 3899 N N . MET B 1 192 ? 3.277 6.117 -15.062 1 47.97 192 MET B N 1
ATOM 3900 C CA . MET B 1 192 ? 3.57 6.57 -13.703 1 47.97 192 MET B CA 1
ATOM 3901 C C . MET B 1 192 ? 4.426 7.836 -13.727 1 47.97 192 MET B C 1
ATOM 3903 O O . MET B 1 192 ? 5.617 7.777 -14.039 1 47.97 192 MET B O 1
ATOM 3907 N N . GLN B 1 193 ? 3.928 8.758 -14.25 1 49.06 193 GLN B N 1
ATOM 3908 C CA . GLN B 1 193 ? 4.559 10.062 -14.094 1 49.06 193 GLN B CA 1
ATOM 3909 C C . GLN B 1 193 ? 4.973 10.305 -12.648 1 49.06 193 GLN B C 1
ATOM 3911 O O . GLN B 1 193 ? 4.125 10.5 -11.773 1 49.06 193 GLN B O 1
ATOM 3916 N N . VAL B 1 194 ? 6.172 9.711 -12.297 1 62.88 194 VAL B N 1
ATOM 3917 C CA . VAL B 1 194 ? 6.824 9.648 -10.992 1 62.88 194 VAL B CA 1
ATOM 3918 C C . VAL B 1 194 ? 7.109 11.062 -10.484 1 62.88 194 VAL B C 1
ATOM 3920 O O . VAL B 1 194 ? 7.336 11.266 -9.289 1 62.88 194 VAL B O 1
ATOM 3923 N N . LEU B 1 195 ? 6.863 12.039 -11.406 1 76.88 195 LEU B N 1
ATOM 3924 C CA . LEU B 1 195 ? 7.254 13.344 -10.875 1 76.88 195 LEU B CA 1
ATOM 3925 C C . LEU B 1 195 ? 6.082 14.008 -10.164 1 76.88 195 LEU B C 1
ATOM 3927 O O . LEU B 1 195 ? 4.953 13.984 -10.656 1 76.88 195 LEU B O 1
ATOM 3931 N N . PRO B 1 196 ? 6.285 14.453 -9.039 1 84.62 196 PRO B N 1
ATOM 3932 C CA . PRO B 1 196 ? 5.234 15.203 -8.352 1 84.62 196 PRO B CA 1
ATOM 3933 C C . PRO B 1 196 ? 4.703 16.375 -9.18 1 84.62 196 PRO B C 1
ATOM 3935 O O . PRO B 1 196 ? 5.414 16.906 -10.039 1 84.62 196 PRO B O 1
ATOM 3938 N N . VAL B 1 197 ? 3.486 16.672 -9.031 1 86.19 197 VAL B N 1
ATOM 3939 C CA . VAL B 1 197 ? 2.846 17.766 -9.75 1 86.19 197 VAL B CA 1
ATOM 3940 C C . VAL B 1 197 ? 2.408 18.844 -8.766 1 86.19 197 VAL B C 1
ATOM 3942 O O . VAL B 1 197 ? 1.768 18.547 -7.758 1 86.19 197 VAL B O 1
ATOM 3945 N N . ASN B 1 198 ? 2.82 20.047 -9.07 1 90.62 198 ASN B N 1
ATOM 3946 C CA . ASN B 1 198 ? 2.268 21.188 -8.344 1 90.62 198 ASN B CA 1
ATOM 3947 C C . ASN B 1 198 ? 0.872 21.547 -8.844 1 90.62 198 ASN B C 1
ATOM 3949 O O . ASN B 1 198 ? 0.652 21.672 -10.047 1 90.62 198 ASN B O 1
ATOM 3953 N N . MET B 1 199 ? -0.052 21.641 -7.922 1 90 199 MET B N 1
ATOM 3954 C CA . MET B 1 199 ? -1.416 21.984 -8.312 1 90 199 MET B CA 1
ATOM 3955 C C . MET B 1 199 ? -1.989 23.062 -7.414 1 90 199 MET B C 1
ATOM 3957 O O . MET B 1 199 ? -1.668 23.125 -6.227 1 90 199 MET B O 1
ATOM 3961 N N . LYS B 1 200 ? -2.738 23.922 -8.016 1 92.31 200 LYS B N 1
ATOM 3962 C CA . LYS B 1 200 ? -3.506 24.891 -7.234 1 92.31 200 LYS B CA 1
ATOM 3963 C C . LYS B 1 200 ? -4.824 24.281 -6.758 1 92.31 200 LYS B C 1
ATOM 3965 O O . LYS B 1 200 ? -5.566 23.703 -7.547 1 92.31 200 LYS B O 1
ATOM 3970 N N . SER B 1 201 ? -5.02 24.406 -5.496 1 91 201 SER B N 1
ATOM 3971 C CA . SER B 1 201 ? -6.27 23.891 -4.941 1 91 201 SER B CA 1
ATOM 3972 C C . SER B 1 201 ? -7.41 24.891 -5.137 1 91 201 SER B C 1
ATOM 3974 O O . SER B 1 201 ? -7.336 26.016 -4.664 1 91 201 SER B O 1
ATOM 3976 N N . ASN B 1 202 ? -8.398 24.516 -5.863 1 85 202 ASN B N 1
ATOM 3977 C CA . ASN B 1 202 ? -9.555 25.375 -6.051 1 85 202 ASN B CA 1
ATOM 3978 C C . ASN B 1 202 ? -10.789 24.828 -5.336 1 85 202 ASN B C 1
ATOM 3980 O O . ASN B 1 202 ? -10.992 23.609 -5.293 1 85 202 ASN B O 1
ATOM 3984 N N . LYS B 1 203 ? -11.5 25.797 -4.738 1 79.5 203 LYS B N 1
ATOM 3985 C CA . LYS B 1 203 ? -12.781 25.391 -4.168 1 79.5 203 LYS B CA 1
ATOM 3986 C C . LYS B 1 203 ? -13.68 24.75 -5.223 1 79.5 203 LYS B C 1
ATOM 3988 O O . LYS B 1 203 ? -13.758 25.234 -6.355 1 79.5 203 LYS B O 1
ATOM 3993 N N . PRO B 1 204 ? -14.219 23.672 -4.773 1 76.44 204 PRO B N 1
ATOM 3994 C CA . PRO B 1 204 ? -15.094 23.047 -5.773 1 76.44 204 PRO B CA 1
ATOM 3995 C C . PRO B 1 204 ? -16.312 23.891 -6.094 1 76.44 204 PRO B C 1
ATOM 3997 O O . PRO B 1 204 ? -16.875 24.547 -5.207 1 76.44 204 PRO B O 1
ATOM 4000 N N . THR B 1 205 ? -16.625 24 -7.359 1 79.69 205 THR B N 1
ATOM 4001 C CA . THR B 1 205 ? -17.859 24.625 -7.785 1 79.69 205 THR B CA 1
ATOM 4002 C C . THR B 1 205 ? -19.078 23.797 -7.367 1 79.69 205 THR B C 1
ATOM 4004 O O . THR B 1 205 ? -18.953 22.609 -7.082 1 79.69 205 THR B O 1
ATOM 4007 N N . PRO B 1 206 ? -20.172 24.453 -7.137 1 78.44 206 PRO B N 1
ATOM 4008 C CA . PRO B 1 206 ? -21.375 23.688 -6.812 1 78.44 206 PRO B CA 1
ATOM 4009 C C . PRO B 1 206 ? -21.609 22.516 -7.766 1 78.44 206 PRO B C 1
ATOM 4011 O O . PRO B 1 206 ? -22.062 21.453 -7.344 1 78.44 206 PRO B O 1
ATOM 4014 N N . GLU B 1 207 ? -21.297 22.734 -8.984 1 77.5 207 GLU B N 1
ATOM 4015 C CA . GLU B 1 207 ? -21.438 21.656 -9.969 1 77.5 207 GLU B CA 1
ATOM 4016 C C . GLU B 1 207 ? -20.5 20.5 -9.664 1 77.5 207 GLU B C 1
ATOM 4018 O O . GLU B 1 207 ? -20.891 19.328 -9.773 1 77.5 207 GLU B O 1
ATOM 4023 N N . GLU B 1 208 ? -19.281 20.859 -9.281 1 74.56 208 GLU B N 1
ATOM 4024 C CA . GLU B 1 208 ? -18.297 19.828 -8.969 1 74.56 208 GLU B CA 1
ATOM 4025 C C . GLU B 1 208 ? -18.703 19.047 -7.723 1 74.56 208 GLU B C 1
ATOM 4027 O O . GLU B 1 208 ? -18.469 17.844 -7.641 1 74.56 208 GLU B O 1
ATOM 4032 N N . VAL B 1 209 ? -19.266 19.766 -6.816 1 73.38 209 VAL B N 1
ATOM 4033 C CA . VAL B 1 209 ? -19.734 19.125 -5.594 1 73.38 209 VAL B CA 1
ATOM 4034 C C . VAL B 1 209 ? -20.844 18.125 -5.934 1 73.38 209 VAL B C 1
ATOM 4036 O O . VAL B 1 209 ? -20.859 17 -5.41 1 73.38 209 VAL B O 1
ATOM 4039 N N . HIS B 1 210 ? -21.688 18.531 -6.809 1 73.62 210 HIS B N 1
ATOM 4040 C CA . HIS B 1 210 ? -22.781 17.656 -7.223 1 73.62 210 HIS B CA 1
ATOM 4041 C C . HIS B 1 210 ? -22.266 16.438 -7.984 1 73.62 210 HIS B C 1
ATOM 4043 O O . HIS B 1 210 ? -22.734 15.32 -7.773 1 73.62 210 HIS B O 1
ATOM 4049 N N . GLU B 1 211 ? -21.297 16.703 -8.805 1 72.12 211 GLU B N 1
ATOM 4050 C CA . GLU B 1 211 ? -20.703 15.602 -9.555 1 72.12 211 GLU B CA 1
ATOM 4051 C C . GLU B 1 211 ? -20 14.617 -8.625 1 72.12 211 GLU B C 1
ATOM 4053 O O . GLU B 1 211 ? -20.062 13.406 -8.828 1 72.12 211 GLU B O 1
ATOM 4058 N N . ALA B 1 212 ? -19.328 15.188 -7.676 1 71.88 212 ALA B N 1
ATOM 4059 C CA . ALA B 1 212 ? -18.625 14.344 -6.719 1 71.88 212 ALA B CA 1
ATOM 4060 C C . ALA B 1 212 ? -19.594 13.477 -5.922 1 71.88 212 ALA B C 1
ATOM 4062 O O . ALA B 1 212 ? -19.312 12.312 -5.645 1 71.88 212 ALA B O 1
ATOM 4063 N N . GLU B 1 213 ? -20.672 13.984 -5.625 1 69 213 GLU B N 1
ATOM 4064 C CA . GLU B 1 213 ? -21.688 13.25 -4.871 1 69 213 GLU B CA 1
ATOM 4065 C C . GLU B 1 213 ? -22.266 12.102 -5.691 1 69 213 GLU B C 1
ATOM 4067 O O . GLU B 1 213 ? -22.516 11.016 -5.168 1 69 213 GLU B O 1
ATOM 4072 N N . LYS B 1 214 ? -22.453 12.367 -6.918 1 66.44 214 LYS B N 1
ATOM 4073 C CA . LYS B 1 214 ? -23 11.344 -7.801 1 66.44 214 LYS B CA 1
ATOM 4074 C C . LYS B 1 214 ? -22 10.227 -8.039 1 66.44 214 LYS B C 1
ATOM 4076 O O . LYS B 1 214 ? -22.375 9.062 -8.195 1 66.44 214 LYS B O 1
ATOM 4081 N N . HIS B 1 215 ? -20.797 10.664 -8.023 1 69.88 215 HIS B N 1
ATOM 4082 C CA . HIS B 1 215 ? -19.734 9.711 -8.344 1 69.88 215 HIS B CA 1
ATOM 4083 C C . HIS B 1 215 ? -19.438 8.812 -7.152 1 69.88 215 HIS B C 1
ATOM 4085 O O . HIS B 1 215 ? -18.906 7.711 -7.32 1 69.88 215 HIS B O 1
ATOM 4091 N N . LYS B 1 216 ? -19.781 9.25 -6 1 63.19 216 LYS B N 1
ATOM 4092 C CA . LYS B 1 216 ? -19.453 8.531 -4.777 1 63.19 216 LYS B CA 1
ATOM 4093 C C . LYS B 1 216 ? -20.141 7.164 -4.746 1 63.19 216 LYS B C 1
ATOM 4095 O O . LYS B 1 216 ? -19.594 6.207 -4.184 1 63.19 216 LYS B O 1
ATOM 4100 N N . ASP B 1 217 ? -21.328 6.953 -5.207 1 56.47 217 ASP B N 1
ATOM 4101 C CA . ASP B 1 217 ? -22.094 5.719 -5.082 1 56.47 217 ASP B CA 1
ATOM 4102 C C . ASP B 1 217 ? -21.609 4.66 -6.07 1 56.47 217 ASP B C 1
ATOM 4104 O O . ASP B 1 217 ? -21.312 3.529 -5.68 1 56.47 217 ASP B O 1
ATOM 4108 N N . LYS B 1 218 ? -21.719 4.934 -7.277 1 58.53 218 LYS B N 1
ATOM 4109 C CA . LYS B 1 218 ? -21.391 3.943 -8.297 1 58.53 218 LYS B CA 1
ATOM 4110 C C . LYS B 1 218 ? -20.141 4.344 -9.07 1 58.53 218 LYS B C 1
ATOM 4112 O O . LYS B 1 218 ? -19.719 3.646 -10 1 58.53 218 LYS B O 1
ATOM 4117 N N . GLY B 1 219 ? -19.625 5.395 -8.383 1 67.06 219 GLY B N 1
ATOM 4118 C CA . GLY B 1 219 ? -18.438 5.883 -9.062 1 67.06 219 GLY B CA 1
ATOM 4119 C C . GLY B 1 219 ? -17.188 5.113 -8.695 1 67.06 219 GLY B C 1
ATOM 4120 O O . GLY B 1 219 ? -17.219 4.242 -7.828 1 67.06 219 GLY B O 1
ATOM 4121 N N . PHE B 1 220 ? -16.266 4.914 -9.539 1 75.38 220 PHE B N 1
ATOM 4122 C CA . PHE B 1 220 ? -14.891 4.445 -9.43 1 75.38 220 PHE B CA 1
ATOM 4123 C C . PHE B 1 220 ? -14.812 2.945 -9.688 1 75.38 220 PHE B C 1
ATOM 4125 O O . PHE B 1 220 ? -13.734 2.352 -9.586 1 75.38 220 PHE B O 1
ATOM 4132 N N . THR B 1 221 ? -15.984 2.283 -9.93 1 72.25 221 THR B N 1
ATOM 4133 C CA . THR B 1 221 ? -15.945 0.855 -10.227 1 72.25 221 THR B CA 1
ATOM 4134 C C . THR B 1 221 ? -15.156 0.588 -11.5 1 72.25 221 THR B C 1
ATOM 4136 O O . THR B 1 221 ? -14.758 -0.548 -11.766 1 72.25 221 THR B O 1
ATOM 4139 N N . ASP B 1 222 ? -15.008 1.663 -12.297 1 74.19 222 ASP B N 1
ATOM 4140 C CA . ASP B 1 222 ? -14.172 1.565 -13.484 1 74.19 222 ASP B CA 1
ATOM 4141 C C . ASP B 1 222 ? -12.727 1.234 -13.125 1 74.19 222 ASP B C 1
ATOM 4143 O O . ASP B 1 222 ? -11.953 0.79 -13.969 1 74.19 222 ASP B O 1
ATOM 4147 N N . LEU B 1 223 ? -12.438 1.432 -11.867 1 71.62 223 LEU B N 1
ATOM 4148 C CA . LEU B 1 223 ? -11.094 1.137 -11.391 1 7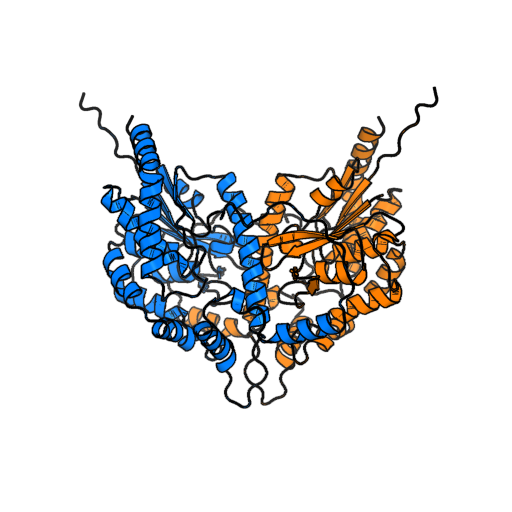1.62 223 LEU B CA 1
ATOM 4149 C C . LEU B 1 223 ? -10.875 -0.368 -11.266 1 71.62 223 LEU B C 1
ATOM 4151 O O . LEU B 1 223 ? -9.742 -0.838 -11.266 1 71.62 223 LEU B O 1
ATOM 4155 N N . LEU B 1 224 ? -11.938 -1.128 -11.156 1 67.31 224 LEU B N 1
ATOM 4156 C CA . LEU B 1 224 ? -11.844 -2.57 -10.961 1 67.31 224 LEU B CA 1
ATOM 4157 C C . LEU B 1 224 ? -11.992 -3.311 -12.289 1 67.31 224 LEU B C 1
ATOM 4159 O O . LEU B 1 224 ? -11.391 -4.367 -12.484 1 67.31 224 LEU B O 1
ATOM 4163 N N . ALA B 1 225 ? -12.898 -2.867 -13.062 1 66.06 225 ALA B N 1
ATOM 4164 C CA . ALA B 1 225 ? -13.219 -3.523 -14.328 1 66.06 225 ALA B CA 1
ATOM 4165 C C . ALA B 1 225 ? -13.578 -2.502 -15.398 1 66.06 225 ALA B C 1
ATOM 4167 O O . ALA B 1 225 ? -14.195 -1.473 -15.102 1 66.06 225 ALA B O 1
ATOM 4168 N N . ARG B 1 226 ? -13.141 -2.721 -16.484 1 60.31 226 ARG B N 1
ATOM 4169 C CA . ARG B 1 226 ? -13.438 -1.811 -17.578 1 60.31 226 ARG B CA 1
ATOM 4170 C C . ARG B 1 226 ? -14.727 -2.207 -18.281 1 60.31 226 ARG B C 1
ATOM 4172 O O . ARG B 1 226 ? -15.414 -1.358 -18.859 1 60.31 226 ARG B O 1
ATOM 4179 N N . GLY B 1 227 ? -15.039 -3.359 -18.359 1 51.66 227 GLY B N 1
ATOM 4180 C CA . GLY B 1 227 ? -16.234 -3.756 -19.094 1 51.66 227 GLY B CA 1
ATOM 4181 C C . GLY B 1 227 ? -17.516 -3.486 -18.328 1 51.66 227 GLY B C 1
ATOM 4182 O O . GLY B 1 227 ? -17.656 -3.889 -17.172 1 51.66 227 GLY B O 1
ATOM 4183 N N . ARG B 1 228 ? -18.375 -2.682 -18.828 1 49.59 228 ARG B N 1
ATOM 4184 C CA . ARG B 1 228 ? -19.625 -2.227 -18.234 1 49.59 228 ARG B CA 1
ATOM 4185 C C . ARG B 1 228 ? -20.438 -3.402 -17.703 1 49.59 228 ARG B C 1
ATOM 4187 O O . ARG B 1 228 ? -21.016 -3.324 -16.609 1 49.59 228 ARG B O 1
ATOM 4194 N N . GLY B 1 229 ? -20.625 -4.281 -18.594 1 47.38 229 GLY B N 1
ATOM 4195 C CA . GLY B 1 229 ? -21.422 -5.418 -18.172 1 47.38 229 GLY B CA 1
ATOM 4196 C C . GLY B 1 229 ? -20.844 -6.145 -16.969 1 47.38 229 GLY B C 1
ATOM 4197 O O . GLY B 1 229 ? -21.562 -6.547 -16.062 1 47.38 229 GLY B O 1
ATOM 4198 N N . TYR B 1 230 ? -19.625 -6.195 -17.031 1 48.5 230 TYR B N 1
ATOM 4199 C CA . TYR B 1 230 ? -18.938 -6.891 -15.961 1 48.5 230 TYR B CA 1
ATOM 4200 C C . TYR B 1 230 ? -18.969 -6.078 -14.672 1 48.5 230 TYR B C 1
ATOM 4202 O O . TYR B 1 230 ? -19.156 -6.633 -13.586 1 48.5 230 TYR B O 1
ATOM 4210 N N . ILE B 1 231 ? -18.969 -4.844 -14.883 1 51.5 231 ILE B N 1
ATOM 4211 C CA . ILE B 1 231 ? -19.016 -3.938 -13.742 1 51.5 231 ILE B CA 1
ATOM 4212 C C . ILE B 1 231 ? -20.375 -4.023 -13.07 1 51.5 231 ILE B C 1
ATOM 4214 O O . ILE B 1 231 ? -20.469 -4.051 -11.836 1 51.5 231 ILE B O 1
ATOM 4218 N N . THR B 1 232 ? -21.312 -3.939 -13.969 1 50.69 232 THR B N 1
ATOM 4219 C CA . THR B 1 232 ? -22.672 -4.051 -13.438 1 50.69 232 THR B CA 1
ATOM 4220 C C . THR B 1 232 ? -22.844 -5.363 -12.68 1 50.69 232 THR B C 1
ATOM 4222 O O . THR B 1 232 ? -23.484 -5.398 -11.625 1 50.69 232 THR B O 1
ATOM 4225 N N . GLY B 1 233 ? -22.344 -6.336 -13.297 1 50.47 233 GLY B N 1
ATOM 4226 C CA . GLY B 1 233 ? -22.422 -7.629 -12.641 1 50.47 233 GLY B CA 1
ATOM 4227 C C . GLY B 1 233 ? -21.656 -7.684 -11.336 1 50.47 233 GLY B C 1
ATOM 4228 O O . GLY B 1 233 ? -22.156 -8.203 -10.336 1 50.47 233 GLY B O 1
ATOM 4229 N N . LEU B 1 234 ? -20.578 -7.059 -11.367 1 52.31 234 LEU B N 1
ATOM 4230 C CA . LEU B 1 234 ? -19.75 -7.016 -10.172 1 52.31 234 LEU B CA 1
ATOM 4231 C C . LEU B 1 234 ? -20.375 -6.148 -9.086 1 52.31 234 LEU B C 1
ATOM 4233 O O . LEU B 1 234 ? -20.375 -6.512 -7.914 1 52.31 234 LEU B O 1
ATOM 4237 N N . THR B 1 235 ? -20.859 -4.977 -9.617 1 52.78 235 THR B N 1
ATOM 4238 C CA . THR B 1 235 ? -21.516 -4.051 -8.711 1 52.78 235 THR B CA 1
ATOM 4239 C C . THR B 1 235 ? -22.75 -4.695 -8.086 1 52.78 235 THR B C 1
ATOM 4241 O O . THR B 1 235 ? -23 -4.527 -6.891 1 52.78 235 THR B O 1
ATOM 4244 N N . ASP B 1 236 ? -23.516 -5.234 -9.031 1 51.38 236 ASP B N 1
ATOM 4245 C CA . ASP B 1 236 ? -24.719 -5.906 -8.547 1 51.38 236 ASP B CA 1
ATOM 4246 C C . ASP B 1 236 ? -24.375 -6.992 -7.527 1 51.38 236 ASP B C 1
ATOM 4248 O O . ASP B 1 236 ? -25.078 -7.168 -6.535 1 51.38 236 ASP B O 1
ATOM 4252 N N . LYS B 1 237 ? -23.453 -7.582 -7.938 1 47.72 237 LYS B N 1
ATOM 4253 C CA . LYS B 1 237 ? -23.062 -8.703 -7.082 1 47.72 237 LYS B CA 1
ATOM 4254 C C . LYS B 1 237 ? -22.453 -8.203 -5.773 1 47.72 237 LYS B C 1
ATOM 4256 O O . LYS B 1 237 ? -22.719 -8.766 -4.711 1 47.72 237 LYS B O 1
ATOM 4261 N N . PHE B 1 238 ? -21.625 -7.262 -6.062 1 48.62 238 PHE B N 1
ATOM 4262 C CA . PHE B 1 238 ? -21.109 -6.629 -4.848 1 48.62 238 PHE B CA 1
ATOM 4263 C C . PHE B 1 238 ? -22.25 -5.988 -4.059 1 48.62 238 PHE B C 1
ATOM 4265 O O . PHE B 1 238 ? -22.203 -5.914 -2.83 1 48.62 238 PHE B O 1
ATOM 4272 N N . SER B 1 239 ? -23.25 -5.48 -4.91 1 42.44 239 SER B N 1
ATOM 4273 C CA . SER B 1 239 ? -24.453 -4.883 -4.344 1 42.44 239 SER B CA 1
ATOM 4274 C C . SER B 1 239 ? -25.469 -5.949 -3.947 1 42.44 239 SER B C 1
ATOM 4276 O O . SER B 1 239 ? -26.266 -5.746 -3.027 1 42.44 239 SER B O 1
ATOM 4278 N N . LEU B 1 240 ? -25.797 -6.961 -4.898 1 38.31 240 LEU B N 1
ATOM 4279 C CA . LEU B 1 240 ? -26.922 -7.891 -4.859 1 38.31 240 LEU B CA 1
ATOM 4280 C C . LEU B 1 240 ? -26.781 -8.852 -3.676 1 38.31 240 LEU B C 1
ATOM 4282 O O . LEU B 1 240 ? -27.672 -9.672 -3.439 1 38.31 240 LEU B O 1
ATOM 4286 N N . GLY B 1 241 ? -25.781 -9.242 -3.096 1 35.19 241 GLY B N 1
ATOM 4287 C CA . GLY B 1 241 ? -26.219 -10.125 -2.031 1 35.19 241 GLY B CA 1
ATOM 4288 C C . GLY B 1 241 ? -27.453 -9.609 -1.298 1 35.19 241 GLY B C 1
ATOM 4289 O O . GLY B 1 241 ? -27.875 -10.203 -0.302 1 35.19 241 GLY B O 1
ATOM 4290 N N . GLY B 1 242 ? -27.812 -8.344 -1.2 1 32.88 242 GLY B N 1
ATOM 4291 C CA . GLY B 1 242 ? -29 -7.957 -0.457 1 32.88 242 GLY B CA 1
ATOM 4292 C C . GLY B 1 242 ? -30.281 -8.18 -1.23 1 32.88 242 GLY B C 1
ATOM 4293 O O . GLY B 1 242 ? -30.344 -7.898 -2.428 1 32.88 242 GLY B O 1
ATOM 4294 N N . LYS B 1 243 ? -31.156 -9.188 -0.968 1 33.22 243 LYS B N 1
ATOM 4295 C CA . LYS B 1 243 ? -32.594 -9.062 -1.142 1 33.22 243 LYS B CA 1
ATOM 4296 C C . LYS B 1 243 ? -33.031 -7.605 -1.014 1 33.22 243 LYS B C 1
ATOM 4298 O O . LYS B 1 243 ? -32.375 -6.805 -0.357 1 33.22 243 LYS B O 1
ATOM 4303 N N . SER B 1 244 ? -34.25 -7.137 -1.711 1 32.69 244 SER B N 1
ATOM 4304 C CA . SER B 1 244 ? -35 -5.902 -1.82 1 32.69 244 SER B CA 1
ATOM 4305 C C . SER B 1 244 ? -34.844 -5.027 -0.582 1 32.69 244 SER B C 1
ATOM 4307 O O . SER B 1 244 ? -34.812 -3.801 -0.678 1 32.69 244 SER B O 1
ATOM 4309 N N . ASN B 1 245 ? -35.25 -5.531 0.647 1 32.03 245 ASN B N 1
ATOM 4310 C CA . ASN B 1 245 ? -35.469 -4.77 1.873 1 32.03 245 ASN B CA 1
ATOM 4311 C C . ASN B 1 245 ? -34.156 -4.469 2.582 1 32.03 245 ASN B C 1
ATOM 4313 O O . ASN B 1 245 ? -34.156 -4.09 3.754 1 32.03 245 ASN B O 1
ATOM 4317 N N . ALA B 1 246 ? -33.094 -5.215 2.326 1 33.12 246 ALA B N 1
ATOM 4318 C CA . ALA B 1 246 ? -31.953 -5.184 3.227 1 33.12 246 ALA B CA 1
ATOM 4319 C C . ALA B 1 246 ? -31.109 -3.93 2.996 1 33.12 246 ALA B C 1
ATOM 4321 O O . ALA B 1 246 ? -31 -3.445 1.866 1 33.12 246 ALA B O 1
ATOM 4322 N N . PRO B 1 247 ? -30.562 -3.307 4.082 1 33.19 247 PRO B N 1
ATOM 4323 C CA . PRO B 1 247 ? -29.828 -2.051 4.234 1 33.19 247 PRO B CA 1
ATOM 4324 C C . PRO B 1 247 ? -28.641 -1.943 3.279 1 33.19 247 PRO B C 1
ATOM 4326 O O . PRO B 1 247 ? -28.172 -2.957 2.756 1 33.19 247 PRO B O 1
ATOM 4329 N N . HIS B 1 248 ? -28.062 -0.667 2.777 1 34.47 248 HIS B N 1
ATOM 4330 C CA . HIS B 1 248 ? -27.109 -0.096 1.823 1 34.47 248 HIS B CA 1
ATOM 4331 C C . HIS B 1 248 ? -25.766 -0.804 1.895 1 34.47 248 HIS B C 1
ATOM 4333 O O . HIS B 1 248 ? -25.203 -0.976 2.98 1 34.47 248 HIS B O 1
ATOM 4339 N N . ASN B 1 249 ? -25.344 -1.792 1.112 1 41.56 249 ASN B N 1
ATOM 4340 C CA . ASN B 1 249 ? -24.125 -2.482 0.676 1 41.56 249 ASN B CA 1
ATOM 4341 C C . ASN B 1 249 ? -22.922 -1.546 0.656 1 41.56 249 ASN B C 1
ATOM 4343 O O . ASN B 1 249 ? -23.078 -0.332 0.513 1 41.56 249 ASN B O 1
ATOM 4347 N N . PRO B 1 250 ? -21.797 -2.037 1.309 1 47.75 250 PRO B N 1
ATOM 4348 C CA . PRO B 1 250 ? -20.672 -1.11 1.106 1 47.75 250 PRO B CA 1
ATOM 4349 C C . PRO B 1 250 ? -20.641 -0.529 -0.305 1 47.75 250 PRO B C 1
ATOM 4351 O O . PRO B 1 250 ? -21.062 -1.188 -1.259 1 47.75 250 PRO B O 1
ATOM 4354 N N . ASN B 1 251 ? -20.453 0.825 -0.376 1 60.03 251 ASN B N 1
ATOM 4355 C CA . ASN B 1 251 ? -20.391 1.598 -1.612 1 60.03 251 ASN B CA 1
ATOM 4356 C C . ASN B 1 251 ? -19.312 1.069 -2.549 1 60.03 251 ASN B C 1
ATOM 4358 O O . ASN B 1 251 ? -18.125 1.061 -2.197 1 60.03 251 ASN B O 1
ATOM 4362 N N . PRO B 1 252 ? -19.594 0.115 -3.484 1 65.44 252 PRO B N 1
ATOM 4363 C CA . PRO B 1 252 ? -18.641 -0.378 -4.48 1 65.44 252 PRO B CA 1
ATOM 4364 C C . PRO B 1 252 ? -17.594 0.665 -4.855 1 65.44 252 PRO B C 1
ATOM 4366 O O . PRO B 1 252 ? -16.438 0.315 -5.148 1 65.44 252 PRO B O 1
ATOM 4369 N N . GLY B 1 253 ? -17.953 1.801 -4.754 1 75.12 253 GLY B N 1
ATOM 4370 C CA . GLY B 1 253 ? -17.016 2.871 -5.047 1 75.12 253 GLY B CA 1
ATOM 4371 C C . GLY B 1 253 ? -15.891 2.973 -4.031 1 75.12 253 GLY B C 1
ATOM 4372 O O . GLY B 1 253 ? -14.734 3.146 -4.402 1 75.12 253 GLY B O 1
ATOM 4373 N N . MET B 1 254 ? -16.234 2.787 -2.789 1 79.5 254 MET B N 1
ATOM 4374 C CA . MET B 1 254 ? -15.242 2.861 -1.723 1 79.5 254 MET B CA 1
ATOM 4375 C C . MET B 1 254 ? -14.242 1.717 -1.833 1 79.5 254 MET B C 1
ATOM 4377 O O . MET B 1 254 ? -13.039 1.925 -1.687 1 79.5 254 MET B O 1
ATOM 4381 N N . LEU B 1 255 ? -14.742 0.552 -2.111 1 80.5 255 LEU B N 1
ATOM 4382 C CA . LEU B 1 255 ? -13.867 -0.609 -2.275 1 80.5 255 LEU B CA 1
ATOM 4383 C C . LEU B 1 255 ? -12.938 -0.426 -3.467 1 80.5 255 LEU B C 1
ATOM 4385 O O . LEU B 1 255 ? -11.758 -0.785 -3.398 1 80.5 255 LEU B O 1
ATOM 4389 N N . ALA B 1 256 ? -13.523 0.081 -4.492 1 84.19 256 ALA B N 1
ATOM 4390 C CA . ALA B 1 256 ? -12.719 0.331 -5.688 1 84.19 256 ALA B CA 1
ATOM 4391 C C . ALA B 1 256 ? -11.602 1.33 -5.402 1 84.19 256 ALA B C 1
ATOM 4393 O O . ALA B 1 256 ? -10.469 1.152 -5.855 1 84.19 256 ALA B O 1
ATOM 4394 N N . VAL B 1 257 ? -11.938 2.346 -4.652 1 88.69 257 VAL B N 1
ATOM 4395 C CA . VAL B 1 257 ? -10.961 3.371 -4.289 1 88.69 257 VAL B CA 1
ATOM 4396 C C . VAL B 1 257 ? -9.859 2.758 -3.426 1 88.69 257 VAL B C 1
ATOM 4398 O O . VAL B 1 257 ? -8.672 3.02 -3.641 1 88.69 257 VAL B O 1
ATOM 4401 N N . MET B 1 258 ? -10.211 1.941 -2.473 1 90.19 258 MET B N 1
ATOM 4402 C CA . MET B 1 258 ? -9.227 1.287 -1.616 1 90.19 258 MET B CA 1
ATOM 4403 C C . MET B 1 258 ? -8.344 0.348 -2.426 1 90.19 258 MET B C 1
ATOM 4405 O O . MET B 1 258 ? -7.125 0.322 -2.238 1 90.19 258 MET B O 1
ATOM 4409 N N . HIS B 1 259 ? -9 -0.407 -3.273 1 88.5 259 HIS B N 1
ATOM 4410 C CA . HIS B 1 259 ? -8.234 -1.332 -4.102 1 88.5 259 HIS B CA 1
ATOM 4411 C C . HIS B 1 259 ? -7.223 -0.588 -4.969 1 88.5 259 HIS B C 1
ATOM 4413 O O . HIS B 1 259 ? -6.059 -0.988 -5.055 1 88.5 259 HIS B O 1
ATOM 4419 N N . GLN B 1 260 ? -7.68 0.439 -5.617 1 90.94 260 GLN B N 1
ATOM 4420 C CA . GLN B 1 260 ? -6.789 1.232 -6.461 1 90.94 260 GLN B CA 1
ATOM 4421 C C . GLN B 1 260 ? -5.648 1.829 -5.645 1 90.94 260 GLN B C 1
ATOM 4423 O O . GLN B 1 260 ? -4.508 1.88 -6.109 1 90.94 260 GLN B O 1
ATOM 4428 N N . SER B 1 261 ? -5.918 2.357 -4.492 1 94.88 261 SER B N 1
ATOM 4429 C CA . SER B 1 261 ? -4.879 2.893 -3.619 1 94.88 261 SER B CA 1
ATOM 4430 C C . SER B 1 261 ? -3.867 1.817 -3.24 1 94.88 261 SER B C 1
ATOM 4432 O O . SER B 1 261 ? -2.66 2.072 -3.221 1 94.88 261 SER B O 1
ATOM 4434 N N . MET B 1 262 ? -4.328 0.645 -2.951 1 93.56 262 MET B N 1
ATOM 4435 C CA . MET B 1 262 ? -3.438 -0.473 -2.654 1 93.56 262 MET B CA 1
ATOM 4436 C C . MET B 1 262 ? -2.561 -0.803 -3.859 1 93.56 262 MET B C 1
ATOM 4438 O O . MET B 1 262 ? -1.377 -1.109 -3.705 1 93.56 262 MET B O 1
ATOM 4442 N N . GLU B 1 263 ? -3.184 -0.771 -5.027 1 91.69 263 GLU B N 1
ATOM 4443 C CA . GLU B 1 263 ? -2.422 -1.051 -6.238 1 91.69 263 GLU B CA 1
ATOM 4444 C C . GLU B 1 263 ? -1.284 -0.051 -6.422 1 91.69 263 GLU B C 1
ATOM 4446 O O . GLU B 1 263 ? -0.184 -0.422 -6.836 1 91.69 263 GLU B O 1
ATOM 4451 N N . ILE B 1 264 ? -1.559 1.223 -6.184 1 93.38 264 ILE B N 1
ATOM 4452 C CA . ILE B 1 264 ? -0.538 2.262 -6.273 1 93.38 264 ILE B CA 1
ATOM 4453 C C . ILE B 1 264 ? 0.597 1.956 -5.301 1 93.38 264 ILE B C 1
ATOM 4455 O O . ILE B 1 264 ? 1.771 1.966 -5.68 1 93.38 264 ILE B O 1
ATOM 4459 N N . LEU B 1 265 ? 0.258 1.665 -4.098 1 95.44 265 LEU B N 1
ATOM 4460 C CA . LEU B 1 265 ? 1.239 1.355 -3.064 1 95.44 265 LEU B CA 1
ATOM 4461 C C . LEU B 1 265 ? 2.053 0.121 -3.438 1 95.44 265 LEU B C 1
ATOM 4463 O O . LEU B 1 265 ? 3.277 0.115 -3.303 1 95.44 265 LEU B O 1
ATOM 4467 N N .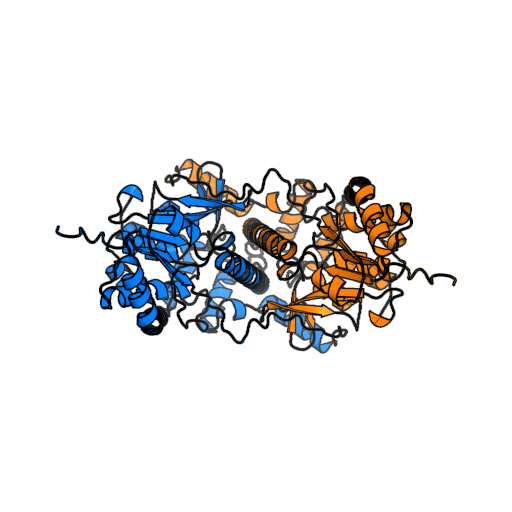 GLU B 1 266 ? 1.328 -0.935 -3.844 1 94.38 266 GLU B N 1
ATOM 4468 C CA . GLU B 1 266 ? 1.99 -2.17 -4.254 1 94.38 266 GLU B CA 1
ATOM 4469 C C . GLU B 1 266 ? 2.988 -1.914 -5.379 1 94.38 266 GLU B C 1
ATOM 4471 O O . GLU B 1 266 ? 4.094 -2.455 -5.371 1 94.38 266 GLU B O 1
ATOM 4476 N N . GLY B 1 267 ? 2.559 -1.17 -6.371 1 92.69 267 GLY B N 1
ATOM 4477 C CA . GLY B 1 267 ? 3.438 -0.848 -7.484 1 92.69 267 GLY B CA 1
ATOM 4478 C C . GLY B 1 267 ? 4.707 -0.134 -7.059 1 92.69 267 GLY B C 1
ATOM 4479 O O . GLY B 1 267 ? 5.797 -0.457 -7.535 1 92.69 267 GLY B O 1
ATOM 4480 N N . ARG B 1 268 ? 4.586 0.787 -6.215 1 91.31 268 ARG B N 1
ATOM 4481 C CA . ARG B 1 268 ? 5.742 1.528 -5.723 1 91.31 268 ARG B CA 1
ATOM 4482 C C . ARG B 1 268 ? 6.652 0.632 -4.887 1 91.31 268 ARG B C 1
ATOM 4484 O O . ARG B 1 268 ? 7.879 0.695 -5.012 1 91.31 268 ARG B O 1
ATOM 4491 N N . HIS B 1 269 ? 6.066 -0.115 -4.062 1 91.5 269 HIS B N 1
ATOM 4492 C CA . HIS B 1 269 ? 6.828 -1.066 -3.258 1 91.5 269 HIS B CA 1
ATOM 4493 C C . HIS B 1 269 ? 7.582 -2.055 -4.145 1 91.5 269 HIS B C 1
ATOM 4495 O O . HIS B 1 269 ? 8.758 -2.332 -3.908 1 91.5 269 HIS B O 1
ATOM 4501 N N . LYS B 1 270 ? 6.895 -2.592 -5.078 1 93.31 270 LYS B N 1
ATOM 4502 C CA . LYS B 1 270 ? 7.488 -3.537 -6.02 1 93.31 270 LYS B CA 1
ATOM 4503 C C . LYS B 1 270 ? 8.695 -2.926 -6.723 1 93.31 270 LYS B C 1
ATOM 4505 O O . LYS B 1 270 ? 9.742 -3.57 -6.844 1 93.31 270 LYS B O 1
ATOM 4510 N N . ARG B 1 271 ? 8.539 -1.73 -7.168 1 90.56 271 ARG B N 1
ATOM 4511 C CA . ARG B 1 271 ? 9.633 -1.056 -7.863 1 90.56 271 ARG B CA 1
ATOM 4512 C C . ARG B 1 271 ? 10.852 -0.911 -6.957 1 90.56 271 ARG B C 1
ATOM 4514 O O . ARG B 1 271 ? 11.977 -1.182 -7.379 1 90.56 271 ARG B O 1
ATOM 4521 N N . ALA B 1 272 ? 10.594 -0.491 -5.809 1 89.06 272 ALA B N 1
ATOM 4522 C CA . ALA B 1 272 ? 11.695 -0.342 -4.855 1 89.06 272 ALA B CA 1
ATOM 4523 C C . ALA B 1 272 ? 12.375 -1.681 -4.598 1 89.06 272 ALA B C 1
ATOM 4525 O O . ALA B 1 272 ? 13.609 -1.759 -4.559 1 89.06 272 ALA B O 1
ATOM 4526 N N . ARG B 1 273 ? 11.617 -2.701 -4.461 1 91.19 273 ARG B N 1
ATOM 4527 C CA . ARG B 1 273 ? 12.156 -4.027 -4.176 1 91.19 273 ARG B CA 1
ATOM 4528 C C . ARG B 1 273 ? 12.969 -4.551 -5.355 1 91.19 273 ARG B C 1
ATOM 4530 O O . ARG B 1 273 ? 14.055 -5.105 -5.172 1 91.19 273 ARG B O 1
ATOM 4537 N N . LEU B 1 274 ? 12.438 -4.414 -6.551 1 91.81 274 LEU B N 1
ATOM 4538 C CA . LEU B 1 274 ? 13.109 -4.93 -7.738 1 91.81 274 LEU B CA 1
ATOM 4539 C C . LEU B 1 274 ? 14.391 -4.145 -8.023 1 91.81 274 LEU B C 1
ATOM 4541 O O . LEU B 1 274 ? 15.344 -4.688 -8.586 1 91.81 274 LEU B O 1
ATOM 4545 N N . MET B 1 275 ? 14.352 -2.869 -7.633 1 88.69 275 MET B N 1
ATOM 4546 C CA . MET B 1 275 ? 15.57 -2.072 -7.766 1 88.69 275 MET B CA 1
ATOM 4547 C C . MET B 1 275 ? 16.641 -2.553 -6.793 1 88.69 275 MET B C 1
ATOM 4549 O O . MET B 1 275 ? 17.828 -2.574 -7.133 1 88.69 275 MET B O 1
ATOM 4553 N N . GLY B 1 276 ? 16.25 -2.957 -5.621 1 88.44 276 GLY B N 1
ATOM 4554 C CA . GLY B 1 276 ? 17.188 -3.432 -4.605 1 88.44 276 GLY B CA 1
ATOM 4555 C C . GLY B 1 276 ? 17.672 -4.844 -4.863 1 88.44 276 GLY B C 1
ATOM 4556 O O . GLY B 1 276 ? 18.797 -5.191 -4.5 1 88.44 276 GLY B O 1
ATOM 4557 N N . ASP B 1 277 ? 16.781 -5.648 -5.406 1 92.88 277 ASP B N 1
ATOM 4558 C CA . ASP B 1 277 ? 17.078 -7.039 -5.727 1 92.88 277 ASP B CA 1
ATOM 4559 C C . ASP B 1 277 ? 16.531 -7.414 -7.105 1 92.88 277 ASP B C 1
ATOM 4561 O O . ASP B 1 277 ? 15.578 -8.18 -7.215 1 92.88 277 ASP B O 1
ATOM 4565 N N . PRO B 1 278 ? 17.266 -6.984 -8.086 1 95.62 278 PRO B N 1
ATOM 4566 C CA . PRO B 1 278 ? 16.766 -7.227 -9.438 1 95.62 278 PRO B CA 1
ATOM 4567 C C . PRO B 1 278 ? 16.938 -8.68 -9.883 1 95.62 278 PRO B C 1
ATOM 4569 O O . PRO B 1 278 ? 17.906 -9.336 -9.492 1 95.62 278 PRO B O 1
ATOM 4572 N N . PRO B 1 279 ? 16.016 -9.188 -10.664 1 97.38 279 PRO B N 1
ATOM 4573 C CA . PRO B 1 279 ? 16.266 -10.477 -11.305 1 97.38 279 PRO B CA 1
ATOM 4574 C C . PRO B 1 279 ? 17.312 -10.398 -12.422 1 97.38 279 PRO B C 1
ATOM 4576 O O . PRO B 1 279 ? 17.688 -9.297 -12.836 1 97.38 279 PRO B O 1
ATOM 4579 N N . ASP B 1 280 ? 17.797 -11.531 -12.805 1 96.88 280 ASP B N 1
ATOM 4580 C CA . ASP B 1 280 ? 18.703 -11.555 -13.953 1 96.88 280 ASP B CA 1
ATOM 4581 C C . ASP B 1 280 ? 17.969 -11.18 -15.234 1 96.88 280 ASP B C 1
ATOM 4583 O O . ASP B 1 280 ? 18.531 -10.5 -16.094 1 96.88 280 ASP B O 1
ATOM 4587 N N . ILE B 1 281 ? 16.797 -11.648 -15.344 1 97.44 281 ILE B N 1
ATOM 4588 C CA . ILE B 1 281 ? 15.914 -11.328 -16.469 1 97.44 281 ILE B CA 1
ATOM 4589 C C . ILE B 1 281 ? 14.516 -11.023 -15.953 1 97.44 281 ILE B C 1
ATOM 4591 O O . ILE B 1 281 ? 13.977 -11.742 -15.109 1 97.44 281 ILE B O 1
ATOM 4595 N N . CYS B 1 282 ? 13.984 -9.938 -16.438 1 97.31 282 CYS B N 1
ATOM 4596 C CA . CYS B 1 282 ? 12.609 -9.578 -16.094 1 97.31 282 CYS B CA 1
ATOM 4597 C C . CYS B 1 282 ? 11.719 -9.586 -17.328 1 97.31 282 CYS B C 1
ATOM 4599 O O . CYS B 1 282 ? 11.977 -8.859 -18.297 1 97.31 282 CYS B O 1
ATOM 4601 N N . ILE B 1 283 ? 10.766 -10.414 -17.344 1 98.12 283 ILE B N 1
ATOM 4602 C CA . ILE B 1 283 ? 9.797 -10.492 -18.438 1 98.12 283 ILE B CA 1
ATOM 4603 C C . ILE B 1 283 ? 8.539 -9.703 -18.062 1 98.12 283 ILE B C 1
ATOM 4605 O O . ILE B 1 283 ? 7.941 -9.945 -17 1 98.12 283 ILE B O 1
ATOM 4609 N N . VAL B 1 284 ? 8.148 -8.789 -18.906 1 97.38 284 VAL B N 1
ATOM 4610 C CA . VAL B 1 284 ? 7 -7.934 -18.641 1 97.38 284 VAL B CA 1
ATOM 4611 C C . VAL B 1 284 ? 5.996 -8.039 -19.797 1 97.38 284 VAL B C 1
ATOM 4613 O O . VAL B 1 284 ? 6.113 -7.336 -20.797 1 97.38 284 VAL B O 1
ATOM 4616 N N . PRO B 1 285 ? 4.973 -8.859 -19.641 1 97.62 285 PRO B N 1
ATOM 4617 C CA . PRO B 1 285 ? 3.947 -8.945 -20.688 1 97.62 285 PRO B CA 1
ATOM 4618 C C . PRO B 1 285 ? 3.166 -7.641 -20.844 1 97.62 285 PRO B C 1
ATOM 4620 O O . PRO B 1 285 ? 2.928 -6.93 -19.875 1 97.62 285 PRO B O 1
ATOM 4623 N N . ASP B 1 286 ? 2.756 -7.316 -22.062 1 94.69 286 ASP B N 1
ATOM 4624 C CA . ASP B 1 286 ? 1.937 -6.141 -22.344 1 94.69 286 ASP B CA 1
ATOM 4625 C C . ASP B 1 286 ? 0.458 -6.43 -22.094 1 94.69 286 ASP B C 1
ATOM 4627 O O . ASP B 1 286 ? -0.287 -6.738 -23.031 1 94.69 286 ASP B O 1
ATOM 4631 N N . ILE B 1 287 ? 0.068 -6.277 -20.875 1 93.5 287 ILE B N 1
ATOM 4632 C CA . ILE B 1 287 ? -1.293 -6.641 -20.5 1 93.5 287 ILE B CA 1
ATOM 4633 C C . ILE B 1 287 ? -1.925 -5.512 -19.688 1 93.5 287 ILE B C 1
ATOM 4635 O O . ILE B 1 287 ? -2.771 -5.758 -18.828 1 93.5 287 ILE B O 1
ATOM 4639 N N . GLY B 1 288 ? -1.539 -4.293 -19.891 1 86.75 288 GLY B N 1
ATOM 4640 C CA . GLY B 1 288 ? -2.025 -3.135 -19.156 1 86.75 288 GLY B CA 1
ATOM 4641 C C . GLY B 1 288 ? -3.514 -2.896 -19.328 1 86.75 288 GLY B C 1
ATOM 4642 O O . GLY B 1 288 ? -4.164 -2.314 -18.469 1 86.75 288 GLY B O 1
ATOM 4643 N N . ASN B 1 289 ? -4.039 -3.393 -20.359 1 86.38 289 ASN B N 1
ATOM 4644 C CA . ASN B 1 289 ? -5.434 -3.121 -20.688 1 86.38 289 ASN B CA 1
ATOM 4645 C C . ASN B 1 289 ? -6.367 -4.145 -20.047 1 86.38 289 ASN B C 1
ATOM 4647 O O . ASN B 1 289 ? -7.59 -4.012 -20.125 1 86.38 289 ASN B O 1
ATOM 4651 N N . ILE B 1 290 ? -5.863 -5.16 -19.469 1 87.5 290 ILE B N 1
ATOM 4652 C CA . ILE B 1 290 ? -6.691 -6.164 -18.812 1 87.5 290 ILE B CA 1
ATOM 4653 C C . ILE B 1 290 ? -6.965 -5.742 -17.359 1 87.5 290 ILE B C 1
ATOM 4655 O O . ILE B 1 290 ? -6.031 -5.461 -16.609 1 87.5 290 ILE B O 1
ATOM 4659 N N . GLY B 1 291 ? -8.18 -5.695 -17.031 1 82.25 291 GLY B N 1
ATOM 4660 C CA . GLY B 1 291 ? -8.562 -5.32 -15.688 1 82.25 291 GLY B CA 1
ATOM 4661 C C . GLY B 1 291 ? -8.305 -6.41 -14.664 1 82.25 291 GLY B C 1
ATOM 4662 O O . GLY B 1 291 ? -8.117 -7.574 -15.031 1 82.25 291 GLY B O 1
ATOM 4663 N N . THR B 1 292 ? -8.289 -6.02 -13.438 1 82 292 THR B N 1
ATOM 4664 C CA . THR B 1 292 ? -7.953 -6.887 -12.312 1 82 292 THR B CA 1
ATOM 4665 C C . THR B 1 292 ? -8.891 -8.094 -12.266 1 82 292 THR B C 1
ATOM 4667 O O . THR B 1 292 ? -8.469 -9.195 -11.914 1 82 292 THR B O 1
ATOM 4670 N N . MET B 1 293 ? -10.117 -7.949 -12.688 1 79.06 293 MET B N 1
ATOM 4671 C CA . MET B 1 293 ? -11.109 -9 -12.492 1 79.06 293 MET B CA 1
ATOM 4672 C C . MET B 1 293 ? -11.547 -9.594 -13.828 1 79.06 293 MET B C 1
ATOM 4674 O O . MET B 1 293 ? -12.531 -10.328 -13.891 1 79.06 293 MET B O 1
ATOM 4678 N N . GLU B 1 294 ? -10.906 -9.297 -14.859 1 82.38 294 GLU B N 1
ATOM 4679 C CA . GLU B 1 294 ? -11.297 -9.766 -16.188 1 82.38 294 GLU B CA 1
ATOM 4680 C C . GLU B 1 294 ? -10.641 -11.109 -16.5 1 82.38 294 GLU B C 1
ATOM 4682 O O . GLU B 1 294 ? -9.938 -11.234 -17.516 1 82.38 294 GLU B O 1
ATOM 4687 N N . PHE B 1 295 ? -11 -12.117 -15.758 1 82.88 295 PHE B N 1
ATOM 4688 C CA . PHE B 1 295 ? -10.406 -13.445 -15.836 1 82.88 295 PHE B CA 1
ATOM 4689 C C . PHE B 1 295 ? -10.812 -14.148 -17.125 1 82.88 295 PHE B C 1
ATOM 4691 O O . PHE B 1 295 ? -10.188 -15.125 -17.531 1 82.88 295 PHE B O 1
ATOM 4698 N N . HIS B 1 296 ? -11.859 -13.68 -17.781 1 81.62 296 HIS B N 1
ATOM 4699 C CA . HIS B 1 296 ? -12.336 -14.289 -19.016 1 81.62 296 HIS B CA 1
ATOM 4700 C C . HIS B 1 296 ? -11.422 -13.953 -20.188 1 81.62 296 HIS B C 1
ATOM 4702 O O . HIS B 1 296 ? -11.516 -14.57 -21.25 1 81.62 296 HIS B O 1
ATOM 4708 N N . ARG B 1 297 ? -10.547 -13.031 -20.016 1 89.5 297 ARG B N 1
ATOM 4709 C CA . ARG B 1 297 ? -9.648 -12.609 -21.078 1 89.5 297 ARG B CA 1
ATOM 4710 C C . ARG B 1 297 ? -8.352 -13.398 -21.047 1 89.5 297 ARG B C 1
ATOM 4712 O O . ARG B 1 297 ? -7.27 -12.844 -21.266 1 89.5 297 ARG B O 1
ATOM 4719 N N . ALA B 1 298 ? -8.453 -14.711 -20.828 1 91.69 298 ALA B N 1
ATOM 4720 C CA . ALA B 1 298 ? -7.309 -15.609 -20.688 1 91.69 298 ALA B CA 1
ATOM 4721 C C . ALA B 1 298 ? -6.516 -15.711 -21.984 1 91.69 298 ALA B C 1
ATOM 4723 O O . ALA B 1 298 ? -5.285 -15.688 -21.969 1 91.69 298 ALA B O 1
ATOM 4724 N N . GLU B 1 299 ? -7.207 -15.805 -23.078 1 94.56 299 GLU B N 1
ATOM 4725 C CA . GLU B 1 299 ? -6.539 -15.945 -24.359 1 94.56 299 GLU B CA 1
ATOM 4726 C C . GLU B 1 299 ? -5.602 -14.766 -24.625 1 94.56 299 GLU B C 1
ATOM 4728 O O . GLU B 1 299 ? -4.457 -14.961 -25.031 1 94.56 299 GLU B O 1
ATOM 4733 N N . GLU B 1 300 ? -6.113 -13.594 -24.438 1 95.31 300 GLU B N 1
ATOM 4734 C CA . GLU B 1 300 ? -5.324 -12.383 -24.641 1 95.31 300 GLU B CA 1
ATOM 4735 C C . GLU B 1 300 ? -4.113 -12.344 -23.719 1 95.31 300 GLU B C 1
ATOM 4737 O O . GLU B 1 300 ? -3.006 -12.016 -24.141 1 95.31 300 GLU B O 1
ATOM 4742 N N . ALA B 1 301 ? -4.266 -12.656 -22.469 1 96 301 ALA B N 1
ATOM 4743 C CA . ALA B 1 301 ? -3.189 -12.625 -21.484 1 96 301 ALA B CA 1
ATOM 4744 C C . ALA B 1 301 ? -2.107 -13.648 -21.828 1 96 301 ALA B C 1
ATOM 4746 O O . ALA B 1 301 ? -0.915 -13.344 -21.766 1 96 301 ALA B O 1
ATOM 4747 N N . ILE B 1 302 ? -2.52 -14.867 -22.188 1 97.81 302 ILE B N 1
ATOM 4748 C CA . ILE B 1 302 ? -1.583 -15.938 -22.516 1 97.81 302 ILE B CA 1
ATOM 4749 C C . ILE B 1 302 ? -0.765 -15.547 -23.75 1 97.81 302 ILE B C 1
ATOM 4751 O O . ILE B 1 302 ? 0.458 -15.703 -23.766 1 97.81 302 ILE B O 1
ATOM 4755 N N . ALA B 1 303 ? -1.462 -14.984 -24.719 1 98.06 303 ALA B N 1
ATOM 4756 C CA . ALA B 1 303 ? -0.767 -14.531 -25.922 1 98.06 303 ALA B CA 1
ATOM 4757 C C . ALA B 1 303 ? 0.265 -13.461 -25.594 1 98.06 303 ALA B C 1
ATOM 4759 O O . ALA B 1 303 ? 1.373 -13.469 -26.141 1 98.06 303 ALA B O 1
ATOM 4760 N N . ALA B 1 304 ? -0.065 -12.57 -24.766 1 97.94 304 ALA B N 1
ATOM 4761 C CA . ALA B 1 304 ? 0.845 -11.5 -24.359 1 97.94 304 ALA B CA 1
ATOM 4762 C C . ALA B 1 304 ? 2.059 -12.062 -23.625 1 97.94 304 ALA B C 1
ATOM 4764 O O . ALA B 1 304 ? 3.17 -11.547 -23.766 1 97.94 304 ALA B O 1
ATOM 4765 N N . GLY B 1 305 ? 1.876 -13.094 -22.828 1 98.5 305 GLY B N 1
ATOM 4766 C CA . GLY B 1 305 ? 2.982 -13.75 -22.141 1 98.5 305 GLY B CA 1
ATOM 4767 C C . GLY B 1 305 ? 3.988 -14.367 -23.094 1 98.5 305 GLY B C 1
ATOM 4768 O O . GLY B 1 305 ? 5.195 -14.195 -22.938 1 98.5 305 GLY B O 1
ATOM 4769 N N . GLU B 1 306 ? 3.438 -15.055 -24.078 1 98.44 306 GLU B N 1
ATOM 4770 C CA . GLU B 1 306 ? 4.316 -15.664 -25.062 1 98.44 306 GLU B CA 1
ATOM 4771 C C . GLU B 1 306 ? 5.102 -14.602 -25.828 1 98.44 306 GLU B C 1
ATOM 4773 O O . GLU B 1 306 ? 6.305 -14.75 -26.047 1 98.44 306 GLU B O 1
ATOM 4778 N N . ALA B 1 307 ? 4.383 -13.531 -26.203 1 98.19 307 ALA B N 1
ATOM 4779 C CA . ALA B 1 307 ? 5.012 -12.438 -26.938 1 98.19 307 ALA B CA 1
ATOM 4780 C C . ALA B 1 307 ? 6.105 -11.781 -26.109 1 98.19 307 ALA B C 1
ATOM 4782 O O . ALA B 1 307 ? 7.133 -11.359 -26.641 1 98.19 307 ALA B O 1
ATOM 4783 N N . ALA B 1 308 ? 5.918 -11.656 -24.859 1 98.19 308 ALA B N 1
ATOM 4784 C CA . ALA B 1 308 ? 6.887 -11.023 -23.984 1 98.19 308 ALA B CA 1
ATOM 4785 C C . ALA B 1 308 ? 8.188 -11.82 -23.922 1 98.19 308 ALA B C 1
ATOM 4787 O O . ALA B 1 308 ? 9.273 -11.25 -23.844 1 98.19 308 ALA B O 1
ATOM 4788 N N . VAL B 1 309 ? 8.086 -13.141 -23.922 1 98.56 309 VAL B N 1
ATOM 4789 C CA . VAL B 1 309 ? 9.273 -13.992 -23.922 1 98.56 309 VAL B CA 1
ATOM 4790 C C . VAL B 1 309 ? 10.055 -13.781 -25.219 1 98.56 309 VAL B C 1
ATOM 4792 O O . VAL B 1 309 ? 11.281 -13.656 -25.203 1 98.56 309 VAL B O 1
ATOM 4795 N N . GLU B 1 310 ? 9.359 -13.711 -26.281 1 98 310 GLU B N 1
ATOM 4796 C CA . GLU B 1 310 ? 10 -13.508 -27.578 1 98 310 GLU B CA 1
ATOM 4797 C C . GLU B 1 310 ? 10.789 -12.203 -27.609 1 98 310 GLU B C 1
ATOM 4799 O O . GLU B 1 310 ? 11.883 -12.141 -28.172 1 98 310 GLU B O 1
ATOM 4804 N N . LYS B 1 311 ? 10.273 -11.211 -27 1 96.81 311 LYS B N 1
ATOM 4805 C CA . LYS B 1 311 ? 10.891 -9.891 -26.984 1 96.81 311 LYS B CA 1
ATOM 4806 C C . LYS B 1 311 ? 12.227 -9.914 -26.25 1 96.81 311 LYS B C 1
ATOM 4808 O O . LYS B 1 311 ? 13.125 -9.125 -26.547 1 96.81 311 LYS B O 1
ATOM 4813 N N . VAL B 1 312 ? 12.359 -10.82 -25.281 1 97.31 312 VAL B N 1
ATOM 4814 C CA . VAL B 1 312 ? 13.57 -10.797 -24.469 1 97.31 312 VAL B CA 1
ATOM 4815 C C . VAL B 1 312 ? 14.375 -12.07 -24.719 1 97.31 312 VAL B C 1
ATOM 4817 O O . VAL B 1 312 ? 15.289 -12.391 -23.953 1 97.31 312 VAL B O 1
ATOM 4820 N N . ALA B 1 313 ? 14.078 -12.836 -25.703 1 97.69 313 ALA B N 1
ATOM 4821 C CA . ALA B 1 313 ? 14.719 -14.109 -26.016 1 97.69 313 ALA B CA 1
ATOM 4822 C C . ALA B 1 313 ? 16.234 -13.953 -26.094 1 97.69 313 ALA B C 1
ATOM 4824 O O . ALA B 1 313 ? 16.984 -14.789 -25.578 1 97.69 313 ALA B O 1
ATOM 4825 N N . HIS B 1 314 ? 16.625 -12.867 -26.703 1 96.81 314 HIS B N 1
ATOM 4826 C CA . HIS B 1 314 ? 18.062 -12.641 -26.891 1 96.81 314 HIS B CA 1
ATOM 4827 C C . HIS B 1 314 ? 18.75 -12.422 -25.547 1 96.81 314 HIS B C 1
ATOM 4829 O O . HIS B 1 314 ? 19.891 -12.859 -25.344 1 96.81 314 HIS B O 1
ATOM 4835 N N . LEU B 1 315 ? 18.078 -11.812 -24.641 1 96.69 315 LEU B N 1
ATOM 4836 C CA . LEU B 1 315 ? 18.625 -11.578 -23.312 1 96.69 315 LEU B CA 1
ATOM 4837 C C . LEU B 1 315 ? 18.719 -12.883 -22.531 1 96.69 315 LEU B C 1
ATOM 4839 O O . LEU B 1 315 ? 19.672 -13.109 -21.797 1 96.69 315 LEU B O 1
ATOM 4843 N N . ILE B 1 316 ? 17.719 -13.688 -22.688 1 96.5 316 ILE B N 1
ATOM 4844 C CA . ILE B 1 316 ? 17.688 -14.977 -22.016 1 96.5 316 ILE B CA 1
ATOM 4845 C C . ILE B 1 316 ? 18.828 -15.852 -22.5 1 96.5 316 ILE B C 1
ATOM 4847 O O . ILE B 1 316 ? 19.562 -16.422 -21.688 1 96.5 316 ILE B O 1
ATOM 4851 N N . GLU B 1 317 ? 19.031 -15.906 -23.719 1 95.19 317 GLU B N 1
ATOM 4852 C CA . GLU B 1 317 ? 20.109 -16.703 -24.312 1 95.19 317 GLU B CA 1
ATOM 4853 C C . GLU B 1 317 ? 21.469 -16.219 -23.844 1 95.19 317 GLU B C 1
ATOM 4855 O O . GLU B 1 317 ? 22.344 -17.016 -23.516 1 95.19 317 GLU B O 1
ATOM 4860 N N . ALA B 1 318 ? 21.609 -14.938 -23.844 1 95.06 318 ALA B N 1
ATOM 4861 C CA . ALA B 1 318 ? 22.875 -14.352 -23.422 1 95.06 318 ALA B CA 1
ATOM 4862 C C . ALA B 1 318 ? 23.172 -14.711 -21.969 1 95.06 318 ALA B C 1
ATOM 4864 O O . ALA B 1 318 ? 24.312 -15 -21.609 1 95.06 318 ALA B O 1
ATOM 4865 N N . ALA B 1 319 ? 22.156 -14.672 -21.172 1 94.62 319 ALA B N 1
ATOM 4866 C CA . ALA B 1 319 ? 22.312 -14.977 -19.766 1 94.62 319 ALA B CA 1
ATOM 4867 C C . ALA B 1 319 ? 22.703 -16.438 -19.547 1 94.62 319 ALA B C 1
ATOM 4869 O O . ALA B 1 319 ? 23.5 -16.766 -18.672 1 94.62 319 ALA B O 1
ATOM 4870 N N . LEU B 1 320 ? 22.188 -17.281 -20.359 1 92.38 320 LEU B N 1
ATOM 4871 C CA . LEU B 1 320 ? 22.453 -18.719 -20.25 1 92.38 320 LEU B CA 1
ATOM 4872 C C . LEU B 1 320 ? 23.891 -19.031 -20.672 1 92.38 320 LEU B C 1
ATOM 4874 O O . LEU B 1 320 ? 24.562 -19.859 -20.047 1 92.38 320 LEU B O 1
ATOM 4878 N N . ILE B 1 321 ? 24.344 -18.359 -21.672 1 88.56 321 ILE B N 1
ATOM 4879 C CA . ILE B 1 321 ? 25.703 -18.562 -22.172 1 88.56 321 ILE B CA 1
ATOM 4880 C C . ILE B 1 321 ? 26.719 -18.125 -21.109 1 88.56 321 ILE B C 1
ATOM 4882 O O . ILE B 1 321 ? 27.75 -18.781 -20.922 1 88.56 321 ILE B O 1
ATOM 4886 N N . GLN B 1 322 ? 26.391 -17.125 -20.422 1 86.81 322 GLN B N 1
ATOM 4887 C CA . GLN B 1 322 ? 27.281 -16.578 -19.406 1 86.81 322 GLN B CA 1
ATOM 4888 C C . GLN B 1 322 ? 27.438 -17.547 -18.234 1 86.81 322 GLN B C 1
ATOM 4890 O O . GLN B 1 322 ? 28.484 -17.578 -17.578 1 86.81 322 GLN B O 1
ATOM 4895 N N . HIS B 1 323 ? 26.438 -18.281 -18.016 1 82.94 323 HIS B N 1
ATOM 4896 C CA . HIS B 1 323 ? 26.469 -19.188 -16.875 1 82.94 323 HIS B CA 1
ATOM 4897 C C . HIS B 1 323 ? 27.016 -20.547 -17.266 1 82.94 323 HIS B C 1
ATOM 4899 O O . HIS B 1 323 ? 27.328 -21.375 -16.406 1 82.94 323 HIS B O 1
ATOM 4905 N N . GLU B 1 324 ? 27.047 -20.922 -18.516 1 70.81 324 GLU B N 1
ATOM 4906 C CA . GLU B 1 324 ? 27.609 -22.188 -19 1 70.81 324 GLU B CA 1
ATOM 4907 C C . GLU B 1 324 ? 29.141 -22.141 -18.984 1 70.81 324 GLU B C 1
ATOM 4909 O O . GLU B 1 324 ? 29.797 -23.172 -18.969 1 70.81 324 GLU B O 1
ATOM 4914 N N . VAL B 1 325 ? 29.719 -20.922 -18.906 1 54.47 325 VAL B N 1
ATOM 4915 C CA . VAL B 1 325 ? 31.172 -20.828 -18.875 1 54.47 325 VAL B CA 1
ATOM 4916 C C . VAL B 1 325 ? 31.656 -20.891 -17.438 1 54.47 325 VAL B C 1
ATOM 4918 O O . VAL B 1 325 ? 31.016 -20.359 -16.516 1 54.47 325 VAL B O 1
#

Nearest PDB structures (foldseek):
  5fya-assembly1_A  TM=8.485E-01  e=6.233E-22  Pseudomonas aeruginosa PAO1
  5fya-assembly1_B  TM=8.590E-01  e=1.150E-20  Pseudomonas aeruginosa PAO1
  5fqu-assembly1_A  TM=8.498E-01  e=1.904E-20  Pseudomonas aeruginosa PAO1
  5fqu-assembly1_B  TM=8.515E-01  e=1.023E-19  Pseudomonas aeruginosa PAO1
  4kyi-assembly4_G  TM=4.698E-01  e=3.923E-06  Legionella pneumophila subsp. pneumophila str. Philadelphia 1